Protein AF-A0A2A4U3C7-F1 (afdb_monomer_lite)

Foldseek 3Di:
DDDDDDDDDDDDCVVVVVVVVCVVPVPDDPVVVVVVCVVVVVDDPVPDDDPDDDDDDDDDDDDDDDDDDDDDDDDDDDDDDDDDDDDDDDDDDPPDVPVVLVVVVVVVVVVLVVVVVPDDPVCVVVSVLVVVVVVVVSVVVVVVVVVVPPPDDDDPVVVVVNVVVVVVVVCCNVVVVVVVVVVVVVVVVVVVVLVCVVCPVVCVPPCPVVVVVLVVVFDDWAFFDPCLQVLLLVVLCVFPLSVVLQQLQADPVRDRDAQGETETDNDPDDAWAQDLVRSHIYGYQVLCVVLVHHSVVSRVDVVSSNSSCLSCNLVSQLRSLVSSVSSPDLDDPQQCPPPPVCVVQSDALLSVLVSLVSSLVRVLRQLVVPLQRDDDPVSVVLNLVCLPDVVVSSVCSCPDPPHVPGHDRPHPVSVVVVVVCVVCSLVSSLSSLLSQLSSCVVVVNNVSNVVSLVSSQVSCVVVVHPGDDDSD

Sequence (472 aa):
MPALSVQRKKTRPVVREALAVVEKRSKKSPAKTMRRFFDAGIVSRSEAPVVAAGSIRTPSVLLNAADFHPETVIRIEPGLPSPKAEGAKKAPKRRGLFKSGILLGALAVSAVGVSYSSVPPGLAANSVISIGMAVGAIWFGRGIVRGFFRRGPPKKRSLRAGVALGLLWASFNLAYPYGLMQTQLKTADAVQWAWEVSTPKSWRGGNVDKVLEVITETREIESLPADFGNTVAKILAENPEGRKVLEKLRDRSGKLRLPDLYVAEVGAGTGARYISIYESVYINPSYLKSAGVTLAEVRAGPEAATKLIRHIEVTLFHEFHHASQFRRSLIVPGMLEKFPTQLHKVLSLQTEYQTHITEQRYVHEKLKADPSAQLKSYELSEYESFLKDFEAFLKGIENSHTYRYFSNIDSKYYESFLAEERAIHDARAVEGYLNIARRAAAKNSFWKAKISFAWAKERAARAGLPIPSKPY

Secondary structure (DSSP, 8-state):
--------PPPPHHHHHHHHHHHHHTTS-HHHHHHHHHHTTSS-GGG-----SS-----------------------------------------STHHHHHHHHHHHHHHHHHHHTTS-GGGHHHHHHHHHHHHHHHHHHHHHHHHHTSSSPPPHHHHHHHHHHHHHHHHHHHHHHHHHHHHHHHHHHHHHHHHHHHS-TTTTTTTHHHHHHHHH-----EEPPTTHHHHHHHHHTTSHHHHHHHHHTB-TTS-B-PPEEEE---SSS-SEEEETTTTEEEE-THHHHHHT--HHHHHH-HHHHHHHHHHTHHHHHHHHHHHHHHHS-S--TTTTTTTTTTTT--S-HHHHHHHHHHHHHHHHHHHHH-TT----HHHHHHHHHHHH-HHHHHHHHHTSTTTTTSPP---HHHHHHHHHHHHHHHHHHHHHHHHHHHHHHHTT-HHHHHHHHHHHHHHHHHTTPPPP-S--

pLDDT: mean 70.86, std 24.92, range [25.0, 98.69]

Radius of gyration: 36.56 Å; chains: 1; bounding box: 80×83×88 Å

Structure (mmCIF, N/CA/C/O backbone):
data_AF-A0A2A4U3C7-F1
#
_entry.id   AF-A0A2A4U3C7-F1
#
loop_
_atom_site.group_PDB
_atom_site.id
_atom_site.type_symbol
_atom_site.label_atom_id
_atom_site.label_alt_id
_atom_site.label_comp_id
_atom_site.label_asym_id
_atom_site.label_entity_id
_atom_site.label_seq_id
_atom_site.pdbx_PDB_ins_code
_atom_site.Cartn_x
_atom_site.Cartn_y
_atom_site.Cartn_z
_atom_site.occupancy
_atom_site.B_iso_or_equiv
_atom_site.auth_seq_id
_atom_site.auth_comp_id
_atom_site.auth_asym_id
_atom_site.auth_atom_id
_atom_site.pdbx_PDB_model_num
ATOM 1 N N . MET A 1 1 ? 41.819 -34.929 -30.719 1.00 41.75 1 MET A N 1
ATOM 2 C CA . MET A 1 1 ? 42.957 -34.282 -30.017 1.00 41.75 1 MET A CA 1
ATOM 3 C C . MET A 1 1 ? 43.054 -32.831 -30.485 1.00 41.75 1 MET A C 1
ATOM 5 O O . MET A 1 1 ? 42.592 -32.596 -31.596 1.00 41.75 1 MET A O 1
ATOM 9 N N . PRO A 1 2 ? 43.622 -31.885 -29.710 1.00 31.06 2 PRO A N 1
ATOM 10 C CA . PRO A 1 2 ? 44.377 -32.071 -28.467 1.00 31.06 2 PRO A CA 1
ATOM 11 C C . PRO A 1 2 ? 43.670 -31.550 -27.202 1.00 31.06 2 PRO A C 1
ATOM 13 O O . PRO A 1 2 ? 42.755 -30.736 -27.264 1.00 31.06 2 PRO A O 1
ATOM 16 N N . ALA A 1 3 ? 44.147 -32.006 -26.044 1.00 39.53 3 ALA A N 1
ATOM 17 C CA . ALA A 1 3 ? 43.910 -31.343 -24.764 1.00 39.53 3 ALA A CA 1
ATOM 18 C C . ALA A 1 3 ? 44.933 -30.210 -24.568 1.00 39.53 3 ALA A C 1
ATOM 20 O O . ALA A 1 3 ? 46.074 -30.335 -25.012 1.00 39.53 3 ALA A O 1
ATOM 21 N N . LEU A 1 4 ? 44.564 -29.151 -23.843 1.00 25.89 4 LEU A N 1
ATOM 22 C CA . LEU A 1 4 ? 45.518 -28.183 -23.296 1.00 25.89 4 LEU A CA 1
ATOM 23 C C . LEU A 1 4 ? 45.234 -27.922 -21.816 1.00 25.89 4 LEU A C 1
ATOM 25 O O . LEU A 1 4 ? 44.092 -27.913 -21.363 1.00 25.89 4 LEU A O 1
ATOM 29 N N . SER A 1 5 ? 46.317 -27.777 -21.058 1.00 30.72 5 SER A N 1
ATOM 30 C CA . SER A 1 5 ? 46.341 -27.810 -19.599 1.00 30.72 5 SER A CA 1
ATOM 31 C C . SER A 1 5 ? 46.169 -26.428 -18.964 1.00 30.72 5 SER A C 1
ATOM 33 O O . SER A 1 5 ? 46.662 -25.416 -19.464 1.00 30.72 5 SER A O 1
ATOM 35 N N . VAL A 1 6 ? 45.523 -26.382 -17.795 1.00 30.84 6 VAL A N 1
ATOM 36 C CA . VAL A 1 6 ? 45.423 -25.152 -16.997 1.00 30.84 6 VAL A CA 1
ATOM 37 C C . VAL A 1 6 ? 46.708 -24.951 -16.188 1.00 30.84 6 VAL A C 1
ATOM 39 O O . VAL A 1 6 ? 46.901 -25.541 -15.125 1.00 30.84 6 VAL A O 1
ATOM 42 N N . GLN A 1 7 ? 47.590 -24.074 -16.671 1.00 29.78 7 GLN A N 1
ATOM 43 C CA . GLN A 1 7 ? 48.716 -23.565 -15.882 1.00 29.78 7 GLN A CA 1
ATOM 44 C C . GLN A 1 7 ? 48.237 -22.612 -14.774 1.00 29.78 7 GLN A C 1
ATOM 46 O O . GLN A 1 7 ? 47.573 -21.610 -15.043 1.00 29.78 7 GLN A O 1
ATOM 51 N N . ARG A 1 8 ? 48.687 -22.826 -13.529 1.00 39.22 8 ARG A N 1
ATOM 52 C CA . ARG A 1 8 ? 48.620 -21.796 -12.475 1.00 39.22 8 ARG A CA 1
ATOM 53 C C . ARG A 1 8 ? 49.680 -20.715 -12.728 1.00 39.22 8 ARG A C 1
ATOM 55 O O . ARG A 1 8 ? 50.855 -20.921 -12.424 1.00 39.22 8 ARG A O 1
ATOM 62 N N . LYS A 1 9 ? 49.285 -19.539 -13.227 1.00 33.53 9 LYS A N 1
ATOM 63 C CA . LYS A 1 9 ? 50.184 -18.370 -13.299 1.00 33.53 9 LYS A CA 1
ATOM 64 C C . LYS A 1 9 ? 50.417 -17.773 -11.905 1.00 33.53 9 LYS A C 1
ATOM 66 O O . LYS A 1 9 ? 49.476 -17.351 -11.239 1.00 33.53 9 LYS A O 1
ATOM 71 N N . LYS A 1 10 ? 51.687 -17.690 -11.488 1.00 43.12 10 LYS A N 1
ATOM 72 C CA . LYS A 1 10 ? 52.120 -16.893 -10.326 1.00 43.12 10 LYS A CA 1
ATOM 73 C C . LYS A 1 10 ? 51.941 -15.398 -10.626 1.00 43.12 10 LYS A C 1
ATOM 75 O O . LYS A 1 10 ? 52.331 -14.933 -11.697 1.00 43.12 10 LYS A O 1
ATOM 80 N N . THR A 1 11 ? 51.404 -14.639 -9.675 1.00 36.34 11 THR A N 1
ATOM 81 C CA . THR A 1 11 ? 51.349 -13.170 -9.728 1.00 36.34 11 THR A CA 1
ATOM 82 C C . THR A 1 11 ? 52.755 -12.562 -9.655 1.00 36.34 11 THR A C 1
ATOM 84 O O . THR A 1 11 ? 53.610 -13.031 -8.905 1.00 36.34 11 THR A O 1
ATOM 87 N N . ARG A 1 12 ? 53.014 -11.515 -10.455 1.00 43.62 12 ARG A N 1
ATOM 88 C CA . ARG A 1 12 ? 54.324 -10.836 -10.513 1.00 43.62 12 ARG A CA 1
ATOM 89 C C . ARG A 1 12 ? 54.584 -10.005 -9.239 1.00 43.62 12 ARG A C 1
ATOM 91 O O . ARG A 1 12 ? 53.653 -9.356 -8.760 1.00 43.62 12 ARG A O 1
ATOM 98 N N . PRO A 1 13 ? 55.834 -9.944 -8.730 1.00 42.88 13 PRO A N 1
ATOM 99 C CA . PRO A 1 13 ? 56.163 -9.264 -7.468 1.00 42.88 13 PRO A CA 1
ATOM 100 C C . PRO A 1 13 ? 55.849 -7.757 -7.458 1.00 42.88 13 PRO A C 1
ATOM 102 O O . PRO A 1 13 ? 55.469 -7.231 -6.415 1.00 42.88 13 PRO A O 1
ATOM 105 N N . VAL A 1 14 ? 55.892 -7.095 -8.621 1.00 41.66 14 VAL A N 1
ATOM 106 C CA . VAL A 1 14 ? 55.624 -5.651 -8.794 1.00 41.66 14 VAL A CA 1
ATOM 107 C C . VAL A 1 14 ? 54.261 -5.217 -8.226 1.00 41.66 14 VAL A C 1
ATOM 109 O O . VAL A 1 14 ? 54.138 -4.137 -7.653 1.00 41.66 14 VAL A O 1
ATOM 112 N N . VAL A 1 15 ? 53.231 -6.070 -8.316 1.00 41.03 15 VAL A N 1
ATOM 113 C CA . VAL A 1 15 ? 51.889 -5.763 -7.777 1.00 41.03 15 VAL A CA 1
ATOM 114 C C . VAL A 1 15 ? 51.885 -5.766 -6.241 1.00 41.03 15 VAL A C 1
ATOM 116 O O . VAL A 1 15 ? 51.131 -5.022 -5.615 1.00 41.03 15 VAL A O 1
ATOM 119 N N . ARG A 1 16 ? 52.754 -6.570 -5.617 1.00 45.03 16 ARG A N 1
ATOM 120 C CA . ARG A 1 16 ? 52.856 -6.690 -4.156 1.00 45.03 16 ARG A CA 1
ATOM 121 C C . ARG A 1 16 ? 53.582 -5.491 -3.539 1.00 45.03 16 ARG A C 1
ATOM 123 O O . ARG A 1 16 ? 53.143 -4.995 -2.506 1.00 45.03 16 ARG A O 1
ATOM 130 N N . GLU A 1 17 ? 54.624 -4.981 -4.198 1.00 42.34 17 GLU A N 1
ATOM 131 C CA . GLU A 1 17 ? 55.283 -3.727 -3.797 1.00 42.34 17 GLU A CA 1
ATOM 132 C C . GLU A 1 17 ? 54.374 -2.507 -3.981 1.00 42.34 17 GLU A C 1
ATOM 134 O O . GLU A 1 17 ? 54.302 -1.664 -3.086 1.00 42.34 17 GLU A O 1
ATOM 139 N N . ALA A 1 18 ? 53.624 -2.431 -5.086 1.00 42.88 18 ALA A N 1
ATOM 140 C CA . ALA A 1 18 ? 52.683 -1.335 -5.321 1.00 42.88 18 ALA A CA 1
ATOM 141 C C . ALA A 1 18 ? 51.644 -1.209 -4.188 1.00 42.88 18 ALA A C 1
ATOM 143 O O . ALA A 1 18 ? 51.413 -0.111 -3.678 1.00 42.88 18 ALA A O 1
ATOM 144 N N . LEU A 1 19 ? 51.076 -2.332 -3.733 1.00 42.06 19 LEU A N 1
ATOM 145 C CA . LEU A 1 19 ? 50.119 -2.358 -2.621 1.00 42.06 19 LEU A CA 1
ATOM 146 C C . LEU A 1 19 ? 50.766 -1.968 -1.278 1.00 42.06 19 LEU A C 1
ATOM 148 O O . LEU A 1 19 ? 50.203 -1.150 -0.549 1.00 42.06 19 LEU A O 1
ATOM 152 N N . ALA A 1 20 ? 51.977 -2.453 -0.985 1.00 46.16 20 ALA A N 1
ATOM 153 C CA . ALA A 1 20 ? 52.703 -2.095 0.239 1.00 46.16 20 ALA A CA 1
ATOM 154 C C . ALA A 1 20 ? 53.059 -0.592 0.315 1.00 46.16 20 ALA A C 1
ATOM 156 O O . ALA A 1 20 ? 53.041 0.009 1.394 1.00 46.16 20 ALA A O 1
ATOM 157 N N . VAL A 1 21 ? 53.346 0.050 -0.825 1.00 46.12 21 VAL A N 1
ATOM 158 C CA . VAL A 1 21 ? 53.595 1.502 -0.896 1.00 46.12 21 VAL A CA 1
ATOM 159 C C . VAL A 1 21 ? 52.309 2.314 -0.692 1.00 46.12 21 VAL A C 1
ATOM 161 O O . VAL A 1 21 ? 52.361 3.372 -0.056 1.00 46.12 21 VAL A O 1
ATOM 164 N N . VAL A 1 22 ? 51.163 1.832 -1.185 1.00 44.72 22 VAL A N 1
ATOM 165 C CA . VAL A 1 22 ? 49.846 2.469 -0.985 1.00 44.72 22 VAL A CA 1
ATOM 166 C C . VAL A 1 22 ? 49.435 2.423 0.488 1.00 44.72 22 VAL A C 1
ATOM 168 O O . VAL A 1 22 ? 49.102 3.461 1.067 1.00 44.72 22 VAL A O 1
ATOM 171 N N . GLU A 1 23 ? 49.540 1.258 1.128 1.00 43.53 23 GLU A N 1
ATOM 172 C CA . GLU A 1 23 ? 49.155 1.074 2.530 1.00 43.53 23 GLU A CA 1
ATOM 173 C C . GLU A 1 23 ? 49.997 1.953 3.474 1.00 43.53 23 GLU A C 1
ATOM 175 O O . GLU A 1 23 ? 49.452 2.654 4.331 1.00 43.53 23 GLU A O 1
ATOM 180 N N . LYS A 1 24 ? 51.316 2.041 3.238 1.00 42.81 24 LYS A N 1
ATOM 181 C CA . LYS A 1 24 ? 52.242 2.836 4.065 1.00 42.81 24 LYS A CA 1
ATOM 182 C C . LYS A 1 24 ? 52.154 4.357 3.836 1.00 42.81 24 LYS A C 1
ATOM 184 O O . LYS A 1 24 ? 52.659 5.118 4.663 1.00 42.81 24 LYS A O 1
ATOM 189 N N . ARG A 1 25 ? 51.528 4.827 2.745 1.00 44.34 25 ARG A N 1
ATOM 190 C CA . ARG A 1 25 ? 51.391 6.267 2.408 1.00 44.34 25 ARG A CA 1
ATOM 191 C C . ARG A 1 25 ? 49.978 6.839 2.566 1.00 44.34 25 ARG A C 1
ATOM 193 O O . ARG A 1 25 ? 49.841 8.062 2.598 1.00 44.34 25 ARG A O 1
ATOM 200 N N . SER A 1 26 ? 48.960 6.000 2.757 1.00 43.47 26 SER A N 1
ATOM 201 C CA . SER A 1 26 ? 47.557 6.403 2.975 1.00 43.47 26 SER A CA 1
ATOM 202 C C . SER A 1 26 ? 47.336 7.382 4.148 1.00 43.47 26 SER A C 1
ATOM 204 O O . SER A 1 26 ? 46.365 8.134 4.149 1.00 43.47 26 SER A O 1
ATOM 206 N N . LYS A 1 27 ? 48.277 7.462 5.102 1.00 44.97 27 LYS A N 1
ATOM 207 C CA . LYS A 1 27 ? 48.261 8.410 6.235 1.00 44.97 27 LYS A CA 1
ATOM 208 C C . LYS A 1 27 ? 48.506 9.890 5.870 1.00 44.97 27 LYS A C 1
ATOM 210 O O . LYS A 1 27 ? 48.541 10.721 6.774 1.00 44.97 27 LYS A O 1
ATOM 215 N N . LYS A 1 28 ? 48.697 10.264 4.594 1.00 52.78 28 LYS A N 1
ATOM 216 C CA . LYS A 1 28 ? 48.850 11.676 4.171 1.00 52.78 28 LYS A CA 1
ATOM 217 C C . LYS A 1 28 ? 47.907 12.057 3.020 1.00 52.78 28 LYS A C 1
ATOM 219 O O . LYS A 1 28 ? 48.149 11.682 1.883 1.00 52.78 28 LYS A O 1
ATOM 224 N N . SER A 1 29 ? 46.900 12.879 3.345 1.00 53.50 29 SER A N 1
ATOM 225 C CA . SER A 1 29 ? 45.983 13.634 2.461 1.00 53.50 29 SER A CA 1
ATOM 226 C C . SER A 1 29 ? 45.523 12.931 1.161 1.00 53.50 29 SER A C 1
ATOM 228 O O . SER A 1 29 ? 46.202 13.030 0.133 1.00 53.50 29 SER A O 1
ATOM 230 N N . PRO A 1 30 ? 44.318 12.317 1.148 1.00 53.56 30 PRO A N 1
ATOM 231 C CA . PRO A 1 30 ? 43.749 11.646 -0.030 1.00 53.56 30 PRO A CA 1
ATOM 232 C C . PRO A 1 30 ? 43.712 12.500 -1.310 1.00 53.56 30 PRO A C 1
ATOM 234 O O . PRO A 1 30 ? 43.934 11.982 -2.405 1.00 53.56 30 PRO A O 1
ATOM 237 N N . ALA A 1 31 ? 43.516 13.818 -1.181 1.00 58.12 31 ALA A N 1
ATOM 238 C CA . ALA A 1 31 ? 43.495 14.753 -2.309 1.00 58.12 31 ALA A CA 1
ATOM 239 C C . ALA A 1 31 ? 44.815 14.765 -3.107 1.00 58.12 31 ALA A C 1
ATOM 241 O O . ALA A 1 31 ? 44.807 14.893 -4.333 1.00 58.12 31 ALA A O 1
ATOM 242 N N . LYS A 1 32 ? 45.961 14.577 -2.435 1.00 57.19 32 LYS A N 1
ATOM 243 C CA . LYS A 1 32 ? 47.282 14.551 -3.087 1.00 57.19 32 LYS A CA 1
ATOM 244 C C . LYS A 1 32 ? 47.547 13.230 -3.819 1.00 57.19 32 LYS A C 1
ATOM 246 O O . LYS A 1 32 ? 48.346 13.203 -4.754 1.00 57.19 32 LYS A O 1
ATOM 251 N N . THR A 1 33 ? 46.861 12.158 -3.423 1.00 60.19 33 THR A N 1
ATOM 252 C CA . THR A 1 33 ? 46.898 10.851 -4.093 1.00 60.19 33 THR A CA 1
ATOM 253 C C . THR A 1 33 ? 46.029 10.858 -5.351 1.00 60.19 33 THR A C 1
ATOM 255 O O . THR A 1 33 ? 46.519 10.493 -6.414 1.00 60.19 33 THR A O 1
ATOM 258 N N . MET A 1 34 ? 44.791 11.368 -5.272 1.00 55.75 34 MET A N 1
ATOM 259 C CA . MET A 1 34 ? 43.902 11.496 -6.442 1.00 55.75 34 MET A CA 1
ATOM 260 C C . MET A 1 34 ? 44.510 12.358 -7.552 1.00 55.75 34 MET A C 1
ATOM 262 O O . MET A 1 34 ? 44.475 11.966 -8.716 1.00 55.75 34 MET A O 1
ATOM 266 N N . ARG A 1 35 ? 45.145 13.489 -7.207 1.00 57.16 35 ARG A N 1
ATOM 267 C CA . ARG A 1 35 ? 45.802 14.346 -8.208 1.00 57.16 35 ARG A CA 1
ATOM 268 C C . ARG A 1 35 ? 46.890 13.602 -8.994 1.00 57.16 35 ARG A C 1
ATOM 270 O O . ARG A 1 35 ? 46.959 13.746 -10.204 1.00 57.16 35 ARG A O 1
ATOM 277 N N . ARG A 1 36 ? 47.654 12.719 -8.339 1.00 57.66 36 ARG A N 1
ATOM 278 C CA . ARG A 1 36 ? 48.680 11.895 -9.004 1.00 57.66 36 ARG A CA 1
ATOM 279 C C . ARG A 1 36 ? 48.108 10.817 -9.925 1.00 57.66 36 ARG A C 1
ATOM 281 O O . ARG A 1 36 ? 48.776 10.469 -10.888 1.00 57.66 36 ARG A O 1
ATOM 288 N N . PHE A 1 37 ? 46.906 10.301 -9.663 1.00 55.59 37 PHE A N 1
ATOM 289 C CA . PHE A 1 37 ? 46.237 9.381 -10.592 1.00 55.59 37 PHE A CA 1
ATOM 290 C C . PHE A 1 37 ? 45.721 10.100 -11.847 1.00 55.59 37 PHE A C 1
ATOM 292 O O . PHE A 1 37 ? 45.815 9.539 -12.937 1.00 55.59 37 PHE A O 1
ATOM 299 N N . PHE A 1 38 ? 45.271 11.354 -11.716 1.00 59.53 38 PHE A N 1
ATOM 300 C CA . PHE A 1 38 ? 44.988 12.223 -12.864 1.00 59.53 38 PHE A CA 1
ATOM 301 C C . PHE A 1 38 ? 46.256 12.570 -13.655 1.00 59.53 38 PHE A C 1
ATOM 303 O O . PHE A 1 38 ? 46.275 12.397 -14.870 1.00 59.53 38 PHE A O 1
ATOM 310 N N . ASP A 1 39 ? 47.323 13.006 -12.979 1.00 57.34 39 ASP A N 1
ATOM 311 C CA . ASP A 1 39 ? 48.590 13.377 -13.628 1.00 57.34 39 ASP A CA 1
ATOM 312 C C . ASP A 1 39 ? 49.273 12.169 -14.316 1.00 57.34 39 ASP A C 1
ATOM 314 O O . ASP A 1 39 ? 50.028 12.344 -15.267 1.00 57.34 39 ASP A O 1
ATOM 318 N N . ALA A 1 40 ? 48.984 10.939 -13.869 1.00 64.25 40 ALA A N 1
ATOM 319 C CA . ALA A 1 40 ? 49.447 9.689 -14.480 1.00 64.25 40 ALA A CA 1
ATOM 320 C C . ALA A 1 40 ? 48.513 9.126 -15.577 1.00 64.25 40 ALA A C 1
ATOM 322 O O . ALA A 1 40 ? 48.780 8.043 -16.092 1.00 64.25 40 ALA A O 1
ATOM 323 N N . GLY A 1 41 ? 47.411 9.810 -15.914 1.00 46.88 41 GLY A N 1
ATOM 324 C CA . GLY A 1 41 ? 46.469 9.374 -16.957 1.00 46.88 41 GLY A CA 1
ATOM 325 C C . GLY A 1 41 ? 45.644 8.125 -16.616 1.00 46.88 41 GLY A C 1
ATOM 326 O O . GLY A 1 41 ? 45.082 7.505 -17.513 1.00 46.88 41 GLY A O 1
ATOM 327 N N . ILE A 1 42 ? 45.567 7.741 -15.337 1.00 57.00 42 ILE A N 1
ATOM 328 C CA . ILE A 1 42 ? 44.884 6.515 -14.878 1.00 57.00 42 ILE A CA 1
ATOM 329 C C . ILE A 1 42 ? 43.365 6.731 -14.712 1.00 57.00 42 ILE A C 1
ATOM 331 O O . ILE A 1 42 ? 42.609 5.764 -14.680 1.00 57.00 42 ILE A O 1
ATOM 335 N N . VAL A 1 43 ? 42.905 7.986 -14.629 1.00 42.47 43 VAL A N 1
ATOM 336 C CA . VAL A 1 43 ? 41.483 8.363 -14.506 1.00 42.47 43 VAL A CA 1
ATOM 337 C C . VAL A 1 43 ? 41.160 9.508 -15.471 1.00 42.47 43 VAL A C 1
ATOM 339 O O . VAL A 1 43 ? 41.913 10.482 -15.553 1.00 42.47 43 VAL A O 1
ATOM 342 N N . SER A 1 44 ? 40.035 9.412 -16.189 1.00 44.44 44 SER A N 1
ATOM 343 C CA . SER A 1 44 ? 39.584 10.447 -17.129 1.00 44.44 44 SER A CA 1
ATOM 344 C C . SER A 1 44 ? 38.990 11.662 -16.410 1.00 44.44 44 SER A C 1
ATOM 346 O O . SER A 1 44 ? 38.243 11.532 -15.441 1.00 44.44 44 SER A O 1
ATOM 348 N N . ARG A 1 45 ? 39.233 12.872 -16.936 1.00 45.31 45 ARG A N 1
ATOM 349 C CA . ARG A 1 45 ? 38.596 14.112 -16.440 1.00 45.31 45 ARG A CA 1
ATOM 350 C C . ARG A 1 45 ? 37.071 14.138 -16.615 1.00 45.31 45 ARG A C 1
ATOM 352 O O . ARG A 1 45 ? 36.425 14.957 -15.972 1.00 45.31 45 ARG A O 1
ATOM 359 N N . SER A 1 46 ? 36.499 13.275 -17.457 1.00 37.75 46 SER A N 1
ATOM 360 C CA . SER A 1 46 ? 35.053 13.216 -17.721 1.00 37.75 46 SER A CA 1
ATOM 361 C C . SER A 1 46 ? 34.233 12.488 -16.648 1.00 37.75 46 SER A C 1
ATOM 363 O O . SER A 1 46 ? 33.010 12.544 -16.697 1.00 37.75 46 SER A O 1
ATOM 365 N N . GLU A 1 47 ? 34.868 11.804 -15.690 1.00 39.41 47 GLU A N 1
ATOM 366 C CA . GLU A 1 47 ? 34.186 10.915 -14.728 1.00 39.41 47 GLU A CA 1
ATOM 367 C C . GLU A 1 47 ? 34.007 11.531 -13.327 1.00 39.41 47 GLU A C 1
ATOM 369 O O . GLU A 1 47 ? 33.721 10.826 -12.361 1.00 39.41 47 GLU A O 1
ATOM 374 N N . ALA A 1 48 ? 34.168 12.851 -13.188 1.00 36.41 48 ALA A N 1
ATOM 375 C CA . ALA A 1 48 ? 34.099 13.538 -11.899 1.00 36.41 48 ALA A CA 1
ATOM 376 C C . ALA A 1 48 ? 32.843 14.418 -11.736 1.00 36.41 48 ALA A C 1
ATOM 378 O O . ALA A 1 48 ? 32.827 15.560 -12.199 1.00 36.41 48 ALA A O 1
ATOM 379 N N . PRO A 1 49 ? 31.847 13.957 -10.959 1.00 39.00 49 PRO A N 1
ATOM 380 C CA . PRO A 1 49 ? 30.943 14.840 -10.235 1.00 39.00 49 PRO A CA 1
ATOM 381 C C . PRO A 1 49 ? 31.105 14.707 -8.707 1.00 39.00 49 PRO A C 1
ATOM 383 O O . PRO A 1 49 ? 31.053 13.620 -8.143 1.00 39.00 49 PRO A O 1
ATOM 386 N N . VAL A 1 50 ? 31.257 15.859 -8.046 1.00 34.12 50 VAL A N 1
ATOM 387 C CA . VAL A 1 50 ? 30.987 16.120 -6.614 1.00 34.12 50 VAL A CA 1
ATOM 388 C C . VAL A 1 50 ? 31.570 15.114 -5.601 1.00 34.12 50 VAL A C 1
ATOM 390 O O . VAL A 1 50 ? 30.861 14.316 -4.994 1.00 34.12 50 VAL A O 1
ATOM 393 N N . VAL A 1 51 ? 32.861 15.266 -5.279 1.00 34.91 51 VAL A N 1
ATOM 394 C CA . VAL A 1 51 ? 33.414 14.765 -4.004 1.00 34.91 51 VAL A CA 1
ATOM 395 C C . VAL A 1 51 ? 33.236 15.837 -2.925 1.00 34.91 51 VAL A C 1
ATOM 397 O O . VAL A 1 51 ? 34.162 16.577 -2.594 1.00 34.91 51 VAL A O 1
ATOM 400 N N . ALA A 1 52 ? 32.031 15.906 -2.365 1.00 34.22 52 ALA A N 1
ATOM 401 C CA . ALA A 1 52 ? 31.750 16.589 -1.108 1.00 34.22 52 ALA A CA 1
ATOM 402 C C . ALA A 1 52 ? 30.919 15.646 -0.225 1.00 34.22 52 ALA A C 1
ATOM 404 O O . ALA A 1 52 ? 29.849 15.213 -0.629 1.00 34.22 52 ALA A O 1
ATOM 405 N N . ALA A 1 53 ? 31.444 15.338 0.967 1.00 32.47 53 ALA A N 1
ATOM 406 C CA . ALA A 1 53 ? 30.893 14.414 1.967 1.00 32.47 53 ALA A CA 1
ATOM 407 C C . ALA A 1 53 ? 30.767 12.916 1.575 1.00 32.47 53 ALA A C 1
ATOM 409 O O . ALA A 1 53 ? 29.770 12.463 1.036 1.00 32.47 53 ALA A O 1
ATOM 410 N N . GLY A 1 54 ? 31.722 12.111 2.063 1.00 29.56 54 GLY A N 1
ATOM 411 C CA . GLY A 1 54 ? 31.366 10.856 2.745 1.00 29.56 54 GLY A CA 1
ATOM 412 C C . GLY A 1 54 ? 31.318 9.544 1.946 1.00 29.56 54 GLY A C 1
ATOM 413 O O . GLY A 1 54 ? 30.258 9.088 1.541 1.00 29.56 54 GLY A O 1
ATOM 414 N N . SER A 1 55 ? 32.443 8.821 1.976 1.00 30.14 55 SER A N 1
ATOM 415 C CA . SER A 1 55 ? 32.589 7.378 1.694 1.00 30.14 55 SER A CA 1
ATOM 416 C C . SER A 1 55 ? 32.514 6.908 0.231 1.00 30.14 55 SER A C 1
ATOM 418 O O . SER A 1 55 ? 31.570 7.159 -0.504 1.00 30.14 55 SER A O 1
ATOM 420 N N . ILE A 1 56 ? 33.531 6.132 -0.154 1.00 28.98 56 ILE A N 1
ATOM 421 C CA . ILE A 1 56 ? 33.558 5.293 -1.355 1.00 28.98 56 ILE A CA 1
ATOM 422 C C . ILE A 1 56 ? 33.863 3.874 -0.869 1.00 28.98 56 ILE A C 1
ATOM 424 O O . ILE A 1 56 ? 34.814 3.677 -0.107 1.00 28.98 56 ILE A O 1
ATOM 428 N N . ARG A 1 57 ? 33.083 2.883 -1.312 1.00 32.72 57 ARG A N 1
ATOM 429 C CA . ARG A 1 57 ? 33.469 1.465 -1.268 1.00 32.72 57 ARG A CA 1
ATOM 430 C C . ARG A 1 57 ? 33.619 0.942 -2.694 1.00 32.72 57 ARG A C 1
ATOM 432 O O . ARG A 1 57 ? 32.949 1.401 -3.611 1.00 32.72 57 ARG A O 1
ATOM 439 N N . THR A 1 58 ? 34.559 0.021 -2.855 1.00 31.92 58 THR A N 1
ATOM 440 C CA . THR A 1 58 ? 34.983 -0.578 -4.126 1.00 31.92 58 THR A CA 1
ATOM 441 C C . THR A 1 58 ? 33.874 -1.389 -4.807 1.00 31.92 58 THR A C 1
ATOM 443 O O . THR A 1 58 ? 33.107 -2.042 -4.098 1.00 31.92 58 THR A O 1
ATOM 446 N N . PRO A 1 59 ? 33.826 -1.434 -6.152 1.00 28.36 59 PRO A N 1
ATOM 447 C CA . PRO A 1 59 ? 32.905 -2.304 -6.875 1.00 28.36 59 PRO A CA 1
ATOM 448 C C . PRO A 1 59 ? 33.337 -3.774 -6.775 1.00 28.36 59 PRO A C 1
ATOM 450 O O . PRO A 1 59 ? 34.514 -4.098 -6.947 1.00 28.36 59 PRO A O 1
ATOM 453 N N . SER A 1 60 ? 32.371 -4.662 -6.545 1.00 28.92 60 SER A N 1
ATOM 454 C CA . SER A 1 60 ? 32.557 -6.116 -6.579 1.00 28.92 60 SER A CA 1
ATOM 455 C C . SER A 1 60 ? 31.915 -6.681 -7.843 1.00 28.92 60 SER A C 1
ATOM 457 O O . SER A 1 60 ? 30.720 -6.503 -8.058 1.00 28.92 60 SER A O 1
ATOM 459 N N . VAL A 1 61 ? 32.698 -7.382 -8.665 1.00 26.25 61 VAL A N 1
ATOM 460 C CA . VAL A 1 61 ? 32.200 -8.132 -9.828 1.00 26.25 61 VAL A CA 1
ATOM 461 C C . VAL A 1 61 ? 31.922 -9.570 -9.393 1.00 26.25 61 VAL A C 1
ATOM 463 O O . VAL A 1 61 ? 32.808 -10.216 -8.836 1.00 26.25 61 VAL A O 1
ATOM 466 N N . LEU A 1 62 ? 30.719 -10.080 -9.664 1.00 26.48 62 LEU A N 1
ATOM 467 C CA . LEU A 1 62 ? 30.349 -11.483 -9.459 1.00 26.48 62 LEU A CA 1
ATOM 468 C C . LEU A 1 62 ? 29.719 -12.063 -10.731 1.00 26.48 62 LEU A C 1
ATOM 470 O O . LEU A 1 62 ? 28.987 -11.380 -11.442 1.00 26.48 62 LEU A O 1
ATOM 474 N N . LEU A 1 63 ? 30.043 -13.327 -11.009 1.00 26.86 63 LEU A N 1
ATOM 475 C CA . LEU A 1 63 ? 29.561 -14.108 -12.149 1.00 26.86 63 LEU A CA 1
ATOM 476 C C . LEU A 1 63 ? 28.554 -15.161 -11.663 1.00 26.86 63 LEU A C 1
ATOM 478 O O . LEU A 1 63 ? 28.758 -15.765 -10.611 1.00 26.86 63 LEU A O 1
ATOM 482 N N . ASN A 1 64 ? 27.494 -15.383 -12.442 1.00 25.61 64 ASN A N 1
ATOM 483 C CA . ASN A 1 64 ? 26.432 -16.356 -12.157 1.00 25.61 64 ASN A CA 1
ATOM 484 C C . ASN A 1 64 ? 26.802 -17.787 -12.580 1.00 25.61 64 ASN A C 1
ATOM 486 O O . ASN A 1 64 ? 27.535 -17.981 -13.551 1.00 25.61 64 ASN A O 1
ATOM 490 N N . ALA A 1 65 ? 26.204 -18.779 -11.913 1.00 26.67 65 ALA A N 1
ATOM 491 C CA . ALA A 1 65 ? 26.162 -20.173 -12.356 1.00 26.67 65 ALA A CA 1
ATOM 492 C C . ALA A 1 65 ? 24.881 -20.877 -11.865 1.00 26.67 65 ALA A C 1
ATOM 494 O O . ALA A 1 65 ? 24.420 -20.625 -10.754 1.00 26.67 65 ALA A O 1
ATOM 495 N N . ALA A 1 66 ? 24.356 -21.774 -12.699 1.00 26.98 66 ALA A N 1
ATOM 496 C CA . ALA A 1 66 ? 23.185 -22.630 -12.485 1.00 26.98 66 ALA A CA 1
ATOM 497 C C . ALA A 1 66 ? 23.391 -23.926 -13.317 1.00 26.98 66 ALA A C 1
ATOM 499 O O . ALA A 1 66 ? 24.317 -23.973 -14.130 1.00 26.98 66 ALA A O 1
ATOM 500 N N . ASP A 1 67 ? 22.638 -25.017 -13.176 1.00 26.89 67 ASP A N 1
ATOM 501 C CA . ASP A 1 67 ? 21.398 -25.269 -12.419 1.00 26.89 67 ASP A CA 1
ATOM 502 C C . ASP A 1 67 ? 21.412 -26.729 -11.878 1.00 26.89 67 ASP A C 1
ATOM 504 O O . ASP A 1 67 ? 22.470 -27.361 -11.884 1.00 26.89 67 ASP A O 1
ATOM 508 N N . PHE A 1 68 ? 20.253 -27.253 -11.458 1.00 25.81 68 PHE A N 1
ATOM 509 C CA . PHE A 1 68 ? 19.724 -28.623 -11.649 1.00 25.81 68 PHE A CA 1
ATOM 510 C C . PHE A 1 68 ? 19.089 -29.292 -10.407 1.00 25.81 68 PHE A C 1
ATOM 512 O O . PHE A 1 68 ? 19.526 -29.160 -9.266 1.00 25.81 68 PHE A O 1
ATOM 519 N N . HIS A 1 69 ? 18.034 -30.062 -10.694 1.00 25.00 69 HIS A N 1
ATOM 520 C CA . HIS A 1 69 ? 17.075 -30.770 -9.829 1.00 25.00 69 HIS A CA 1
ATOM 521 C C . HIS A 1 69 ? 16.711 -32.114 -10.535 1.00 25.00 69 HIS A C 1
ATOM 523 O O . HIS A 1 69 ? 17.059 -32.266 -11.706 1.00 25.00 69 HIS A O 1
ATOM 529 N N . PRO A 1 70 ? 15.881 -33.016 -9.966 1.00 43.84 70 PRO A N 1
ATOM 530 C CA . PRO A 1 70 ? 16.009 -33.774 -8.710 1.00 43.84 70 PRO A CA 1
ATOM 531 C C . PRO A 1 70 ? 15.810 -35.304 -8.949 1.00 43.84 70 PRO A C 1
ATOM 533 O O . PRO A 1 70 ? 15.609 -35.708 -10.083 1.00 43.84 70 PRO A O 1
ATOM 536 N N . GLU A 1 71 ? 15.800 -36.150 -7.901 1.00 25.45 71 GLU A N 1
ATOM 537 C CA . GLU A 1 71 ? 14.852 -37.289 -7.715 1.00 25.45 71 GLU A CA 1
ATOM 538 C C . GLU A 1 71 ? 15.228 -38.196 -6.521 1.00 25.45 71 GLU A C 1
ATOM 540 O O . GLU A 1 71 ? 16.408 -38.429 -6.273 1.00 25.45 71 GLU A O 1
ATOM 545 N N . THR A 1 72 ? 14.227 -38.732 -5.800 1.00 28.41 72 THR A N 1
ATOM 546 C CA . THR A 1 72 ? 14.081 -40.156 -5.377 1.00 28.41 72 THR A CA 1
ATOM 547 C C . THR A 1 72 ? 12.760 -40.326 -4.598 1.00 28.41 72 THR A C 1
ATOM 549 O O . THR A 1 72 ? 12.439 -39.524 -3.722 1.00 28.41 72 THR A O 1
ATOM 552 N N . VAL A 1 73 ? 12.001 -41.389 -4.888 1.00 25.77 73 VAL A N 1
ATOM 553 C CA . VAL A 1 73 ? 10.728 -41.763 -4.231 1.00 25.77 73 VAL A CA 1
ATOM 554 C C . VAL A 1 73 ? 10.956 -42.854 -3.174 1.00 25.77 73 VAL A C 1
ATOM 556 O O . VAL A 1 73 ? 11.721 -43.783 -3.421 1.00 25.77 73 VAL A O 1
ATOM 559 N N . ILE A 1 74 ? 10.243 -42.816 -2.037 1.00 28.77 74 ILE A N 1
ATOM 560 C CA . ILE A 1 74 ? 10.145 -43.952 -1.097 1.00 28.77 74 ILE A CA 1
ATOM 561 C C . ILE A 1 74 ? 8.671 -44.272 -0.806 1.00 28.77 74 ILE A C 1
ATOM 563 O O . ILE A 1 74 ? 7.855 -43.383 -0.568 1.00 28.77 74 ILE A O 1
ATOM 567 N N . ARG A 1 75 ? 8.342 -45.567 -0.856 1.00 26.05 75 ARG A N 1
ATOM 568 C CA . ARG A 1 75 ? 6.995 -46.148 -0.739 1.00 26.05 75 ARG A CA 1
ATOM 569 C C . ARG A 1 75 ? 6.761 -46.675 0.685 1.00 26.05 75 ARG A C 1
ATOM 571 O O . ARG A 1 75 ? 7.689 -47.188 1.301 1.00 26.05 75 ARG A O 1
ATOM 578 N N . ILE A 1 76 ? 5.528 -46.581 1.185 1.00 27.62 76 ILE A N 1
ATOM 579 C CA . ILE A 1 76 ? 5.105 -47.114 2.495 1.00 27.62 76 ILE A CA 1
ATOM 580 C C . ILE A 1 76 ? 4.171 -48.310 2.266 1.00 27.62 76 ILE A C 1
ATOM 582 O O . ILE A 1 76 ? 3.295 -48.234 1.405 1.00 27.62 76 ILE A O 1
ATOM 586 N N . GLU A 1 77 ? 4.315 -49.374 3.063 1.00 32.75 77 GLU A N 1
ATOM 587 C CA . GLU A 1 77 ? 3.355 -50.486 3.142 1.00 32.75 77 GLU A CA 1
ATOM 588 C C . GLU A 1 77 ? 2.679 -50.551 4.531 1.00 32.75 77 GLU A C 1
ATOM 590 O O . GLU A 1 77 ? 3.335 -50.262 5.536 1.00 32.75 77 GLU A O 1
ATOM 595 N N . PRO A 1 78 ? 1.381 -50.910 4.622 1.00 36.91 78 PRO A N 1
ATOM 596 C CA . PRO A 1 78 ? 0.648 -50.989 5.887 1.00 36.91 78 PRO A CA 1
ATOM 597 C C . PRO A 1 78 ? 0.558 -52.418 6.460 1.00 36.91 78 PRO A C 1
ATOM 599 O O . PRO A 1 78 ? 0.225 -53.365 5.751 1.00 36.91 78 PRO A O 1
ATOM 602 N N . GLY A 1 79 ? 0.749 -52.560 7.777 1.00 32.25 79 GLY A N 1
ATOM 603 C CA . GLY A 1 79 ? 0.508 -53.802 8.529 1.00 32.25 79 GLY A CA 1
ATOM 604 C C . GLY A 1 79 ? -0.719 -53.714 9.450 1.00 32.25 79 GLY A C 1
ATOM 605 O O . GLY A 1 79 ? -0.883 -52.730 10.170 1.00 32.25 79 GLY A O 1
ATOM 606 N N . LEU A 1 80 ? -1.575 -54.744 9.425 1.00 34.16 80 LEU A N 1
ATOM 607 C CA . LEU A 1 80 ? -2.786 -54.903 10.257 1.00 34.16 80 LEU A CA 1
ATOM 608 C C . LEU A 1 80 ? -2.481 -55.747 11.541 1.00 34.16 80 LEU A C 1
ATOM 610 O O . LEU A 1 80 ? -1.318 -55.840 11.925 1.00 34.16 80 LEU A O 1
ATOM 614 N N . PRO A 1 81 ? -3.461 -56.281 12.307 1.00 39.75 81 PRO A N 1
ATOM 615 C CA . PRO A 1 81 ? -3.988 -55.622 13.504 1.00 39.75 81 PRO A CA 1
ATOM 616 C C . PRO A 1 81 ? -3.833 -56.442 14.811 1.00 39.75 81 PRO A C 1
ATOM 618 O O . PRO A 1 81 ? -3.548 -57.637 14.806 1.00 39.75 81 PRO A O 1
ATOM 621 N N . SER A 1 82 ? -4.089 -55.809 15.961 1.00 40.53 82 SER A N 1
ATOM 622 C CA . SER A 1 82 ? -3.987 -56.437 17.293 1.00 40.53 82 SER A CA 1
ATOM 623 C C . SER A 1 82 ? -5.132 -57.415 17.633 1.00 40.53 82 SER A C 1
ATOM 625 O O . SER A 1 82 ? -6.296 -57.080 17.398 1.00 40.53 82 SER A O 1
ATOM 627 N N . PRO A 1 83 ? -4.860 -58.545 18.319 1.00 35.12 83 PRO A N 1
ATOM 628 C CA . PRO A 1 83 ? -5.891 -59.389 18.926 1.00 35.12 83 PRO A CA 1
ATOM 629 C C . PRO A 1 83 ? -6.272 -58.948 20.358 1.00 35.12 83 PRO A C 1
ATOM 631 O O . PRO A 1 83 ? -5.438 -58.473 21.130 1.00 35.12 83 PRO A O 1
ATOM 634 N N . LYS A 1 84 ? -7.544 -59.158 20.733 1.00 40.84 84 LYS A N 1
ATOM 635 C CA . LYS A 1 84 ? -8.086 -59.021 22.103 1.00 40.84 84 LYS A CA 1
ATOM 636 C C . LYS A 1 84 ? -8.327 -60.401 22.738 1.00 40.84 84 LYS A C 1
ATOM 638 O O . LYS A 1 84 ? -8.846 -61.274 22.054 1.00 40.84 84 LYS A O 1
ATOM 643 N N . ALA A 1 85 ? -8.083 -60.529 24.045 1.00 34.66 85 ALA A N 1
ATOM 644 C CA . ALA A 1 85 ? -8.762 -61.421 25.012 1.00 34.66 85 ALA A CA 1
ATOM 645 C C . ALA A 1 85 ? -8.255 -61.026 26.423 1.00 34.66 85 ALA A C 1
ATOM 647 O O . ALA A 1 85 ? -7.056 -60.850 26.603 1.00 34.66 85 ALA A O 1
ATOM 648 N N . GLU A 1 86 ? -9.063 -60.588 27.394 1.00 30.84 86 GLU A N 1
ATOM 649 C CA . GLU A 1 86 ? -10.115 -61.273 28.177 1.00 30.84 86 GLU A CA 1
ATOM 650 C C . GLU A 1 86 ? -9.631 -62.215 29.305 1.00 30.84 86 GLU A C 1
ATOM 652 O O . GLU A 1 86 ? -8.935 -63.196 29.077 1.00 30.84 86 GLU A O 1
ATOM 657 N N . GLY A 1 87 ? -10.129 -61.955 30.529 1.00 37.06 87 GLY A N 1
ATOM 658 C CA . GLY A 1 87 ? -10.482 -63.003 31.502 1.00 37.06 87 GLY A CA 1
ATOM 659 C C . GLY A 1 87 ? -9.530 -63.317 32.673 1.00 37.06 87 GLY A C 1
ATOM 660 O O . GLY A 1 87 ? -8.755 -64.264 32.601 1.00 37.06 87 GLY A O 1
ATOM 661 N N . ALA A 1 88 ? -9.709 -62.673 33.843 1.00 32.31 88 ALA A N 1
ATOM 662 C CA . ALA A 1 88 ? -9.175 -63.189 35.123 1.00 32.31 88 ALA A CA 1
ATOM 663 C C . ALA A 1 88 ? -9.978 -62.791 36.394 1.00 32.31 88 ALA A C 1
ATOM 665 O O . ALA A 1 88 ? -9.742 -61.762 37.017 1.00 32.31 88 ALA A O 1
ATOM 666 N N . LYS A 1 89 ? -10.916 -63.676 36.766 1.00 36.16 89 LYS A N 1
ATOM 667 C CA . LYS A 1 89 ? -11.440 -64.079 38.103 1.00 36.16 89 LYS A CA 1
ATOM 668 C C . LYS A 1 89 ? -11.399 -63.111 39.320 1.00 36.16 89 LYS A C 1
ATOM 670 O O . LYS A 1 89 ? -10.369 -62.599 39.743 1.00 36.16 89 LYS A O 1
ATOM 675 N N . LYS A 1 90 ? -12.556 -63.009 39.999 1.00 36.28 90 LYS A N 1
ATOM 676 C CA . LYS A 1 90 ? -12.801 -62.256 41.254 1.00 36.28 90 LYS A CA 1
ATOM 677 C C . LYS A 1 90 ? -12.102 -62.876 42.483 1.00 36.28 90 LYS A C 1
ATOM 679 O O . LYS A 1 90 ? -12.130 -64.088 42.663 1.00 36.28 90 LYS A O 1
ATOM 684 N N . ALA A 1 91 ? -11.594 -62.027 43.383 1.00 38.25 91 ALA A N 1
ATOM 685 C CA . ALA A 1 91 ? -11.021 -62.393 44.690 1.00 38.25 91 ALA A CA 1
ATOM 686 C C . ALA A 1 91 ? -11.959 -62.018 45.874 1.00 38.25 91 ALA A C 1
ATOM 688 O O . ALA A 1 91 ? -12.806 -61.132 45.719 1.00 38.25 91 ALA A O 1
ATOM 689 N N . PRO A 1 92 ? -11.846 -62.658 47.060 1.00 40.50 92 PRO A N 1
ATOM 690 C CA . PRO A 1 92 ? -12.827 -62.517 48.145 1.00 40.50 92 PRO A CA 1
ATOM 691 C C . PRO A 1 92 ? -12.759 -61.184 48.919 1.00 40.50 92 PRO A C 1
ATOM 693 O O . PRO A 1 92 ? -11.702 -60.584 49.120 1.00 40.50 92 PRO A O 1
ATOM 696 N N . LYS A 1 93 ? -13.926 -60.736 49.406 1.00 43.91 93 LYS A N 1
ATOM 697 C CA . LYS A 1 93 ? -14.144 -59.435 50.066 1.00 43.91 93 LYS A CA 1
ATOM 698 C C . LYS A 1 93 ? -13.497 -59.356 51.463 1.00 43.91 93 LYS A C 1
ATOM 700 O O . LYS A 1 93 ? -14.028 -59.910 52.419 1.00 43.91 93 LYS A O 1
ATOM 705 N N . ARG A 1 94 ? -12.440 -58.549 51.632 1.00 46.38 94 ARG A N 1
ATOM 706 C CA . ARG A 1 94 ? -11.957 -58.082 52.954 1.00 46.38 94 ARG A CA 1
ATOM 707 C C . ARG A 1 94 ? -12.493 -56.675 53.258 1.00 46.38 94 ARG A C 1
ATOM 709 O O . ARG A 1 94 ? -11.898 -55.689 52.836 1.00 46.38 94 ARG A O 1
ATOM 716 N N . ARG A 1 95 ? -13.621 -56.573 53.975 1.00 45.38 95 ARG A N 1
ATOM 717 C CA . ARG A 1 95 ? -14.358 -55.300 54.181 1.00 45.38 95 ARG A CA 1
ATOM 718 C C . ARG A 1 95 ? -13.955 -54.447 55.402 1.00 45.38 95 ARG A C 1
ATOM 720 O O . ARG A 1 95 ? -14.419 -53.316 55.485 1.00 45.38 95 ARG A O 1
ATOM 727 N N . GLY A 1 96 ? -13.100 -54.935 56.309 1.00 45.03 96 GLY A N 1
ATOM 728 C CA . GLY A 1 96 ? -12.701 -54.200 57.527 1.00 45.03 96 GLY A CA 1
ATOM 729 C C . GLY A 1 96 ? -11.639 -53.112 57.298 1.00 45.03 96 GLY A C 1
ATOM 730 O O . GLY A 1 96 ? -11.915 -51.923 57.403 1.00 45.03 96 GLY A O 1
ATOM 731 N N . LEU A 1 97 ? -10.420 -53.516 56.923 1.00 47.81 97 LEU A N 1
ATOM 732 C CA . LEU A 1 97 ? -9.232 -52.639 56.852 1.00 47.81 97 LEU A CA 1
ATOM 733 C C . LEU A 1 97 ? -9.197 -51.655 55.664 1.00 47.81 97 LEU A C 1
ATOM 735 O O . LEU A 1 97 ? -8.264 -50.868 55.541 1.00 47.81 97 LEU A O 1
ATOM 739 N N . PHE A 1 98 ? -10.184 -51.696 54.767 1.00 46.44 98 PHE A N 1
ATOM 740 C CA . PHE A 1 98 ? -10.229 -50.792 53.612 1.00 46.44 98 PHE A CA 1
ATOM 741 C C . PHE A 1 98 ? -10.793 -49.407 53.979 1.00 46.44 98 PHE A C 1
ATOM 743 O O . PHE A 1 98 ? -10.425 -48.416 53.356 1.00 46.44 98 PHE A O 1
ATOM 750 N N . LYS A 1 99 ? -11.647 -49.324 55.014 1.00 44.19 99 LYS A N 1
ATOM 751 C CA . LYS A 1 99 ? -12.307 -48.072 55.420 1.00 44.19 99 LYS A CA 1
ATOM 752 C C . LYS A 1 99 ? -11.347 -47.071 56.072 1.00 44.19 99 LYS A C 1
ATOM 754 O O . LYS A 1 99 ? -11.384 -45.902 55.714 1.00 44.19 99 LYS A O 1
ATOM 759 N N . SER A 1 100 ? -10.453 -47.514 56.957 1.00 46.75 100 SER A N 1
ATOM 760 C CA . SER A 1 100 ? -9.483 -46.633 57.634 1.00 46.75 100 SER A CA 1
ATOM 761 C C . SER A 1 100 ? -8.451 -46.031 56.673 1.00 46.75 100 SER A C 1
ATOM 763 O O . SER A 1 100 ? -8.138 -44.848 56.768 1.00 46.75 100 SER A O 1
ATOM 765 N N . GLY A 1 101 ? -7.981 -46.808 55.690 1.00 48.38 101 GLY A N 1
ATOM 766 C CA . GLY A 1 101 ? -7.094 -46.304 54.635 1.00 48.38 101 GLY A CA 1
ATOM 767 C C . GLY A 1 101 ? -7.770 -45.321 53.669 1.00 48.38 101 GLY A C 1
ATOM 768 O O . GLY A 1 101 ? -7.108 -44.415 53.175 1.00 48.38 101 GLY A O 1
ATOM 769 N N . ILE A 1 102 ? -9.078 -45.470 53.422 1.00 51.28 102 ILE A N 1
ATOM 770 C CA . ILE A 1 102 ? -9.865 -44.480 52.669 1.00 51.28 102 ILE A CA 1
ATOM 771 C C . ILE A 1 102 ? -10.083 -43.214 53.503 1.00 51.28 102 ILE A C 1
ATOM 773 O O . ILE A 1 102 ? -9.950 -42.128 52.958 1.00 51.28 102 ILE A O 1
ATOM 777 N N . LEU A 1 103 ? -10.358 -43.328 54.808 1.00 46.19 103 LEU A N 1
ATOM 778 C CA . LEU A 1 103 ? -10.604 -42.169 55.674 1.00 46.19 103 LEU A CA 1
ATOM 779 C C . LEU A 1 103 ? -9.368 -41.257 55.788 1.00 46.19 103 LEU A C 1
ATOM 781 O O . LEU A 1 103 ? -9.483 -40.046 55.633 1.00 46.19 103 LEU A O 1
ATOM 785 N N . LEU A 1 104 ? -8.180 -41.844 55.976 1.00 49.28 104 LEU A N 1
ATOM 786 C CA . LEU A 1 104 ? -6.904 -41.114 55.975 1.00 49.28 104 LEU A CA 1
ATOM 787 C C . LEU A 1 104 ? -6.577 -40.500 54.604 1.00 49.28 104 LEU A C 1
ATOM 789 O O . LEU A 1 104 ? -6.101 -39.370 54.541 1.00 49.28 104 LEU A O 1
ATOM 793 N N . GLY A 1 105 ? -6.871 -41.209 53.508 1.00 46.16 105 GLY A N 1
ATOM 794 C CA . GLY A 1 105 ? -6.723 -40.666 52.155 1.00 46.16 105 GLY A CA 1
ATOM 795 C C . GLY A 1 105 ? -7.680 -39.503 51.872 1.00 46.16 105 GLY A C 1
ATOM 796 O O . GLY A 1 105 ? -7.266 -38.502 51.300 1.00 46.16 105 GLY A O 1
ATOM 797 N N . ALA A 1 106 ? -8.934 -39.603 52.317 1.00 47.28 106 ALA A N 1
ATOM 798 C CA . ALA A 1 106 ? -9.937 -38.553 52.170 1.00 47.28 106 ALA A CA 1
ATOM 799 C C . ALA A 1 106 ? -9.574 -37.305 52.986 1.00 47.28 106 ALA A C 1
ATOM 801 O O . ALA A 1 106 ? -9.638 -36.207 52.452 1.00 47.28 106 ALA A O 1
ATOM 802 N N . LEU A 1 107 ? -9.112 -37.459 54.233 1.00 47.19 107 LEU A N 1
ATOM 803 C CA . LEU A 1 107 ? -8.622 -36.338 55.047 1.00 47.19 107 LEU A CA 1
ATOM 804 C C . LEU A 1 107 ? -7.413 -35.637 54.407 1.00 47.19 107 LEU A C 1
ATOM 806 O O . LEU A 1 107 ? -7.385 -34.409 54.358 1.00 47.19 107 LEU A O 1
ATOM 810 N N . ALA A 1 108 ? -6.455 -36.393 53.859 1.00 49.62 108 ALA A N 1
ATOM 811 C CA . ALA A 1 108 ? -5.310 -35.820 53.151 1.00 49.62 108 ALA A CA 1
ATOM 812 C C . ALA A 1 108 ? -5.723 -35.068 51.868 1.00 49.62 108 ALA A C 1
ATOM 814 O O . ALA A 1 108 ? -5.244 -33.964 51.622 1.00 49.62 108 ALA A O 1
ATOM 815 N N . VAL A 1 109 ? -6.643 -35.627 51.073 1.00 47.25 109 VAL A N 1
ATOM 816 C CA . VAL A 1 109 ? -7.168 -34.973 49.859 1.00 47.25 109 VAL A CA 1
ATOM 817 C C . VAL A 1 109 ? -7.987 -33.723 50.203 1.00 47.25 109 VAL A C 1
ATOM 819 O O . VAL A 1 109 ? -7.831 -32.705 49.533 1.00 47.25 109 VAL A O 1
ATOM 822 N N . SER A 1 110 ? -8.792 -33.748 51.269 1.00 48.06 110 SER A N 1
ATOM 823 C CA . SER A 1 110 ? -9.549 -32.576 51.732 1.00 48.06 110 SER A CA 1
ATOM 824 C C . SER A 1 110 ? -8.637 -31.451 52.226 1.00 48.06 110 SER A C 1
ATOM 826 O O . SER A 1 110 ? -8.862 -30.295 51.877 1.00 48.06 110 SER A O 1
ATOM 828 N N . ALA A 1 111 ? -7.576 -31.772 52.976 1.00 48.19 111 ALA A N 1
ATOM 829 C CA . ALA A 1 111 ? -6.592 -30.782 53.419 1.00 48.19 111 ALA A CA 1
ATOM 830 C C . ALA A 1 111 ? -5.863 -30.119 52.233 1.00 48.19 111 ALA A C 1
ATOM 832 O O . ALA A 1 111 ? -5.662 -28.908 52.230 1.00 48.19 111 ALA A O 1
ATOM 833 N N . VAL A 1 112 ? -5.523 -30.889 51.192 1.00 48.22 112 VAL A N 1
ATOM 834 C CA . VAL A 1 112 ? -4.925 -30.348 49.959 1.00 48.22 112 VAL A CA 1
ATOM 835 C C . VAL A 1 112 ? -5.931 -29.517 49.150 1.00 48.22 112 VAL A C 1
ATOM 837 O O . VAL A 1 112 ? -5.552 -28.487 48.599 1.00 48.22 112 VAL A O 1
ATOM 840 N N . GLY A 1 113 ? -7.206 -29.916 49.104 1.00 44.91 113 GLY A N 1
ATOM 841 C CA . GLY A 1 113 ? -8.262 -29.174 48.406 1.00 44.91 113 GLY A CA 1
ATOM 842 C C . GLY A 1 113 ? -8.499 -27.774 48.981 1.00 44.91 113 GLY A C 1
ATOM 843 O O . GLY A 1 113 ? -8.574 -26.812 48.220 1.00 44.91 113 GLY A O 1
ATOM 844 N N . VAL A 1 114 ? -8.526 -27.642 50.312 1.00 47.50 114 VAL A N 1
ATOM 845 C CA . VAL A 1 114 ? -8.677 -26.344 51.007 1.00 47.50 114 VAL A CA 1
ATOM 846 C C . VAL A 1 114 ? -7.475 -25.416 50.768 1.00 47.50 114 VAL A C 1
ATOM 848 O O . VAL A 1 114 ? -7.644 -24.200 50.679 1.00 47.50 114 VAL A O 1
ATOM 851 N N . SER A 1 115 ? -6.277 -25.976 50.579 1.00 46.88 115 SER A N 1
ATOM 852 C CA . SER A 1 115 ? -5.079 -25.221 50.180 1.00 46.88 115 SER A CA 1
ATOM 853 C C . SER A 1 115 ? -5.039 -24.862 48.688 1.00 46.88 115 SER A C 1
ATOM 855 O O . SER A 1 115 ? -4.253 -24.008 48.293 1.00 46.88 115 SER A O 1
ATOM 857 N N . TYR A 1 116 ? -5.847 -25.499 47.833 1.00 45.00 116 TYR A N 1
ATOM 858 C CA . TYR A 1 116 ? -5.836 -25.245 46.385 1.00 45.00 116 TYR A CA 1
ATOM 859 C C . TYR A 1 116 ? -6.689 -24.025 46.001 1.00 45.00 116 TYR A C 1
ATOM 861 O O . TYR A 1 116 ? -6.364 -23.314 45.055 1.00 45.00 116 TYR A O 1
ATOM 869 N N . SER A 1 117 ? -7.759 -23.747 46.752 1.00 46.56 117 SER A N 1
ATOM 870 C CA . SER A 1 117 ? -8.663 -22.606 46.529 1.00 46.56 117 SER A CA 1
ATOM 871 C C . SER A 1 117 ? -8.092 -21.235 46.923 1.00 46.56 117 SER A C 1
ATOM 873 O O . SER A 1 117 ? -8.736 -20.219 46.681 1.00 46.56 117 SER A O 1
ATOM 875 N N . SER A 1 118 ? -6.914 -21.193 47.547 1.00 44.69 118 SER A N 1
ATOM 876 C CA . SER A 1 118 ? -6.321 -19.997 48.167 1.00 44.69 118 SER A CA 1
ATOM 877 C C . SER A 1 118 ? -4.918 -19.652 47.638 1.00 44.69 118 SER A C 1
ATOM 879 O O . SER A 1 118 ? -4.256 -18.765 48.173 1.00 44.69 118 SER A O 1
ATOM 881 N N . VAL A 1 119 ? -4.463 -20.319 46.571 1.00 43.22 119 VAL A N 1
ATOM 882 C CA . VAL A 1 119 ? -3.124 -20.149 45.983 1.00 43.22 119 VAL A CA 1
ATOM 883 C C . VAL A 1 119 ? -3.214 -19.492 44.592 1.00 43.22 119 VAL A C 1
ATOM 885 O O . VAL A 1 119 ? -3.957 -19.986 43.743 1.00 43.22 119 VAL A O 1
ATOM 888 N N . PRO A 1 120 ? -2.457 -18.407 44.311 1.00 45.62 120 PRO A N 1
ATOM 889 C CA . PRO A 1 120 ? -2.464 -17.745 43.004 1.0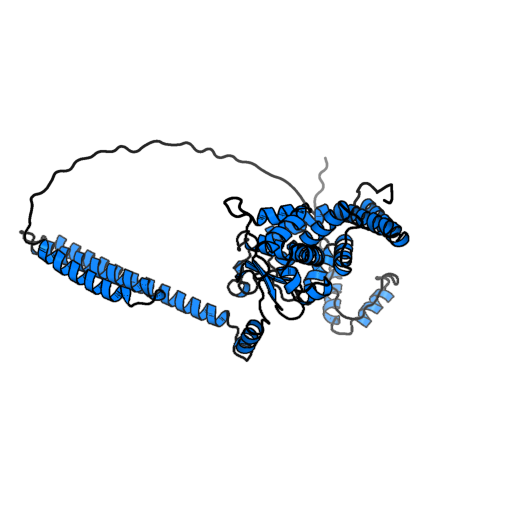0 45.62 120 PRO A CA 1
ATOM 890 C C . PRO A 1 120 ? -2.070 -18.672 41.834 1.00 45.62 120 PRO A C 1
ATOM 892 O O . PRO A 1 120 ? -1.218 -19.548 42.017 1.00 45.62 120 PRO A O 1
ATOM 895 N N . PRO A 1 121 ? -2.584 -18.446 40.603 1.00 46.22 121 PRO A N 1
ATOM 896 C CA . PRO A 1 121 ? -2.399 -19.363 39.468 1.00 46.22 121 PRO A CA 1
ATOM 897 C C . PRO A 1 121 ? -0.944 -19.730 39.129 1.00 46.22 121 PRO A C 1
ATOM 899 O O . PRO A 1 121 ? -0.684 -20.839 38.666 1.00 46.22 121 PRO A O 1
ATOM 902 N N . GLY A 1 122 ? 0.018 -18.838 39.398 1.00 46.25 122 GLY A N 1
ATOM 903 C CA . GLY A 1 122 ? 1.447 -19.076 39.152 1.00 46.25 122 GLY A CA 1
ATOM 904 C C . GLY A 1 122 ? 2.107 -20.136 40.049 1.00 46.25 122 GLY A C 1
ATOM 905 O O . GLY A 1 122 ? 3.214 -20.571 39.749 1.00 46.25 122 GLY A O 1
ATOM 906 N N . LEU A 1 123 ? 1.451 -20.578 41.129 1.00 49.25 123 LEU A N 1
ATOM 907 C CA . LEU A 1 123 ? 2.004 -21.535 42.100 1.00 49.25 123 LEU A CA 1
ATOM 908 C C . LEU A 1 123 ? 1.417 -22.956 41.985 1.00 49.25 123 LEU A C 1
ATOM 910 O O . LEU A 1 123 ? 1.848 -23.856 42.708 1.00 49.25 123 LEU A O 1
ATOM 914 N N . ALA A 1 124 ? 0.494 -23.201 41.046 1.00 49.00 124 ALA A N 1
ATOM 915 C CA . ALA A 1 124 ? -0.197 -24.489 40.886 1.00 49.00 124 ALA A CA 1
ATOM 916 C C . ALA A 1 124 ? 0.742 -25.694 40.639 1.00 49.00 124 ALA A C 1
ATOM 918 O O . ALA A 1 124 ? 0.401 -26.830 40.978 1.00 49.00 124 ALA A O 1
ATOM 919 N N . ALA A 1 125 ? 1.951 -25.464 40.112 1.00 51.31 125 ALA A N 1
ATOM 920 C CA . ALA A 1 125 ? 2.971 -26.503 39.951 1.00 51.31 125 ALA A CA 1
ATOM 921 C C . ALA A 1 125 ? 3.397 -27.138 41.295 1.00 51.31 125 ALA A C 1
ATOM 923 O O . ALA A 1 125 ? 3.591 -28.354 41.371 1.00 51.31 125 ALA A O 1
ATOM 924 N N . ASN A 1 126 ? 3.466 -26.351 42.375 1.00 51.06 126 ASN A N 1
ATOM 925 C CA . ASN A 1 126 ? 3.846 -26.837 43.708 1.00 51.06 126 ASN A CA 1
ATOM 926 C C . ASN A 1 126 ? 2.762 -27.743 44.319 1.00 51.06 126 ASN A C 1
ATOM 928 O O . ASN A 1 126 ? 3.066 -28.700 45.039 1.00 51.06 126 ASN A O 1
ATOM 932 N N . SER A 1 127 ? 1.496 -27.492 43.975 1.00 54.31 127 SER A N 1
ATOM 933 C CA . SER A 1 127 ? 0.349 -28.307 44.383 1.00 54.31 127 SER A CA 1
ATOM 934 C C . SER A 1 127 ? 0.420 -29.720 43.793 1.00 54.31 127 SER A C 1
ATOM 936 O O . SER A 1 127 ? 0.200 -30.700 44.504 1.00 54.31 127 SER A O 1
ATOM 938 N N . VAL A 1 128 ? 0.796 -29.846 42.514 1.00 55.22 128 VAL A N 1
ATOM 939 C CA . VAL A 1 128 ? 0.960 -31.149 41.839 1.00 55.22 128 VAL A CA 1
ATOM 940 C C . VAL A 1 128 ? 2.109 -31.955 42.456 1.00 55.22 128 VAL A C 1
ATOM 942 O O . VAL A 1 128 ? 1.964 -33.159 42.679 1.00 55.22 128 VAL A O 1
ATOM 945 N N . ILE A 1 129 ? 3.221 -31.298 42.805 1.00 56.69 129 ILE A N 1
ATOM 946 C CA . ILE A 1 129 ? 4.361 -31.934 43.489 1.00 56.69 129 ILE A CA 1
ATOM 947 C C . ILE A 1 129 ? 3.943 -32.443 44.879 1.00 56.69 129 ILE A C 1
ATOM 949 O O . ILE A 1 129 ? 4.210 -33.598 45.216 1.00 56.69 129 ILE A O 1
ATOM 953 N N . SER A 1 130 ? 3.213 -31.630 45.650 1.00 58.66 130 SER A N 1
ATOM 954 C CA . SER A 1 130 ? 2.681 -32.015 46.969 1.00 58.66 130 SER A CA 1
ATOM 955 C C . SER A 1 130 ? 1.742 -33.228 46.895 1.00 58.66 130 SER A C 1
ATOM 957 O O . SER A 1 130 ? 1.859 -34.157 47.697 1.00 58.66 130 SER A O 1
ATOM 959 N N . ILE A 1 131 ? 0.853 -33.271 45.894 1.00 66.31 131 ILE A N 1
ATOM 960 C CA . ILE A 1 131 ? -0.038 -34.417 45.641 1.00 66.31 131 ILE A CA 1
ATOM 961 C C . ILE A 1 131 ? 0.775 -35.671 45.288 1.00 66.31 131 ILE A C 1
ATOM 963 O O . ILE A 1 131 ? 0.514 -36.747 45.834 1.00 66.31 131 ILE A O 1
ATOM 967 N N . GLY A 1 132 ? 1.788 -35.542 44.424 1.00 63.50 132 GLY A N 1
ATOM 968 C CA . GLY A 1 132 ? 2.685 -36.640 44.056 1.00 63.50 132 GLY A CA 1
ATOM 969 C C . GLY A 1 132 ? 3.412 -37.241 45.263 1.00 63.50 132 GLY A C 1
ATOM 970 O O . GLY A 1 132 ? 3.397 -38.461 45.447 1.00 63.50 132 GLY A O 1
ATOM 971 N N . MET A 1 133 ? 3.970 -36.394 46.135 1.00 61.94 133 MET A N 1
ATOM 972 C CA . MET A 1 133 ? 4.625 -36.829 47.374 1.00 61.94 133 MET A CA 1
ATOM 973 C C . MET A 1 133 ? 3.652 -37.523 48.339 1.00 61.94 133 MET A C 1
ATOM 975 O O . MET A 1 133 ? 3.984 -38.579 48.882 1.00 61.94 133 MET A O 1
ATOM 979 N N . ALA A 1 134 ? 2.436 -36.994 48.513 1.00 66.44 134 ALA A N 1
ATOM 980 C CA . ALA A 1 134 ? 1.421 -37.594 49.381 1.00 66.44 134 ALA A CA 1
ATOM 981 C C . ALA A 1 134 ? 0.983 -38.989 48.891 1.00 66.44 134 ALA A C 1
ATOM 983 O O . ALA A 1 134 ? 0.962 -39.950 49.667 1.00 66.44 134 ALA A O 1
ATOM 984 N N . VAL A 1 135 ? 0.700 -39.138 47.591 1.00 67.00 135 VAL A N 1
ATOM 985 C CA . VAL A 1 135 ? 0.374 -40.439 46.975 1.00 67.00 135 VAL A CA 1
ATOM 986 C C . VAL A 1 135 ? 1.550 -41.413 47.105 1.00 67.00 135 VAL A C 1
ATOM 988 O O . VAL A 1 135 ? 1.353 -42.584 47.445 1.00 67.00 135 VAL A O 1
ATOM 991 N N . GLY A 1 136 ? 2.774 -40.925 46.900 1.00 62.09 136 GLY A N 1
ATOM 992 C CA . GLY A 1 136 ? 4.008 -41.682 47.071 1.00 62.09 136 GLY A CA 1
ATOM 993 C C . GLY A 1 136 ? 4.189 -42.244 48.485 1.00 62.09 136 GLY A C 1
ATOM 994 O O . GLY A 1 136 ? 4.390 -43.450 48.654 1.00 62.09 136 GLY A O 1
ATOM 995 N N . ALA A 1 137 ? 4.029 -41.403 49.510 1.00 65.00 137 ALA A N 1
ATOM 996 C CA . ALA A 1 137 ? 4.114 -41.802 50.916 1.00 65.00 137 ALA A CA 1
ATOM 997 C C . ALA A 1 137 ? 3.062 -42.866 51.289 1.00 65.00 137 ALA A C 1
ATOM 999 O O . ALA A 1 137 ? 3.379 -43.848 51.967 1.00 65.00 137 ALA A O 1
ATOM 1000 N N . ILE A 1 138 ? 1.827 -42.735 50.785 1.00 68.38 138 ILE A N 1
ATOM 1001 C CA . ILE A 1 138 ? 0.752 -43.722 50.988 1.00 68.38 138 ILE A CA 1
ATOM 1002 C C . ILE A 1 138 ? 1.124 -45.086 50.379 1.00 68.38 138 ILE A C 1
ATOM 1004 O O . ILE A 1 138 ? 0.890 -46.132 50.997 1.00 68.38 138 ILE A O 1
ATOM 1008 N N . TRP A 1 139 ? 1.721 -45.108 49.183 1.00 64.38 139 TRP A N 1
ATOM 1009 C CA . TRP A 1 139 ? 2.170 -46.351 48.546 1.00 64.38 139 TRP A CA 1
ATOM 1010 C C . TRP A 1 139 ? 3.362 -46.990 49.264 1.00 64.38 139 TRP A C 1
ATOM 1012 O O . TRP A 1 139 ? 3.349 -48.204 49.486 1.00 64.38 139 TRP A O 1
ATOM 1022 N N . PHE A 1 140 ? 4.340 -46.191 49.696 1.00 61.94 140 PHE A N 1
ATOM 1023 C CA . PHE A 1 140 ? 5.485 -46.662 50.479 1.00 61.94 140 PHE A CA 1
ATOM 1024 C C . PHE A 1 140 ? 5.042 -47.276 51.818 1.00 61.94 140 PHE A C 1
ATOM 1026 O O . PHE A 1 140 ? 5.407 -48.413 52.133 1.00 61.94 140 PHE A O 1
ATOM 1033 N N . GLY A 1 141 ? 4.141 -46.604 52.546 1.00 67.56 141 GLY A N 1
ATOM 1034 C CA . GLY A 1 141 ? 3.532 -47.125 53.774 1.00 67.56 141 GLY A CA 1
ATOM 1035 C C . GLY A 1 141 ? 2.780 -48.445 53.557 1.00 67.56 141 GLY A C 1
ATOM 1036 O O . GLY A 1 141 ? 2.976 -49.406 54.305 1.00 67.56 141 GLY A O 1
ATOM 1037 N N . ARG A 1 142 ? 1.985 -48.565 52.479 1.00 69.06 142 ARG A N 1
ATOM 1038 C CA . ARG A 1 142 ? 1.340 -49.843 52.098 1.00 69.06 142 ARG A CA 1
ATOM 1039 C C . ARG A 1 142 ? 2.361 -50.939 51.772 1.00 69.06 142 ARG A C 1
ATOM 1041 O O . ARG A 1 142 ? 2.073 -52.109 52.029 1.00 69.06 142 ARG A O 1
ATOM 1048 N N . GLY A 1 143 ? 3.520 -50.585 51.216 1.00 65.06 143 GLY A N 1
ATOM 1049 C CA . GLY A 1 143 ? 4.638 -51.495 50.960 1.00 65.06 143 GLY A CA 1
ATOM 1050 C C . GLY A 1 143 ? 5.233 -52.062 52.250 1.00 65.06 143 GLY A C 1
ATOM 1051 O O . GLY A 1 143 ? 5.276 -53.283 52.409 1.00 65.06 143 GLY A O 1
ATOM 1052 N N . ILE A 1 144 ? 5.599 -51.191 53.196 1.00 62.91 144 ILE A N 1
ATOM 1053 C CA . ILE A 1 144 ? 6.145 -51.576 54.510 1.00 62.91 144 ILE A CA 1
ATOM 1054 C C . ILE A 1 144 ? 5.160 -52.469 55.271 1.00 62.91 144 ILE A C 1
ATOM 1056 O O . ILE A 1 144 ? 5.521 -53.575 55.677 1.00 62.91 144 ILE A O 1
ATOM 1060 N N . VAL A 1 145 ? 3.894 -52.056 55.389 1.00 65.44 145 VAL A N 1
ATOM 1061 C CA . VAL A 1 145 ? 2.851 -52.835 56.081 1.00 65.44 145 VAL A CA 1
ATOM 1062 C C . VAL A 1 145 ? 2.673 -54.218 55.431 1.00 65.44 145 VAL A C 1
ATOM 1064 O O . VAL A 1 145 ? 2.620 -55.232 56.124 1.00 65.44 145 VAL A O 1
ATOM 1067 N N . ARG A 1 146 ? 2.658 -54.316 54.094 1.00 65.62 146 ARG A N 1
ATOM 1068 C CA . ARG A 1 146 ? 2.595 -55.618 53.398 1.00 65.62 146 ARG A CA 1
ATOM 1069 C C . ARG A 1 146 ? 3.854 -56.474 53.575 1.00 65.62 146 ARG A C 1
ATOM 1071 O O . ARG A 1 146 ? 3.747 -57.696 53.482 1.00 65.62 146 ARG A O 1
ATOM 1078 N N . GLY A 1 147 ? 5.012 -55.858 53.807 1.00 62.25 147 GLY A N 1
ATOM 1079 C CA . GLY A 1 147 ? 6.259 -56.544 54.141 1.00 62.25 147 GLY A CA 1
ATOM 1080 C C . GLY A 1 147 ? 6.219 -57.163 55.539 1.00 62.25 147 GLY A C 1
ATOM 1081 O O . GLY A 1 147 ? 6.456 -58.360 55.674 1.00 62.25 147 GLY A O 1
ATOM 1082 N N . PHE A 1 148 ? 5.846 -56.375 56.552 1.00 57.72 148 PHE A N 1
ATOM 1083 C CA . PHE A 1 148 ? 5.798 -56.815 57.953 1.00 57.72 148 PHE A CA 1
ATOM 1084 C C . PHE A 1 148 ? 4.696 -57.847 58.248 1.00 57.72 148 PHE A C 1
ATOM 1086 O O . PHE A 1 148 ? 4.909 -58.745 59.056 1.00 57.72 148 PHE A O 1
ATOM 1093 N N . PHE A 1 149 ? 3.536 -57.773 57.583 1.00 59.12 149 PHE A N 1
ATOM 1094 C CA . PHE A 1 149 ? 2.408 -58.685 57.843 1.00 59.12 149 PHE A CA 1
ATOM 1095 C C . PHE A 1 149 ? 2.338 -59.919 56.920 1.00 59.12 149 PHE A C 1
ATOM 1097 O O . PHE A 1 149 ? 1.339 -60.647 56.924 1.00 59.12 149 PHE A O 1
ATOM 1104 N N . ARG A 1 150 ? 3.384 -60.211 56.133 1.00 60.00 150 ARG A N 1
ATOM 1105 C CA . ARG A 1 150 ? 3.506 -61.503 55.435 1.00 60.00 150 ARG A CA 1
ATOM 1106 C C . ARG A 1 150 ? 3.974 -62.577 56.422 1.00 60.00 150 ARG A C 1
ATOM 1108 O O . ARG A 1 150 ? 5.106 -62.544 56.883 1.00 60.00 150 ARG A O 1
ATOM 1115 N N . ARG A 1 151 ? 3.110 -63.557 56.718 1.00 45.62 151 ARG A N 1
ATOM 1116 C CA . ARG A 1 151 ? 3.456 -64.722 57.553 1.00 45.62 151 ARG A CA 1
ATOM 1117 C C . ARG A 1 151 ? 4.562 -65.554 56.888 1.00 45.62 151 ARG A C 1
ATOM 1119 O O . ARG A 1 151 ? 4.308 -66.229 55.895 1.00 45.62 151 ARG A O 1
ATOM 1126 N N . GLY A 1 152 ? 5.761 -65.508 57.462 1.00 67.94 152 GLY A N 1
ATOM 1127 C CA . GLY A 1 152 ? 6.917 -66.329 57.094 1.00 67.94 152 GLY A CA 1
ATOM 1128 C C . GLY A 1 152 ? 8.235 -65.589 57.363 1.00 67.94 152 GLY A C 1
ATOM 1129 O O . GLY A 1 152 ? 8.288 -64.377 57.154 1.00 67.94 152 GLY A O 1
ATOM 1130 N N . PRO A 1 153 ? 9.303 -66.269 57.821 1.00 55.34 153 PRO A N 1
ATOM 1131 C CA . PRO A 1 153 ? 10.581 -65.615 58.090 1.00 55.34 153 PRO A CA 1
ATOM 1132 C C . PRO A 1 153 ? 11.158 -65.012 56.793 1.00 55.34 153 PRO A C 1
ATOM 1134 O O . PRO A 1 153 ? 11.268 -65.719 55.783 1.00 55.34 153 PRO A O 1
ATOM 1137 N N . PRO A 1 154 ? 11.533 -63.719 56.771 1.00 53.88 154 PRO A N 1
ATOM 1138 C CA . PRO A 1 154 ? 12.015 -63.074 55.557 1.00 53.88 154 PRO A CA 1
ATOM 1139 C C . PRO A 1 154 ? 13.367 -63.664 55.140 1.00 53.88 154 PRO A C 1
ATOM 1141 O O . PRO A 1 154 ? 14.368 -63.541 55.850 1.00 53.88 154 PRO A O 1
ATOM 1144 N N . LYS A 1 155 ? 13.431 -64.275 53.948 1.00 56.78 155 LYS A N 1
ATOM 1145 C CA . LYS A 1 155 ? 14.704 -64.715 53.354 1.00 56.78 155 LYS A CA 1
ATOM 1146 C C . LYS A 1 155 ? 15.629 -63.496 53.242 1.00 56.78 155 LYS A C 1
ATOM 1148 O O . LYS A 1 155 ? 15.280 -62.544 52.550 1.00 56.78 155 LYS A O 1
ATOM 1153 N N . LYS A 1 156 ? 16.824 -63.527 53.856 1.00 58.06 156 LYS A N 1
ATOM 1154 C CA . LYS A 1 156 ? 17.751 -62.369 53.983 1.00 58.06 156 LYS A CA 1
ATOM 1155 C C . LYS A 1 156 ? 18.000 -61.571 52.680 1.00 58.06 156 LYS A C 1
ATOM 1157 O O . LYS A 1 156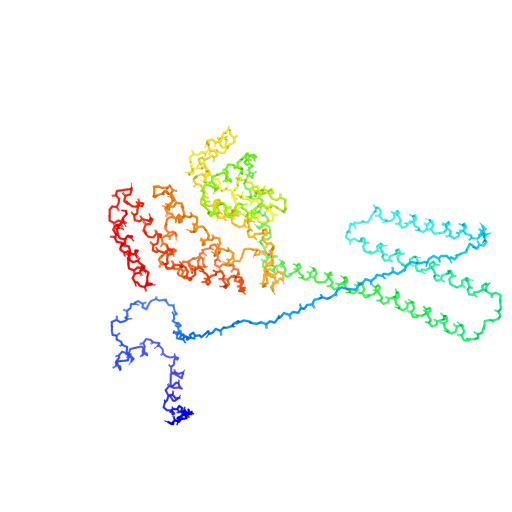 ? 18.277 -60.376 52.746 1.00 58.06 156 LYS A O 1
ATOM 1162 N N . ARG A 1 157 ? 17.860 -62.193 51.498 1.00 55.06 157 ARG A N 1
ATOM 1163 C CA . ARG A 1 157 ? 17.933 -61.523 50.182 1.00 55.06 157 ARG A CA 1
ATOM 1164 C C . ARG A 1 157 ? 16.792 -60.522 49.912 1.00 55.06 157 ARG A C 1
ATOM 1166 O O . ARG A 1 157 ? 17.058 -59.489 49.307 1.00 55.06 157 ARG A O 1
ATOM 1173 N N . SER A 1 158 ? 15.556 -60.761 50.368 1.00 56.62 158 SER A N 1
ATOM 1174 C CA . SER A 1 158 ? 14.424 -59.857 50.085 1.00 56.62 158 SER A CA 1
ATOM 1175 C C . SER A 1 158 ? 14.475 -58.556 50.886 1.00 56.62 158 SER A C 1
ATOM 1177 O O . SER A 1 158 ? 14.000 -57.534 50.403 1.00 56.62 158 SER A O 1
ATOM 1179 N N . LEU A 1 159 ? 15.075 -58.570 52.084 1.00 60.41 159 LEU A N 1
ATOM 1180 C CA . LEU A 1 159 ? 15.223 -57.366 52.905 1.00 60.41 159 LEU A CA 1
ATOM 1181 C C . LEU A 1 159 ? 16.211 -56.379 52.265 1.00 60.41 159 LEU A C 1
ATOM 1183 O O . LEU A 1 159 ? 15.884 -55.209 52.105 1.00 60.41 159 LEU A O 1
ATOM 1187 N N . ARG A 1 160 ? 17.381 -56.862 51.815 1.00 64.19 160 ARG A N 1
ATOM 1188 C CA . ARG A 1 160 ? 18.372 -56.029 51.109 1.00 64.19 160 ARG A CA 1
ATOM 1189 C C . ARG A 1 160 ? 17.820 -55.464 49.799 1.00 64.19 160 ARG A C 1
ATOM 1191 O O . ARG A 1 160 ? 18.019 -54.287 49.534 1.00 64.19 160 ARG A O 1
ATOM 1198 N N . ALA A 1 161 ? 17.081 -56.266 49.027 1.00 65.75 161 ALA A N 1
ATOM 1199 C CA . ALA A 1 161 ? 16.413 -55.790 47.815 1.00 65.75 161 ALA A CA 1
ATOM 1200 C C . ALA A 1 161 ? 15.354 -54.712 48.119 1.00 65.75 161 ALA A C 1
ATOM 1202 O O . ALA A 1 161 ? 15.312 -53.696 47.435 1.00 65.75 161 ALA A O 1
ATOM 1203 N N . GLY A 1 162 ? 14.541 -54.891 49.168 1.00 65.69 162 GLY A N 1
ATOM 1204 C CA . GLY A 1 162 ? 13.543 -53.901 49.588 1.00 65.69 162 GLY A CA 1
ATOM 1205 C C . GLY A 1 162 ? 14.155 -52.583 50.074 1.00 65.69 162 GLY A C 1
ATOM 1206 O O . GLY A 1 162 ? 13.677 -51.519 49.694 1.00 65.69 162 GLY A O 1
ATOM 1207 N N . VAL A 1 163 ? 15.239 -52.645 50.856 1.00 69.12 163 VAL A N 1
ATOM 1208 C CA . VAL A 1 163 ? 15.981 -51.453 51.310 1.00 69.12 163 VAL A CA 1
ATOM 1209 C C . VAL A 1 163 ? 16.655 -50.745 50.134 1.00 69.12 163 VAL A C 1
ATOM 1211 O O . VAL A 1 163 ? 16.516 -49.534 50.008 1.00 69.12 163 VAL A O 1
ATOM 1214 N N . ALA A 1 164 ? 17.316 -51.481 49.234 1.00 66.19 164 ALA A N 1
ATOM 1215 C CA . ALA A 1 164 ? 17.938 -50.900 48.045 1.00 66.19 164 ALA A CA 1
ATOM 1216 C C . ALA A 1 164 ? 16.906 -50.213 47.137 1.00 66.19 164 ALA A C 1
ATOM 1218 O O . ALA A 1 164 ? 17.127 -49.078 46.728 1.00 66.19 164 ALA A O 1
ATOM 1219 N N . LEU A 1 165 ? 15.757 -50.853 46.882 1.00 63.97 165 LEU A N 1
ATOM 1220 C CA . LEU A 1 165 ? 14.679 -50.270 46.078 1.00 63.97 165 LEU A CA 1
ATOM 1221 C C . LEU A 1 165 ? 14.053 -49.042 46.762 1.00 63.97 165 LEU A C 1
ATOM 1223 O O . LEU A 1 165 ? 13.752 -48.060 46.093 1.00 63.97 165 LEU A O 1
ATOM 1227 N N . GLY A 1 166 ? 13.895 -49.078 48.090 1.00 67.50 166 GLY A N 1
ATOM 1228 C CA . GLY A 1 166 ? 13.407 -47.948 48.884 1.00 67.50 166 GLY A CA 1
ATOM 1229 C C . GLY A 1 166 ? 14.353 -46.747 48.853 1.00 67.50 166 GLY A C 1
ATOM 1230 O O . GLY A 1 166 ? 13.891 -45.624 48.671 1.00 67.50 166 GLY A O 1
ATOM 1231 N N . LEU A 1 167 ? 15.666 -46.979 48.952 1.00 67.19 167 LEU A N 1
ATOM 1232 C CA . LEU A 1 167 ? 16.684 -45.932 48.824 1.00 67.19 167 LEU A CA 1
ATOM 1233 C C . LEU A 1 167 ? 16.721 -45.354 47.405 1.00 67.19 167 LEU A C 1
ATOM 1235 O O . LEU A 1 167 ? 16.664 -44.141 47.261 1.00 67.19 167 LEU A O 1
ATOM 1239 N N . LEU A 1 168 ? 16.720 -46.193 46.363 1.00 62.97 168 LEU A N 1
ATOM 1240 C CA . LEU A 1 168 ? 16.675 -45.745 44.962 1.00 62.97 168 LEU A CA 1
ATOM 1241 C C . LEU A 1 168 ? 15.433 -44.888 44.677 1.00 62.97 168 LEU A C 1
ATOM 1243 O O . LEU A 1 168 ? 15.519 -43.853 44.017 1.00 62.97 168 LEU A O 1
ATOM 1247 N N . TRP A 1 169 ? 14.282 -45.293 45.217 1.00 65.38 169 TRP A N 1
ATOM 1248 C CA . TRP A 1 169 ? 13.028 -44.561 45.075 1.00 65.38 169 TRP A CA 1
ATOM 1249 C C . TRP A 1 169 ? 13.029 -43.249 45.878 1.00 65.38 169 TRP A C 1
ATOM 1251 O O . TRP A 1 169 ? 12.566 -42.231 45.367 1.00 65.38 169 TRP A O 1
ATOM 1261 N N . ALA A 1 170 ? 13.610 -43.222 47.083 1.00 63.16 170 ALA A N 1
ATOM 1262 C CA . ALA A 1 170 ? 13.806 -41.993 47.855 1.00 63.16 170 ALA A CA 1
ATOM 1263 C C . ALA A 1 170 ? 14.777 -41.020 47.158 1.00 63.16 170 ALA A C 1
ATOM 1265 O O . ALA A 1 170 ? 14.469 -39.838 47.035 1.00 63.16 170 ALA A O 1
ATOM 1266 N N . SER A 1 171 ? 15.899 -41.512 46.622 1.00 58.28 171 SER A N 1
ATOM 1267 C CA . SER A 1 171 ? 16.839 -40.717 45.825 1.00 58.28 171 SER A CA 1
ATOM 1268 C C . SER A 1 171 ? 16.169 -40.128 44.586 1.00 58.28 171 SER A C 1
ATOM 1270 O O . SER A 1 171 ? 16.359 -38.948 44.310 1.00 58.28 171 SER A O 1
ATOM 1272 N N . PHE A 1 172 ? 15.332 -40.894 43.878 1.00 60.19 172 PHE A N 1
ATOM 1273 C CA . PHE A 1 172 ? 14.567 -40.384 42.736 1.00 60.19 172 PHE A CA 1
ATOM 1274 C C . PHE A 1 172 ? 13.557 -39.301 43.158 1.00 60.19 172 PHE A C 1
ATOM 1276 O O . PHE A 1 172 ? 13.488 -38.249 42.530 1.00 60.19 172 PHE A O 1
ATOM 1283 N N . ASN A 1 173 ? 12.831 -39.505 44.264 1.00 59.62 173 ASN A N 1
ATOM 1284 C CA . ASN A 1 173 ? 11.859 -38.535 44.788 1.00 59.62 173 ASN A CA 1
ATOM 1285 C C . ASN A 1 173 ? 12.486 -37.313 45.480 1.00 59.62 173 ASN A C 1
ATOM 1287 O O . ASN A 1 173 ? 11.761 -36.371 45.774 1.00 59.62 173 ASN A O 1
ATOM 1291 N N . LEU A 1 174 ? 13.801 -37.291 45.718 1.00 59.53 174 LEU A N 1
ATOM 1292 C CA . LEU A 1 174 ? 14.539 -36.100 46.154 1.00 59.53 174 LEU A CA 1
ATOM 1293 C C . LEU A 1 174 ? 15.216 -35.400 44.966 1.00 59.53 174 LEU A C 1
ATOM 1295 O O . LEU A 1 174 ? 15.098 -34.187 44.814 1.00 59.53 174 LEU A O 1
ATOM 1299 N N . ALA A 1 175 ? 15.860 -36.160 44.077 1.00 56.34 175 ALA A N 1
ATOM 1300 C CA . ALA A 1 175 ? 16.546 -35.625 42.904 1.00 56.34 175 ALA A CA 1
ATOM 1301 C C . ALA A 1 175 ? 15.581 -35.043 41.859 1.00 56.34 175 ALA A C 1
ATOM 1303 O O . ALA A 1 175 ? 15.909 -34.041 41.233 1.00 56.34 175 ALA A O 1
ATOM 1304 N N . TYR A 1 176 ? 14.389 -35.623 41.682 1.00 53.44 176 TYR A N 1
ATOM 1305 C CA . TYR A 1 176 ? 13.394 -35.129 40.726 1.00 53.44 176 TYR A CA 1
ATOM 1306 C C . TYR A 1 176 ? 12.811 -33.752 41.104 1.00 53.44 176 TYR A C 1
ATOM 1308 O O . TYR A 1 176 ? 12.904 -32.848 40.274 1.00 53.44 176 TYR A O 1
ATOM 1316 N N . PRO A 1 177 ? 12.282 -33.511 42.326 1.00 55.47 177 PRO A N 1
ATOM 1317 C CA . PRO A 1 177 ? 11.851 -32.172 42.726 1.00 55.47 177 PRO A CA 1
ATOM 1318 C C . PRO A 1 177 ? 13.024 -31.203 42.898 1.00 55.47 177 PRO A C 1
ATOM 1320 O O . PRO A 1 177 ? 12.851 -30.032 42.595 1.00 55.47 177 PRO A O 1
ATOM 1323 N N . TYR A 1 178 ? 14.223 -31.649 43.301 1.00 52.94 178 TYR A N 1
ATOM 1324 C CA . TYR A 1 178 ? 15.404 -30.775 43.304 1.00 52.94 178 TYR A CA 1
ATOM 1325 C C . TYR A 1 178 ? 15.802 -30.353 41.881 1.00 52.94 178 TYR A C 1
ATOM 1327 O O . TYR A 1 178 ? 16.120 -29.191 41.651 1.00 52.94 178 TYR A O 1
ATOM 1335 N N . GLY A 1 179 ? 15.723 -31.269 40.911 1.00 59.81 179 GLY A N 1
ATOM 1336 C CA . GLY A 1 179 ? 15.917 -30.993 39.489 1.00 59.81 179 GLY A CA 1
ATOM 1337 C C . GLY A 1 179 ? 14.858 -30.042 38.938 1.00 59.81 179 GLY A C 1
ATOM 1338 O O . GLY A 1 179 ? 15.214 -29.050 38.316 1.00 59.81 179 GLY A O 1
ATOM 1339 N N . LEU A 1 180 ? 13.576 -30.274 39.240 1.00 53.16 180 LEU A N 1
ATOM 1340 C CA . LEU A 1 180 ? 12.480 -29.360 38.897 1.00 53.16 180 LEU A CA 1
ATOM 1341 C C . LEU A 1 180 ? 12.651 -27.983 39.540 1.00 53.16 180 LEU A C 1
ATOM 1343 O O . LEU A 1 180 ? 12.459 -26.993 38.851 1.00 53.16 180 LEU A O 1
ATOM 1347 N N . MET A 1 181 ? 13.059 -27.905 40.808 1.00 55.69 181 MET A N 1
ATOM 1348 C CA . MET A 1 181 ? 13.330 -26.645 41.504 1.00 55.69 181 MET A CA 1
ATOM 1349 C C . MET A 1 181 ? 14.540 -25.928 40.896 1.00 55.69 181 MET A C 1
ATOM 1351 O O . MET A 1 181 ? 14.482 -24.727 40.685 1.00 55.69 181 MET A O 1
ATOM 1355 N N . GLN A 1 182 ? 15.610 -26.643 40.540 1.00 59.81 182 GLN A N 1
ATOM 1356 C CA . GLN A 1 182 ? 16.758 -26.099 39.803 1.00 59.81 182 GLN A CA 1
ATOM 1357 C C . GLN A 1 182 ? 16.368 -25.621 38.397 1.00 59.81 182 GLN A C 1
ATOM 1359 O O . GLN A 1 182 ? 16.856 -24.588 37.950 1.00 59.81 182 GLN A O 1
ATOM 1364 N N . THR A 1 183 ? 15.486 -26.331 37.690 1.00 52.94 183 THR A N 1
ATOM 1365 C CA . THR A 1 183 ? 14.957 -25.889 36.392 1.00 52.94 183 THR A CA 1
ATOM 1366 C C . THR A 1 183 ? 14.036 -24.685 36.559 1.00 52.94 183 THR A C 1
ATOM 1368 O O . THR A 1 183 ? 14.166 -23.744 35.789 1.00 52.94 183 THR A O 1
ATOM 1371 N N . GLN A 1 184 ? 13.174 -24.672 37.580 1.00 54.03 184 GLN A N 1
ATOM 1372 C CA . GLN A 1 184 ? 12.288 -23.556 37.912 1.00 54.03 184 GLN A CA 1
ATOM 1373 C C . GLN A 1 184 ? 13.072 -22.314 38.321 1.00 54.03 184 GLN A C 1
ATOM 1375 O O . GLN A 1 184 ? 12.770 -21.246 37.807 1.00 54.03 184 GLN A O 1
ATOM 1380 N N . LEU A 1 185 ? 14.101 -22.454 39.161 1.00 49.34 185 LEU A N 1
ATOM 1381 C CA . LEU A 1 185 ? 15.038 -21.388 39.514 1.00 49.34 185 LEU A CA 1
ATOM 1382 C C . LEU A 1 185 ? 15.788 -20.905 38.276 1.00 49.34 185 LEU A C 1
ATOM 1384 O O . LEU A 1 185 ? 15.813 -19.713 38.042 1.00 49.34 185 LEU A O 1
ATOM 1388 N N . LYS A 1 186 ? 16.273 -21.791 37.398 1.00 54.47 186 LYS A N 1
ATOM 1389 C CA . LYS A 1 186 ? 16.894 -21.372 36.130 1.00 54.47 186 LYS A CA 1
ATOM 1390 C C . LYS A 1 186 ? 15.919 -20.707 35.162 1.00 54.47 186 LYS A C 1
ATOM 1392 O O . LYS A 1 186 ? 16.344 -19.830 34.424 1.00 54.47 186 LYS A O 1
ATOM 1397 N N . THR A 1 187 ? 14.634 -21.068 35.148 1.00 49.81 187 THR A N 1
ATOM 1398 C CA . THR A 1 187 ? 13.615 -20.312 34.399 1.00 49.81 187 THR A CA 1
ATOM 1399 C C . THR A 1 187 ? 13.206 -19.028 35.104 1.00 49.81 187 THR A C 1
ATOM 1401 O O . THR A 1 187 ? 12.884 -18.077 34.413 1.00 49.81 187 THR A O 1
ATOM 1404 N N . ALA A 1 188 ? 13.241 -18.960 36.434 1.00 47.66 188 ALA A N 1
ATOM 1405 C CA . ALA A 1 188 ? 12.985 -17.741 37.191 1.00 47.66 188 ALA A CA 1
ATOM 1406 C C . ALA A 1 188 ? 14.137 -16.758 36.984 1.00 47.66 188 ALA A C 1
ATOM 1408 O O . ALA A 1 188 ? 13.877 -15.634 36.593 1.00 47.66 188 ALA A O 1
ATOM 1409 N N . ASP A 1 189 ? 15.386 -17.207 37.087 1.00 48.47 189 ASP A N 1
ATOM 1410 C CA . ASP A 1 189 ? 16.595 -16.472 36.725 1.00 48.47 189 ASP A CA 1
ATOM 1411 C C . ASP A 1 189 ? 16.598 -16.113 35.238 1.00 48.47 189 ASP A C 1
ATOM 1413 O O . ASP A 1 189 ? 16.962 -14.999 34.901 1.00 48.47 189 ASP A O 1
ATOM 1417 N N . ALA A 1 190 ? 16.154 -16.989 34.328 1.00 44.22 190 ALA A N 1
ATOM 1418 C CA . ALA A 1 190 ? 16.049 -16.651 32.905 1.00 44.22 190 ALA A CA 1
ATOM 1419 C C . ALA A 1 190 ? 14.892 -15.688 32.595 1.00 44.22 190 ALA A C 1
ATOM 1421 O O . ALA A 1 190 ? 15.007 -14.930 31.642 1.00 44.22 190 ALA A O 1
ATOM 1422 N N . VAL A 1 191 ? 13.806 -15.678 33.375 1.00 47.75 191 VAL A N 1
ATOM 1423 C CA . VAL A 1 191 ? 12.693 -14.716 33.263 1.00 47.75 191 VAL A CA 1
ATOM 1424 C C . VAL A 1 191 ? 13.063 -13.386 33.916 1.00 47.75 191 VAL A C 1
ATOM 1426 O O . VAL A 1 191 ? 12.799 -12.347 33.329 1.00 47.75 191 VAL A O 1
ATOM 1429 N N . GLN A 1 192 ? 13.736 -13.405 35.064 1.00 48.81 192 GLN A N 1
ATOM 1430 C CA . GLN A 1 192 ? 14.325 -12.261 35.762 1.00 48.81 192 GLN A CA 1
ATOM 1431 C C . GLN A 1 192 ? 15.419 -11.624 34.899 1.00 48.81 192 GLN A C 1
ATOM 1433 O O . GLN A 1 192 ? 15.424 -10.416 34.718 1.00 48.81 192 GLN A O 1
ATOM 1438 N N . TRP A 1 193 ? 16.298 -12.423 34.291 1.00 48.41 193 TRP A N 1
ATOM 1439 C CA . TRP A 1 193 ? 17.321 -11.973 33.348 1.00 48.41 193 TRP A CA 1
ATOM 1440 C C . TRP A 1 193 ? 16.704 -11.514 32.031 1.00 48.41 193 TRP A C 1
ATOM 1442 O O . TRP A 1 193 ? 17.081 -10.460 31.534 1.00 48.41 193 TRP A O 1
ATOM 1452 N N . ALA A 1 194 ? 15.717 -12.229 31.478 1.00 45.12 194 ALA A N 1
ATOM 1453 C CA . ALA A 1 194 ? 14.992 -11.755 30.301 1.00 45.12 194 ALA A CA 1
ATOM 1454 C C . ALA A 1 194 ? 14.300 -10.423 30.593 1.00 45.12 194 ALA A C 1
ATOM 1456 O O . ALA A 1 194 ? 14.390 -9.542 29.755 1.00 45.12 194 ALA A O 1
ATOM 1457 N N . TRP A 1 195 ? 13.708 -10.244 31.777 1.00 45.28 195 TRP A N 1
ATOM 1458 C CA . TRP A 1 195 ? 13.123 -8.993 32.261 1.00 45.28 195 TRP A CA 1
ATOM 1459 C C . TRP A 1 195 ? 14.184 -7.902 32.446 1.00 45.28 195 TRP A C 1
ATOM 1461 O O . TRP A 1 195 ? 14.026 -6.797 31.945 1.00 45.28 195 TRP A O 1
ATOM 1471 N N . GLU A 1 196 ? 15.314 -8.196 33.087 1.00 45.88 196 GLU A N 1
ATOM 1472 C CA . GLU A 1 196 ? 16.412 -7.249 33.311 1.00 45.88 196 GLU A CA 1
ATOM 1473 C C . GLU A 1 196 ? 17.159 -6.861 32.025 1.00 45.88 196 GLU A C 1
ATOM 1475 O O . GLU A 1 196 ? 17.687 -5.752 31.946 1.00 45.88 196 GLU A O 1
ATOM 1480 N N . VAL A 1 197 ? 17.163 -7.724 31.006 1.00 44.62 197 VAL A N 1
ATOM 1481 C CA . VAL A 1 197 ? 17.731 -7.469 29.672 1.00 44.62 197 VAL A CA 1
ATOM 1482 C C . VAL A 1 197 ? 16.691 -6.857 28.719 1.00 44.62 197 VAL A C 1
ATOM 1484 O O . VAL A 1 197 ? 17.055 -6.032 27.879 1.00 44.62 197 VAL A O 1
ATOM 1487 N N . SER A 1 198 ? 15.399 -7.178 28.866 1.00 42.81 198 SER A N 1
ATOM 1488 C CA . SER A 1 198 ? 14.286 -6.547 28.135 1.00 42.81 198 SER A CA 1
ATOM 1489 C C . SER A 1 198 ? 13.830 -5.224 28.749 1.00 42.81 198 SER A C 1
ATOM 1491 O O . SER A 1 198 ? 13.107 -4.482 28.090 1.00 42.81 198 SER A O 1
ATOM 1493 N N . THR A 1 199 ? 14.273 -4.892 29.965 1.00 42.53 199 THR A N 1
ATOM 1494 C CA . THR A 1 199 ? 14.337 -3.522 30.486 1.00 42.53 199 THR A CA 1
ATOM 1495 C C . THR A 1 199 ? 15.770 -3.006 30.322 1.00 42.53 199 THR A C 1
ATOM 1497 O O . THR A 1 199 ? 16.563 -3.130 31.258 1.00 42.53 199 THR A O 1
ATOM 1500 N N . PRO A 1 200 ? 16.158 -2.418 29.172 1.00 43.72 200 PRO A N 1
ATOM 1501 C CA . PRO A 1 200 ? 17.474 -1.807 29.039 1.00 43.72 200 PRO A CA 1
ATOM 1502 C C . PRO A 1 200 ? 17.765 -0.869 30.215 1.00 43.72 200 PRO A C 1
ATOM 1504 O O . PRO A 1 200 ? 16.880 -0.139 30.665 1.00 43.72 200 PRO A O 1
ATOM 1507 N N . LYS A 1 201 ? 19.016 -0.798 30.686 1.00 44.41 201 LYS A N 1
ATOM 1508 C CA . LYS A 1 201 ? 19.390 0.201 31.710 1.00 44.41 201 LYS A CA 1
ATOM 1509 C C . LYS A 1 201 ? 19.113 1.647 31.257 1.00 44.41 201 LYS A C 1
ATOM 1511 O O . LYS A 1 201 ? 18.921 2.508 32.105 1.00 44.41 201 LYS A O 1
ATOM 1516 N N . SER A 1 202 ? 18.992 1.897 29.948 1.00 44.81 202 SER A N 1
ATOM 1517 C CA . SER A 1 202 ? 18.525 3.169 29.377 1.00 44.81 202 SER A CA 1
ATOM 1518 C C . SER A 1 202 ? 17.031 3.471 29.589 1.00 44.81 202 SER A C 1
ATOM 1520 O O . SER A 1 202 ? 16.633 4.617 29.422 1.00 44.81 202 SER A O 1
ATOM 1522 N N . TRP A 1 203 ? 16.201 2.498 29.982 1.00 41.50 203 TRP A N 1
ATOM 1523 C CA . TRP A 1 203 ? 14.796 2.724 30.360 1.00 41.50 203 TRP A CA 1
ATOM 1524 C C . TRP A 1 203 ? 14.679 3.155 31.828 1.00 41.50 203 TRP A C 1
ATOM 1526 O O . TRP A 1 203 ? 13.964 4.107 32.139 1.00 41.50 203 TRP A O 1
ATOM 1536 N N . ARG A 1 204 ? 15.460 2.526 32.723 1.00 46.19 204 ARG A N 1
ATOM 1537 C CA . ARG A 1 204 ? 15.509 2.855 34.166 1.00 46.19 204 ARG A CA 1
ATOM 1538 C C . ARG A 1 204 ? 16.110 4.240 34.474 1.00 46.19 204 ARG A C 1
ATOM 1540 O O . ARG A 1 204 ? 16.127 4.641 35.629 1.00 46.19 204 ARG A O 1
ATOM 1547 N N . GLY A 1 205 ? 16.608 4.954 33.461 1.00 41.88 205 GLY A N 1
ATOM 1548 C CA . GLY A 1 205 ? 17.232 6.278 33.576 1.00 41.88 205 GLY A CA 1
ATOM 1549 C C . GLY A 1 205 ? 16.320 7.480 33.300 1.00 41.88 205 GLY A C 1
ATOM 1550 O O . GLY A 1 205 ? 16.843 8.583 33.191 1.00 41.88 205 GLY A O 1
ATOM 1551 N N . GLY A 1 206 ? 15.000 7.291 33.157 1.00 38.66 206 GLY A N 1
ATOM 1552 C CA . GLY A 1 206 ? 14.041 8.407 33.057 1.00 38.66 206 GLY A CA 1
ATOM 1553 C C . GLY A 1 206 ? 13.131 8.419 31.827 1.00 38.66 206 GLY A C 1
ATOM 1554 O O . GLY A 1 206 ? 12.780 9.498 31.360 1.00 38.66 206 GLY A O 1
ATOM 1555 N N . ASN A 1 207 ? 12.765 7.251 31.279 1.00 47.47 207 ASN A N 1
ATOM 1556 C CA . ASN A 1 207 ? 11.819 7.185 30.157 1.00 47.47 207 ASN A CA 1
ATOM 1557 C C . ASN A 1 207 ? 10.728 6.102 30.273 1.00 47.47 207 ASN A C 1
ATOM 1559 O O . ASN A 1 207 ? 9.926 6.001 29.356 1.00 47.47 207 ASN A O 1
ATOM 1563 N N . VAL A 1 208 ? 10.643 5.311 31.355 1.00 43.97 208 VAL A N 1
ATOM 1564 C CA . VAL A 1 208 ? 9.470 4.427 31.557 1.00 43.97 208 VAL A CA 1
ATOM 1565 C C . VAL A 1 208 ? 8.221 5.268 31.779 1.00 43.97 208 VAL A C 1
ATOM 1567 O O . VAL A 1 208 ? 7.237 5.052 31.083 1.00 43.97 208 VAL A O 1
ATOM 1570 N N . ASP A 1 209 ? 8.302 6.282 32.644 1.00 44.22 209 ASP A N 1
ATOM 1571 C CA . ASP A 1 209 ? 7.192 7.206 32.869 1.00 44.22 209 ASP A CA 1
ATOM 1572 C C . ASP A 1 209 ? 6.829 7.954 31.590 1.00 44.22 209 ASP A C 1
ATOM 1574 O O . ASP A 1 209 ? 5.655 8.070 31.317 1.00 44.22 209 ASP A O 1
ATOM 1578 N N . LYS A 1 210 ? 7.794 8.330 30.736 1.00 47.28 210 LYS A N 1
ATOM 1579 C CA . LYS A 1 210 ? 7.525 8.941 29.418 1.00 47.28 210 LYS A CA 1
ATOM 1580 C C . LYS A 1 210 ? 7.010 7.982 28.345 1.00 47.28 210 LYS A C 1
ATOM 1582 O O . LYS A 1 210 ? 6.322 8.411 27.430 1.00 47.28 210 LYS A O 1
ATOM 1587 N N . VAL A 1 211 ? 7.354 6.697 28.401 1.00 46.59 211 VAL A N 1
ATOM 1588 C CA . VAL A 1 211 ? 6.780 5.681 27.503 1.00 46.59 211 VAL A CA 1
ATOM 1589 C C . VAL A 1 211 ? 5.356 5.359 27.939 1.00 46.59 211 VAL A C 1
ATOM 1591 O O . VAL A 1 211 ? 4.490 5.227 27.083 1.00 46.59 211 VAL A O 1
ATOM 1594 N N . LEU A 1 212 ? 5.098 5.294 29.248 1.00 44.94 212 LEU A N 1
ATOM 1595 C CA . LEU A 1 212 ? 3.747 5.217 29.794 1.00 44.94 212 LEU A CA 1
ATOM 1596 C C . LEU A 1 212 ? 2.968 6.504 29.508 1.00 44.94 212 LEU A C 1
ATOM 1598 O O . LEU A 1 212 ? 1.857 6.391 29.028 1.00 44.94 212 LEU A O 1
ATOM 1602 N N . GLU A 1 213 ? 3.564 7.686 29.667 1.00 44.81 213 GLU A N 1
ATOM 1603 C CA . GLU A 1 213 ? 2.988 8.996 29.334 1.00 44.81 213 GLU A CA 1
ATOM 1604 C C . GLU A 1 213 ? 2.645 9.058 27.847 1.00 44.81 213 GLU A C 1
ATOM 1606 O O . GLU A 1 213 ? 1.513 9.358 27.534 1.00 44.81 213 GLU A O 1
ATOM 1611 N N . VAL A 1 214 ? 3.510 8.623 26.924 1.00 48.19 214 VAL A N 1
ATOM 1612 C CA . VAL A 1 214 ? 3.175 8.506 25.485 1.00 48.19 214 VAL A CA 1
ATOM 1613 C C . VAL A 1 214 ? 2.092 7.447 25.198 1.00 48.19 214 VAL A C 1
ATOM 1615 O O . VAL A 1 214 ? 1.398 7.538 24.186 1.00 48.19 214 VAL A O 1
ATOM 1618 N N . ILE A 1 215 ? 1.923 6.444 26.065 1.00 46.62 215 ILE A N 1
ATOM 1619 C CA . ILE A 1 215 ? 0.847 5.440 25.981 1.00 46.62 215 ILE A CA 1
ATOM 1620 C C . ILE A 1 215 ? -0.456 5.939 26.641 1.00 46.62 215 ILE A C 1
ATOM 1622 O O . ILE A 1 215 ? -1.523 5.486 26.247 1.00 46.62 215 ILE A O 1
ATOM 1626 N N . THR A 1 216 ? -0.406 6.870 27.601 1.00 45.72 216 THR A N 1
ATOM 1627 C CA . THR A 1 216 ? -1.573 7.444 28.305 1.00 45.72 216 THR A CA 1
ATOM 1628 C C . THR A 1 216 ? -1.982 8.828 27.790 1.00 45.72 216 THR A C 1
ATOM 1630 O O . THR A 1 216 ? -3.131 9.221 27.951 1.00 45.72 216 THR A O 1
ATOM 1633 N N . GLU A 1 217 ? -1.088 9.532 27.093 1.00 46.69 217 GLU A N 1
ATOM 1634 C CA . GLU A 1 217 ? -1.348 10.650 26.175 1.00 46.69 217 GLU A CA 1
ATOM 1635 C C . GLU A 1 217 ? -1.929 10.146 24.841 1.00 46.69 217 GLU A C 1
ATOM 1637 O O . GLU A 1 217 ? -2.000 10.895 23.863 1.00 46.69 217 GLU A O 1
ATOM 1642 N N . THR A 1 218 ? -2.413 8.897 24.779 1.00 50.38 218 THR A N 1
ATOM 1643 C CA . THR A 1 218 ? -3.429 8.524 23.795 1.00 50.38 218 THR A CA 1
ATOM 1644 C C . THR A 1 218 ? -4.663 9.389 24.022 1.00 50.38 218 THR A C 1
ATOM 1646 O O . THR A 1 218 ? -5.573 9.038 24.777 1.00 50.38 218 THR A O 1
ATOM 1649 N N . ARG A 1 219 ? -4.668 10.538 23.341 1.00 62.66 219 ARG A N 1
ATOM 1650 C CA . ARG A 1 219 ? -5.835 11.390 23.120 1.00 62.66 219 ARG A CA 1
ATOM 1651 C C . ARG A 1 219 ? -6.992 10.502 22.673 1.00 62.66 219 ARG A C 1
ATOM 1653 O O . ARG A 1 219 ? -6.781 9.626 21.835 1.00 62.66 219 ARG A O 1
ATOM 1660 N N . GLU A 1 220 ? -8.153 10.746 23.279 1.00 80.94 220 GLU A N 1
ATOM 1661 C CA . GLU A 1 220 ? -9.433 10.032 23.149 1.00 80.94 220 GLU A CA 1
ATOM 1662 C C . GLU A 1 220 ? -9.461 8.968 22.037 1.00 80.94 220 GLU A C 1
ATOM 1664 O O . GLU A 1 220 ? -9.595 9.280 20.853 1.00 80.94 220 GLU A O 1
ATOM 1669 N N . ILE A 1 221 ? -9.319 7.694 22.430 1.00 87.56 221 ILE A N 1
ATOM 1670 C CA . ILE A 1 221 ? -9.451 6.564 21.506 1.00 87.56 221 ILE A CA 1
ATOM 1671 C C . ILE A 1 221 ? -10.932 6.384 21.192 1.00 87.56 221 ILE A C 1
ATOM 1673 O O . ILE A 1 221 ? -11.704 5.898 22.017 1.00 87.56 221 ILE A O 1
ATOM 1677 N N . GLU A 1 222 ? -11.308 6.740 19.973 1.00 93.56 222 GLU A N 1
ATOM 1678 C CA . GLU A 1 222 ? -12.692 6.767 19.532 1.00 93.56 222 GLU A CA 1
ATOM 1679 C C . GLU A 1 222 ? -12.986 5.617 18.564 1.00 93.56 222 GLU A C 1
ATOM 1681 O O . GLU A 1 222 ? -12.330 5.455 17.534 1.00 93.56 222 GLU A O 1
ATOM 1686 N N . SER A 1 223 ? -13.995 4.799 18.869 1.00 92.38 223 SER A N 1
ATOM 1687 C CA . SER A 1 223 ? -14.406 3.695 17.993 1.00 92.38 223 SER A CA 1
ATOM 1688 C C . SER A 1 223 ? -15.148 4.188 16.748 1.00 92.38 223 SER A C 1
ATOM 1690 O O . SER A 1 223 ? -15.977 5.107 16.804 1.00 92.38 223 SER A O 1
ATOM 1692 N N . LEU A 1 224 ? -14.877 3.550 15.610 1.00 94.62 224 LEU A N 1
ATOM 1693 C CA . LEU A 1 224 ? -15.661 3.728 14.389 1.00 94.62 224 LEU A CA 1
ATOM 1694 C C . LEU A 1 224 ? -16.886 2.790 14.386 1.00 94.62 224 LEU A C 1
ATOM 1696 O O . LEU A 1 224 ? -16.922 1.830 15.160 1.00 94.62 224 LEU A O 1
ATOM 1700 N N . PRO A 1 225 ? -17.906 3.049 13.544 1.00 93.50 225 PRO A N 1
ATOM 1701 C CA . PRO A 1 225 ? -19.065 2.166 13.411 1.00 93.50 225 PRO A CA 1
ATOM 1702 C C . PRO A 1 225 ? -18.685 0.710 13.126 1.00 93.50 225 PRO A C 1
ATOM 1704 O O . PRO A 1 225 ? -17.734 0.435 12.394 1.00 93.50 225 PRO A O 1
ATOM 1707 N N . ALA A 1 226 ? -19.459 -0.238 13.658 1.00 90.19 226 ALA A N 1
ATOM 1708 C CA . ALA A 1 226 ? -19.173 -1.671 13.528 1.00 90.19 226 ALA A CA 1
ATOM 1709 C C . ALA A 1 226 ? -19.167 -2.176 12.065 1.00 90.19 226 ALA A C 1
ATOM 1711 O O . ALA A 1 226 ? -18.549 -3.193 11.753 1.00 90.19 226 ALA A O 1
ATOM 1712 N N . ASP A 1 227 ? -19.834 -1.468 11.153 1.00 93.94 227 ASP A N 1
ATOM 1713 C CA . ASP A 1 227 ? -19.868 -1.729 9.713 1.00 93.94 227 ASP A CA 1
ATOM 1714 C C . ASP A 1 227 ? -18.799 -0.957 8.912 1.00 93.94 227 ASP A C 1
ATOM 1716 O O . ASP A 1 227 ? -18.602 -1.237 7.725 1.00 93.94 227 ASP A O 1
ATOM 1720 N N . PHE A 1 228 ? -18.045 -0.049 9.544 1.00 96.62 228 PHE A N 1
ATOM 1721 C CA . PHE A 1 228 ? -16.962 0.698 8.899 1.00 96.62 228 PHE A CA 1
ATOM 1722 C C . PHE A 1 228 ? -15.922 -0.258 8.294 1.00 96.62 228 PHE A C 1
ATOM 1724 O O . PHE A 1 228 ? -15.555 -0.119 7.128 1.00 96.62 228 PHE A O 1
ATOM 1731 N N . GLY A 1 229 ? -15.531 -1.306 9.030 1.00 96.50 229 GLY A N 1
ATOM 1732 C CA . GLY A 1 229 ? -14.646 -2.358 8.520 1.00 96.50 229 GLY A CA 1
ATOM 1733 C C . GLY A 1 229 ? -15.214 -3.086 7.294 1.00 96.50 229 GLY A C 1
ATOM 1734 O O . GLY A 1 229 ? -14.495 -3.305 6.319 1.00 96.50 229 GLY A O 1
ATOM 1735 N N . ASN A 1 230 ? -16.516 -3.392 7.277 1.00 96.88 230 ASN A N 1
ATOM 1736 C CA . ASN A 1 230 ? -17.163 -4.005 6.109 1.00 96.88 230 ASN A CA 1
ATOM 1737 C C . ASN A 1 230 ? -17.122 -3.071 4.888 1.00 96.88 230 ASN A C 1
ATOM 1739 O O . ASN A 1 230 ? -16.911 -3.532 3.765 1.00 96.88 230 ASN A O 1
ATOM 1743 N N . THR A 1 231 ? -17.255 -1.760 5.106 1.00 97.75 231 THR A N 1
ATOM 1744 C CA . THR A 1 231 ? -17.117 -0.740 4.056 1.00 97.75 231 THR A CA 1
ATOM 1745 C C . THR A 1 231 ? -15.677 -0.661 3.535 1.00 97.75 231 THR A C 1
ATOM 1747 O O . THR A 1 231 ? -15.480 -0.629 2.319 1.00 97.75 231 THR A O 1
ATOM 1750 N N . VAL A 1 232 ? -14.666 -0.742 4.414 1.00 98.19 232 VAL A N 1
ATOM 1751 C CA . VAL A 1 232 ? -13.249 -0.862 4.011 1.00 98.19 232 VAL A CA 1
ATOM 1752 C C . VAL A 1 232 ? -13.031 -2.110 3.160 1.00 98.19 232 VAL A C 1
ATOM 1754 O O . VAL A 1 232 ? -12.485 -2.013 2.063 1.00 98.19 232 VAL A O 1
ATOM 1757 N N . ALA A 1 233 ? -13.501 -3.276 3.607 1.00 98.31 233 ALA A N 1
ATOM 1758 C CA . ALA A 1 233 ? -13.350 -4.519 2.856 1.00 98.31 233 ALA A CA 1
ATOM 1759 C C . ALA A 1 233 ? -14.062 -4.478 1.495 1.00 98.31 233 ALA A C 1
ATOM 1761 O O . ALA A 1 233 ? -13.498 -4.946 0.509 1.00 98.31 233 ALA A O 1
ATOM 1762 N N . LYS A 1 234 ? -15.258 -3.880 1.407 1.00 98.44 234 LYS A N 1
ATOM 1763 C CA . LYS A 1 234 ? -15.966 -3.681 0.134 1.00 98.44 234 LYS A CA 1
ATOM 1764 C C . LYS A 1 234 ? -15.140 -2.840 -0.844 1.00 98.44 234 LYS A C 1
ATOM 1766 O O . LYS A 1 234 ? -14.998 -3.233 -1.996 1.00 98.44 234 LYS A O 1
ATOM 1771 N N . ILE A 1 235 ? -14.579 -1.726 -0.372 1.00 98.25 235 ILE A N 1
ATOM 1772 C CA . ILE A 1 235 ? -13.763 -0.810 -1.179 1.00 98.25 235 ILE A CA 1
ATOM 1773 C C . ILE A 1 235 ? -12.455 -1.478 -1.626 1.00 98.25 235 ILE A C 1
ATOM 1775 O O . ILE A 1 235 ? -12.146 -1.487 -2.815 1.00 98.25 235 ILE A O 1
ATOM 1779 N N . LEU A 1 236 ? -11.716 -2.111 -0.708 1.00 98.50 236 LEU A N 1
ATOM 1780 C CA . LEU A 1 236 ? -10.480 -2.822 -1.050 1.00 98.50 236 LEU A CA 1
ATOM 1781 C C . LEU A 1 236 ? -10.739 -3.994 -2.014 1.00 98.50 236 LEU A C 1
ATOM 1783 O O . LEU A 1 236 ? -9.908 -4.273 -2.875 1.00 98.50 236 LEU A O 1
ATOM 1787 N N . ALA A 1 237 ? -11.891 -4.668 -1.922 1.00 98.50 237 ALA A N 1
ATOM 1788 C CA . ALA A 1 237 ? -12.235 -5.788 -2.798 1.00 98.50 237 ALA A CA 1
ATOM 1789 C C . ALA A 1 237 ? -12.438 -5.404 -4.277 1.00 98.50 237 ALA A C 1
ATOM 1791 O O . ALA A 1 237 ? -12.442 -6.296 -5.129 1.00 98.50 237 ALA A O 1
ATOM 1792 N N . GLU A 1 238 ? -12.558 -4.119 -4.617 1.00 98.19 238 GLU A N 1
ATOM 1793 C CA . GLU A 1 238 ? -12.566 -3.648 -6.009 1.00 98.19 238 GLU A CA 1
ATOM 1794 C C . GLU A 1 238 ? -11.196 -3.879 -6.679 1.00 98.19 238 GLU A C 1
ATOM 1796 O O . GLU A 1 238 ? -11.117 -4.281 -7.844 1.00 98.19 238 GLU A O 1
ATOM 1801 N N . ASN A 1 239 ? -10.107 -3.751 -5.914 1.00 98.62 239 ASN A N 1
ATOM 1802 C CA . ASN A 1 239 ? -8.735 -3.932 -6.382 1.00 98.62 2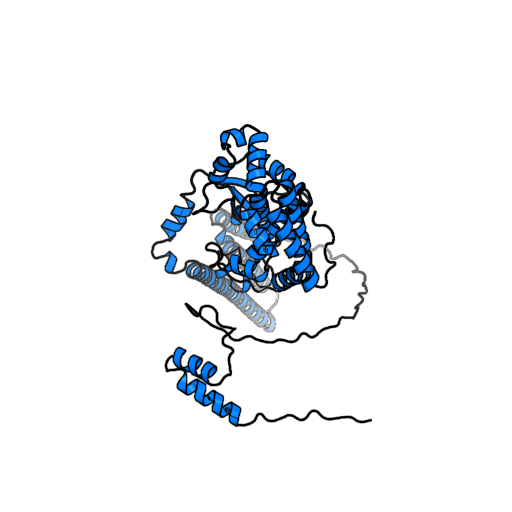39 ASN A CA 1
ATOM 1803 C C . ASN A 1 239 ? -8.271 -5.411 -6.274 1.00 98.62 239 ASN A C 1
ATOM 1805 O O . ASN A 1 239 ? -8.496 -6.053 -5.243 1.00 98.62 239 ASN A O 1
ATOM 1809 N N . PRO A 1 240 ? -7.584 -5.978 -7.289 1.00 98.56 240 PRO A N 1
ATOM 1810 C CA . PRO A 1 240 ? -7.023 -7.333 -7.228 1.00 98.56 240 PRO A CA 1
ATOM 1811 C C . PRO A 1 240 ? -6.089 -7.602 -6.038 1.00 98.56 240 PRO A C 1
ATOM 1813 O O . PRO A 1 240 ? -6.181 -8.669 -5.430 1.00 98.56 240 PRO A O 1
ATOM 1816 N N . GLU A 1 241 ? -5.213 -6.662 -5.675 1.00 98.50 241 GLU A N 1
ATOM 1817 C CA . GLU A 1 241 ? -4.327 -6.804 -4.510 1.00 98.50 241 GLU A CA 1
ATOM 1818 C C . GLU A 1 241 ? -5.106 -6.670 -3.197 1.00 98.50 241 GLU A C 1
ATOM 1820 O O . GLU A 1 241 ? -4.867 -7.428 -2.257 1.00 98.50 241 GLU A O 1
ATOM 1825 N N . GLY A 1 242 ? -6.114 -5.792 -3.156 1.00 98.50 242 GLY A N 1
ATOM 1826 C CA . GLY A 1 242 ? -7.047 -5.684 -2.032 1.00 98.50 242 GLY A CA 1
ATOM 1827 C C . GLY A 1 242 ? -7.762 -7.005 -1.740 1.00 98.50 242 GLY A C 1
ATOM 1828 O O . GLY A 1 242 ? -7.743 -7.476 -0.602 1.00 98.50 242 GLY A O 1
ATOM 1829 N N . ARG A 1 243 ? -8.273 -7.691 -2.775 1.00 98.69 243 ARG A N 1
ATOM 1830 C CA . ARG A 1 243 ? -8.827 -9.054 -2.642 1.00 98.69 243 ARG A CA 1
ATOM 1831 C C . ARG A 1 243 ? -7.806 -10.050 -2.079 1.00 98.69 243 ARG A C 1
ATOM 1833 O O . ARG A 1 243 ? -8.152 -10.818 -1.185 1.00 98.69 243 ARG A O 1
ATOM 1840 N N . LYS A 1 244 ? -6.547 -10.015 -2.537 1.00 98.31 244 LYS A N 1
ATOM 1841 C CA . LYS A 1 244 ? -5.472 -10.885 -2.014 1.00 98.31 244 LYS A CA 1
ATOM 1842 C C . LYS A 1 244 ? -5.159 -10.621 -0.539 1.00 98.31 244 LYS A C 1
ATOM 1844 O O . LYS A 1 244 ? -4.803 -11.559 0.168 1.00 98.31 244 LYS A O 1
ATOM 1849 N N . VAL A 1 245 ? -5.258 -9.379 -0.061 1.00 97.88 245 VAL A N 1
ATOM 1850 C CA . VAL A 1 245 ? -5.059 -9.051 1.364 1.00 97.88 245 VAL A CA 1
ATOM 1851 C C . VAL A 1 245 ? -6.244 -9.497 2.210 1.00 97.88 245 VAL A C 1
ATOM 1853 O O . VAL A 1 245 ? -6.036 -10.153 3.228 1.00 97.88 245 VAL A O 1
ATOM 1856 N N . LEU A 1 246 ? -7.475 -9.236 1.766 1.00 98.19 246 LEU A N 1
ATOM 1857 C CA . LEU A 1 246 ? -8.684 -9.681 2.467 1.00 98.19 246 LEU A CA 1
ATOM 1858 C C . LEU A 1 246 ? -8.753 -11.211 2.591 1.00 98.19 246 LEU A C 1
ATOM 1860 O O . LEU A 1 246 ? -9.155 -11.720 3.633 1.00 98.19 246 LEU A O 1
ATOM 1864 N N . GLU A 1 247 ? -8.294 -11.952 1.580 1.00 97.69 247 GLU A N 1
ATOM 1865 C CA . GLU A 1 247 ? -8.227 -13.416 1.644 1.00 97.69 247 GLU A CA 1
ATOM 1866 C C . GLU A 1 247 ? -7.262 -13.909 2.737 1.00 97.69 247 GLU A C 1
ATOM 1868 O O . GLU A 1 247 ? -7.612 -14.784 3.526 1.00 97.69 247 GLU A O 1
ATOM 1873 N N . LYS A 1 248 ? -6.084 -13.279 2.879 1.00 95.38 248 LYS A N 1
ATOM 1874 C CA . LYS A 1 248 ? -5.132 -13.563 3.975 1.00 95.38 248 LYS A CA 1
ATOM 1875 C C . LYS A 1 248 ? -5.679 -13.197 5.368 1.00 95.38 248 LYS A C 1
ATOM 1877 O O . LYS A 1 248 ? -5.099 -13.614 6.367 1.00 95.38 248 LYS A O 1
ATOM 1882 N N . LEU A 1 249 ? -6.745 -12.395 5.445 1.00 96.25 249 LEU A N 1
ATOM 1883 C CA . LEU A 1 249 ? -7.419 -11.994 6.686 1.00 96.25 249 LEU A CA 1
ATOM 1884 C C . LEU A 1 249 ? -8.613 -12.900 7.045 1.00 96.25 249 LEU A C 1
ATOM 1886 O O . LEU A 1 249 ? -9.287 -12.655 8.050 1.00 96.25 249 LEU A O 1
ATOM 1890 N N . ARG A 1 250 ? -8.884 -13.958 6.271 1.00 96.69 250 ARG A N 1
ATOM 1891 C CA . ARG A 1 250 ? -9.839 -15.000 6.667 1.00 96.69 250 ARG A CA 1
ATOM 1892 C C . ARG A 1 250 ? -9.252 -15.908 7.742 1.00 96.69 250 ARG A C 1
ATOM 1894 O O . ARG A 1 250 ? -8.076 -16.259 7.712 1.00 96.69 250 ARG A O 1
ATOM 1901 N N . ASP A 1 251 ? -10.093 -16.308 8.692 1.00 93.88 251 ASP A N 1
ATOM 1902 C CA . ASP A 1 251 ? -9.753 -17.354 9.652 1.00 93.88 251 ASP A CA 1
ATOM 1903 C C . ASP A 1 251 ? -9.877 -18.762 9.032 1.00 93.88 251 ASP A C 1
ATOM 1905 O O . ASP A 1 251 ? -10.273 -18.935 7.878 1.00 93.88 251 ASP A O 1
ATOM 1909 N N . ARG A 1 252 ? -9.564 -19.802 9.817 1.00 91.88 252 ARG A N 1
ATOM 1910 C CA . ARG A 1 252 ? -9.621 -21.211 9.375 1.00 91.88 252 ARG A CA 1
ATOM 1911 C C . ARG A 1 252 ? -11.022 -21.699 8.969 1.00 91.88 252 ARG A C 1
ATOM 1913 O O . ARG A 1 252 ? -11.122 -22.772 8.388 1.00 91.88 252 ARG A O 1
ATOM 1920 N N . SER A 1 253 ? -12.084 -20.950 9.277 1.00 95.94 253 SER A N 1
ATOM 1921 C CA . SER A 1 253 ? -13.459 -21.226 8.829 1.00 95.94 253 SER A CA 1
ATOM 1922 C C . SER A 1 253 ? -13.838 -20.476 7.543 1.00 95.94 253 SER A C 1
ATOM 1924 O O . SER A 1 253 ? -14.979 -20.554 7.098 1.00 95.94 253 SER A O 1
ATOM 1926 N N . GLY A 1 254 ? -12.906 -19.720 6.951 1.00 95.75 254 GLY A N 1
ATOM 1927 C CA . GLY A 1 254 ? -13.159 -18.851 5.799 1.00 95.75 254 GLY A CA 1
ATOM 1928 C C . GLY A 1 254 ? -13.850 -17.530 6.162 1.00 95.75 254 GLY A C 1
ATOM 1929 O O . GLY A 1 254 ? -14.092 -16.696 5.283 1.00 95.75 254 GLY A O 1
ATOM 1930 N N . LYS A 1 255 ? -14.155 -17.286 7.445 1.00 97.38 255 LYS A N 1
ATOM 1931 C CA . LYS A 1 255 ? -14.762 -16.029 7.887 1.00 97.38 255 LYS A CA 1
ATOM 1932 C C . LYS A 1 255 ? -13.716 -14.919 7.865 1.00 97.38 255 LYS A C 1
ATOM 1934 O O . LYS A 1 255 ? -12.671 -15.028 8.501 1.00 97.38 255 LYS A O 1
ATOM 1939 N N . LEU A 1 256 ? -14.019 -13.833 7.156 1.00 97.12 256 LEU A N 1
ATOM 1940 C CA . LEU A 1 256 ? -13.200 -12.624 7.156 1.00 97.12 256 LEU A CA 1
ATOM 1941 C C . LEU A 1 256 ? -13.148 -12.038 8.575 1.00 97.12 256 LEU A C 1
ATOM 1943 O O . LEU A 1 256 ? -14.190 -11.789 9.185 1.00 97.12 256 LEU A O 1
ATOM 1947 N N . ARG A 1 257 ? -11.939 -11.828 9.097 1.00 96.50 257 ARG A N 1
ATOM 1948 C CA . ARG A 1 257 ? -11.690 -11.130 10.361 1.00 96.50 257 ARG A CA 1
ATOM 1949 C C . ARG A 1 257 ? -10.921 -9.867 10.030 1.00 96.50 257 ARG A C 1
ATOM 1951 O O . ARG A 1 257 ? -9.777 -9.946 9.605 1.00 96.50 257 ARG A O 1
ATOM 1958 N N . LEU A 1 258 ? -11.531 -8.707 10.176 1.00 96.81 258 LEU A N 1
ATOM 1959 C CA . LEU A 1 258 ? -10.809 -7.451 9.983 1.00 96.81 258 LEU A CA 1
ATOM 1960 C C . LEU A 1 258 ? -10.124 -7.051 11.294 1.00 96.81 258 LEU A C 1
ATOM 1962 O O . LEU A 1 258 ? -10.530 -7.560 12.340 1.00 96.81 258 LEU A O 1
ATOM 1966 N N . PRO A 1 259 ? -9.064 -6.229 11.251 1.00 96.31 259 PRO A N 1
ATOM 1967 C CA . PRO A 1 259 ? -8.611 -5.542 12.450 1.00 96.31 259 PRO A CA 1
ATOM 1968 C C . PRO A 1 259 ? -9.686 -4.555 12.925 1.00 96.31 259 PRO A C 1
ATOM 1970 O O . PRO A 1 259 ? -10.425 -4.005 12.100 1.00 96.31 259 PRO A O 1
ATOM 1973 N N . ASP A 1 260 ? -9.758 -4.314 14.233 1.00 95.75 260 ASP A N 1
ATOM 1974 C CA . ASP A 1 260 ? -10.654 -3.292 14.782 1.00 95.75 260 ASP A CA 1
ATOM 1975 C C . ASP A 1 260 ? -10.169 -1.889 14.379 1.00 95.75 260 ASP A C 1
ATOM 1977 O O . ASP A 1 260 ? -8.971 -1.648 14.218 1.00 95.75 260 ASP A O 1
ATOM 1981 N N . LEU A 1 261 ? -11.101 -0.959 14.156 1.00 96.88 261 LEU A N 1
ATOM 1982 C CA . LEU A 1 261 ? -10.825 0.344 13.542 1.00 96.88 261 LEU A CA 1
ATOM 1983 C C . LEU A 1 261 ? -11.198 1.488 14.488 1.00 96.88 261 LEU A C 1
ATOM 1985 O O . LEU A 1 261 ? -12.354 1.640 14.886 1.00 96.88 261 LEU A O 1
ATOM 1989 N N . TYR A 1 262 ? -10.203 2.314 14.806 1.00 96.19 262 TYR A N 1
ATOM 1990 C CA . TYR A 1 262 ? -10.315 3.426 15.751 1.00 96.19 262 TYR A CA 1
ATOM 1991 C C . TYR A 1 262 ? -9.810 4.727 15.137 1.00 96.19 262 TYR A C 1
ATOM 1993 O O . TYR A 1 262 ? -8.963 4.719 14.243 1.00 96.19 262 TYR A O 1
ATOM 2001 N N . VAL A 1 263 ? -10.269 5.851 15.673 1.00 95.12 263 VAL A N 1
ATOM 2002 C CA . VAL A 1 263 ? -9.645 7.162 15.501 1.00 95.12 263 VAL A CA 1
ATOM 2003 C C . VAL A 1 263 ? -8.885 7.489 16.783 1.00 95.12 263 VAL A C 1
ATOM 2005 O O . VAL A 1 263 ? -9.474 7.496 17.858 1.00 95.12 263 VAL A O 1
ATOM 2008 N N . ALA A 1 264 ? -7.578 7.721 16.676 1.00 91.75 264 ALA A N 1
ATOM 2009 C CA . ALA A 1 264 ? -6.730 8.152 17.789 1.00 91.75 264 ALA A CA 1
ATOM 2010 C C . ALA A 1 264 ? -5.418 8.749 17.262 1.00 91.75 264 ALA A C 1
ATOM 2012 O O . ALA A 1 264 ? -4.941 8.383 16.184 1.00 91.75 264 ALA A O 1
ATOM 2013 N N . GLU A 1 265 ? -4.793 9.633 18.035 1.00 87.06 265 GLU A N 1
ATOM 2014 C CA . GLU A 1 265 ? -3.458 10.148 17.721 1.00 87.06 265 GLU A CA 1
ATOM 2015 C C . GLU A 1 265 ? -2.382 9.207 18.280 1.00 87.06 265 GLU A C 1
ATOM 2017 O O . GLU A 1 265 ? -1.956 9.321 19.426 1.00 87.06 265 GLU A O 1
ATOM 2022 N N . VAL A 1 266 ? -1.959 8.231 17.469 1.00 78.44 266 VAL A N 1
ATOM 2023 C CA . VAL A 1 266 ? -0.961 7.226 17.871 1.00 78.44 266 VAL A CA 1
ATOM 2024 C C . VAL A 1 266 ? 0.445 7.661 17.460 1.00 78.44 266 VAL A C 1
ATOM 2026 O O . VAL A 1 266 ? 0.957 7.284 16.404 1.00 78.44 266 VAL A O 1
ATOM 2029 N N . GLY A 1 267 ? 1.091 8.413 18.350 1.00 69.44 267 GLY A N 1
ATOM 2030 C CA . GLY A 1 267 ? 2.484 8.839 18.216 1.00 69.44 267 GLY A CA 1
ATOM 2031 C C . GLY A 1 267 ? 2.709 10.008 17.250 1.00 69.44 267 GLY A C 1
ATOM 2032 O O . GLY A 1 267 ? 1.818 10.459 16.531 1.00 69.44 267 GLY A O 1
ATOM 2033 N N . ALA A 1 268 ? 3.941 10.518 17.242 1.00 58.72 268 ALA A N 1
ATOM 2034 C CA . ALA A 1 268 ? 4.299 11.720 16.497 1.00 58.72 268 ALA A CA 1
ATOM 2035 C C . ALA A 1 268 ? 4.319 11.489 14.972 1.00 58.72 268 ALA A C 1
ATOM 2037 O O . ALA A 1 268 ? 5.296 10.985 14.418 1.00 58.72 268 ALA A O 1
ATOM 2038 N N . GLY A 1 269 ? 3.260 11.931 14.288 1.00 56.97 269 GLY A N 1
ATOM 2039 C CA . GLY A 1 269 ? 3.270 12.196 12.844 1.00 56.97 269 GLY A CA 1
ATOM 2040 C C . GLY A 1 269 ? 2.958 11.023 11.908 1.00 56.97 269 GLY A C 1
ATOM 2041 O O . GLY A 1 269 ? 3.105 11.186 10.699 1.00 56.97 269 GLY A O 1
ATOM 2042 N N . THR A 1 270 ? 2.519 9.865 12.409 1.00 59.97 270 THR A N 1
ATOM 2043 C CA . THR A 1 270 ? 2.051 8.757 11.552 1.00 59.97 270 THR A CA 1
ATOM 2044 C C . THR A 1 270 ? 0.559 8.869 11.218 1.00 59.97 270 THR A C 1
ATOM 2046 O O . THR A 1 270 ? -0.232 9.332 12.040 1.00 59.97 270 THR A O 1
ATOM 2049 N N . GLY A 1 271 ? 0.198 8.457 9.996 1.00 84.56 271 GLY A N 1
ATOM 2050 C CA . GLY A 1 271 ? -1.154 8.529 9.431 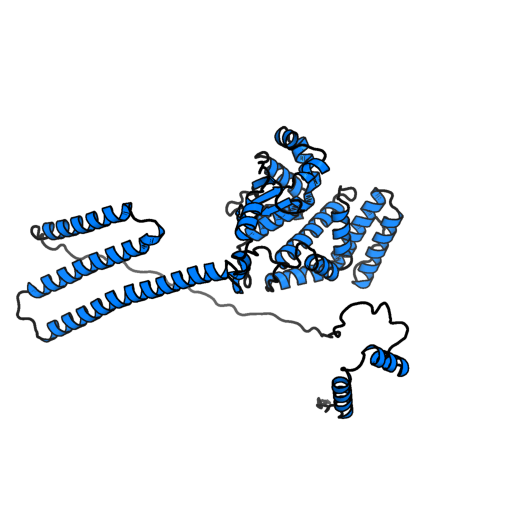1.00 84.56 271 GLY A CA 1
ATOM 2051 C C . GLY A 1 271 ? -2.109 7.485 10.011 1.00 84.56 271 GLY A C 1
ATOM 2052 O O . GLY A 1 271 ? -2.701 7.700 11.060 1.00 84.56 271 GLY A O 1
ATOM 2053 N N . ALA A 1 272 ? -2.304 6.358 9.326 1.00 91.56 272 ALA A N 1
ATOM 2054 C CA . ALA A 1 272 ? -2.906 5.194 9.970 1.00 91.56 272 ALA A CA 1
ATOM 2055 C C . ALA A 1 272 ? -1.782 4.324 10.544 1.00 91.56 272 ALA A C 1
ATOM 2057 O O . ALA A 1 272 ? -0.620 4.501 10.173 1.00 91.56 272 ALA A O 1
ATOM 2058 N N . ARG A 1 273 ? -2.108 3.436 11.484 1.00 92.06 273 ARG A N 1
ATOM 2059 C CA . ARG A 1 273 ? -1.141 2.490 12.039 1.00 92.06 273 ARG A CA 1
ATOM 2060 C C . ARG A 1 273 ? -1.806 1.243 12.603 1.00 92.06 273 ARG A C 1
ATOM 2062 O O . ARG A 1 273 ? -2.654 1.338 13.489 1.00 92.06 273 ARG A O 1
ATOM 2069 N N . TYR A 1 274 ? -1.354 0.080 12.159 1.00 92.38 274 TYR A N 1
ATOM 2070 C CA . TYR A 1 274 ? -1.656 -1.210 12.754 1.00 92.38 274 TYR A CA 1
ATOM 2071 C C . TYR A 1 274 ? -0.834 -1.426 14.034 1.00 92.38 274 TYR A C 1
ATOM 2073 O O . TYR A 1 274 ? 0.396 -1.325 14.031 1.00 92.38 274 TYR A O 1
ATOM 2081 N N . ILE A 1 275 ? -1.507 -1.761 15.137 1.00 86.56 275 ILE A N 1
ATOM 2082 C CA . ILE A 1 275 ? -0.880 -2.210 16.383 1.00 86.56 275 ILE A CA 1
ATOM 2083 C C . ILE A 1 275 ? -1.219 -3.683 16.587 1.00 86.56 275 ILE A C 1
ATOM 2085 O O . ILE A 1 275 ? -2.336 -4.055 16.944 1.00 86.56 275 ILE A O 1
ATOM 2089 N N . SER A 1 276 ? -0.207 -4.524 16.400 1.00 84.25 276 SER A N 1
ATOM 2090 C CA . SER A 1 276 ? -0.328 -5.980 16.422 1.00 84.25 276 SER A CA 1
ATOM 2091 C C . SER A 1 276 ? -0.827 -6.567 17.742 1.00 84.25 276 SER A C 1
ATOM 2093 O O . SER A 1 276 ? -1.550 -7.555 17.721 1.00 84.25 276 SER A O 1
ATOM 2095 N N . ILE A 1 277 ? -0.483 -5.958 18.881 1.00 79.31 277 ILE A N 1
ATOM 2096 C CA . ILE A 1 277 ? -0.897 -6.425 20.219 1.00 79.31 277 ILE A CA 1
ATOM 2097 C C . ILE A 1 277 ? -2.420 -6.334 20.409 1.00 79.31 277 ILE A C 1
ATOM 2099 O O . ILE A 1 277 ? -2.989 -7.146 21.133 1.00 79.31 277 ILE A O 1
ATOM 2103 N N . TYR A 1 278 ? -3.072 -5.375 19.748 1.00 84.12 278 TYR A N 1
ATOM 2104 C CA . TYR A 1 278 ? -4.520 -5.170 19.827 1.00 84.12 278 TYR A CA 1
ATOM 2105 C C . TYR A 1 278 ? -5.276 -5.745 18.616 1.00 84.12 278 TYR A C 1
ATOM 2107 O O . TYR A 1 278 ? -6.497 -5.762 18.628 1.00 84.12 278 TYR A O 1
ATOM 2115 N N . GLU A 1 279 ? -4.565 -6.219 17.582 1.00 90.69 279 GLU A N 1
ATOM 2116 C CA . GLU A 1 279 ? -5.105 -6.474 16.234 1.00 90.69 279 GLU A CA 1
ATOM 2117 C C . GLU A 1 279 ? -5.926 -5.292 15.670 1.00 90.69 279 GLU A C 1
ATOM 2119 O O . GLU A 1 279 ? -6.919 -5.487 14.972 1.00 90.69 279 GLU A O 1
ATOM 2124 N N . SER A 1 280 ? -5.482 -4.055 15.922 1.00 92.94 280 SER A N 1
ATOM 2125 C CA . SER A 1 280 ? -6.248 -2.833 15.622 1.00 92.94 280 SER A CA 1
ATOM 2126 C C . SER A 1 280 ? -5.514 -1.883 14.682 1.00 92.94 280 SER A C 1
ATOM 2128 O O . SER A 1 280 ? -4.295 -1.744 14.762 1.00 92.94 280 SER A O 1
ATOM 2130 N N . VAL A 1 281 ? -6.256 -1.171 13.833 1.00 95.19 281 VAL A N 1
ATOM 2131 C CA . VAL A 1 281 ? -5.772 -0.048 13.018 1.00 95.19 281 VAL A CA 1
ATOM 2132 C C . VAL A 1 281 ? -6.306 1.262 13.591 1.00 95.19 281 VAL A C 1
ATOM 2134 O O . VAL A 1 281 ? -7.514 1.481 13.673 1.00 95.19 281 VAL A O 1
ATOM 2137 N N . TYR A 1 282 ? -5.388 2.154 13.950 1.00 94.69 282 TYR A N 1
ATOM 2138 C CA . TYR A 1 282 ? -5.691 3.489 14.454 1.00 94.69 282 TYR A CA 1
ATOM 2139 C C . TYR A 1 282 ? -5.488 4.512 13.342 1.00 94.69 282 TYR A C 1
ATOM 2141 O O . TYR A 1 282 ? -4.441 4.534 12.701 1.00 94.69 282 TYR A O 1
ATOM 2149 N N . ILE A 1 283 ? -6.493 5.347 13.107 1.00 95.69 283 ILE A N 1
ATOM 2150 C CA . ILE A 1 283 ? -6.532 6.365 12.059 1.00 95.69 283 ILE A CA 1
ATOM 2151 C C . ILE A 1 283 ? -6.310 7.727 12.722 1.00 95.69 283 ILE A C 1
ATOM 2153 O O . ILE A 1 283 ? -7.099 8.141 13.571 1.00 95.69 283 ILE A O 1
ATOM 2157 N N . ASN A 1 284 ? -5.253 8.443 12.334 1.00 93.81 284 ASN A N 1
ATOM 2158 C CA . ASN A 1 284 ? -4.974 9.770 12.878 1.00 93.81 284 ASN A CA 1
ATOM 2159 C C . ASN A 1 284 ? -6.125 10.758 12.554 1.00 93.81 284 ASN A C 1
ATOM 2161 O O . ASN A 1 284 ? -6.538 10.841 11.391 1.00 93.81 284 ASN A O 1
ATOM 2165 N N . PRO A 1 285 ? -6.616 11.554 13.530 1.00 94.38 285 PRO A N 1
ATOM 2166 C CA . PRO A 1 285 ? -7.705 12.518 13.327 1.00 94.38 285 PRO A CA 1
ATOM 2167 C C . PRO A 1 285 ? -7.484 13.520 12.182 1.00 94.38 285 PRO A C 1
ATOM 2169 O O . PRO A 1 285 ? -8.448 14.014 11.594 1.00 94.38 285 PRO A O 1
ATOM 2172 N N . SER A 1 286 ? -6.231 13.807 11.809 1.00 93.81 286 SER A N 1
ATOM 2173 C CA . SER A 1 286 ? -5.913 14.663 10.657 1.00 93.81 286 SER A CA 1
ATOM 2174 C C . SER A 1 286 ? -6.488 14.147 9.331 1.00 93.81 286 SER A C 1
ATOM 2176 O O . SER A 1 286 ? -6.806 14.965 8.468 1.00 93.81 286 SER A O 1
ATOM 2178 N N . TYR A 1 287 ? -6.721 12.836 9.188 1.00 95.25 287 TYR A N 1
ATOM 2179 C CA . TYR A 1 287 ? -7.366 12.270 8.003 1.00 95.25 287 TYR A CA 1
ATOM 2180 C C . TYR A 1 287 ? -8.867 12.556 7.908 1.00 95.25 287 TYR A C 1
ATOM 2182 O O . TYR A 1 287 ? -9.370 12.685 6.795 1.00 95.25 287 TYR A O 1
ATOM 2190 N N . LEU A 1 288 ? -9.574 12.729 9.032 1.00 96.19 288 LEU A N 1
ATOM 2191 C CA . LEU A 1 288 ? -10.954 13.237 9.018 1.00 96.19 288 LEU A CA 1
ATOM 2192 C C . LEU A 1 288 ? -10.963 14.648 8.414 1.00 96.19 288 LEU A C 1
ATOM 2194 O O . LEU A 1 288 ? -11.648 14.920 7.425 1.00 96.19 288 LEU A O 1
ATOM 2198 N N . LYS A 1 289 ? -10.085 15.517 8.936 1.00 95.31 289 LYS A N 1
ATOM 2199 C CA . LYS A 1 289 ? -9.929 16.900 8.472 1.00 95.31 289 LYS A CA 1
ATOM 2200 C C . LYS A 1 289 ? -9.536 16.986 6.992 1.00 95.31 289 LYS A C 1
ATOM 2202 O O . LYS A 1 289 ? -10.134 17.781 6.273 1.00 95.31 289 LYS A O 1
ATOM 2207 N N . SER A 1 290 ? -8.576 16.188 6.511 1.00 94.75 290 SER A N 1
ATOM 2208 C CA . SER A 1 290 ? -8.162 16.225 5.095 1.00 94.75 290 SER A CA 1
ATOM 2209 C C . SER A 1 290 ? -9.135 15.529 4.138 1.00 94.75 290 SER A C 1
ATOM 2211 O O . SER A 1 290 ? -9.185 15.900 2.966 1.00 94.75 290 SER A O 1
ATOM 2213 N N . ALA A 1 291 ? -9.954 14.587 4.618 1.00 96.31 291 ALA A N 1
ATOM 2214 C CA . ALA A 1 291 ? -11.108 14.073 3.878 1.00 96.31 291 ALA A CA 1
ATOM 2215 C C . ALA A 1 291 ? -12.303 15.052 3.876 1.00 96.31 291 ALA A C 1
ATOM 2217 O O . ALA A 1 291 ? -13.262 14.850 3.128 1.00 96.31 291 ALA A O 1
ATOM 2218 N N . GLY A 1 292 ? -12.268 16.110 4.694 1.00 97.38 292 GLY A N 1
ATOM 2219 C CA . GLY A 1 292 ? -13.376 17.048 4.856 1.00 97.38 292 GLY A CA 1
ATOM 2220 C C . GLY A 1 292 ? -14.620 16.361 5.419 1.00 97.38 292 GLY A C 1
ATOM 2221 O O . GLY A 1 292 ? -15.686 16.453 4.809 1.00 97.38 292 GLY A O 1
ATOM 2222 N N . VAL A 1 293 ? -14.449 15.614 6.513 1.00 98.19 293 VAL A N 1
ATOM 2223 C CA . VAL A 1 293 ? -15.515 15.007 7.327 1.00 98.19 293 VAL A CA 1
ATOM 2224 C C . VAL A 1 293 ? -15.153 15.104 8.811 1.00 98.19 293 VAL A C 1
ATOM 2226 O O . VAL A 1 293 ? -13.991 15.274 9.178 1.00 98.19 293 VAL A O 1
ATOM 2229 N N . THR A 1 294 ? -16.141 14.946 9.676 1.00 97.38 294 THR A N 1
ATOM 2230 C CA . THR A 1 294 ? -15.995 14.809 11.126 1.00 97.38 294 THR A CA 1
ATOM 2231 C C . THR A 1 294 ? -16.228 13.362 11.559 1.00 97.38 294 THR A C 1
ATOM 2233 O O . THR A 1 294 ? -16.864 12.573 10.858 1.00 97.38 294 THR A O 1
ATOM 2236 N N . LEU A 1 295 ? -15.755 13.002 12.756 1.00 96.44 295 LEU A N 1
ATOM 2237 C CA . LEU A 1 295 ? -16.062 11.700 13.355 1.00 96.44 295 LEU A CA 1
ATOM 2238 C C . LEU A 1 295 ? -17.575 11.514 13.575 1.00 96.44 295 LEU A C 1
ATOM 2240 O O . LEU A 1 295 ? -18.084 10.410 13.402 1.00 96.44 295 LEU A O 1
ATOM 2244 N N . ALA A 1 296 ? -18.298 12.588 13.910 1.00 97.19 296 ALA A N 1
ATOM 2245 C CA . ALA A 1 296 ? -19.749 12.561 14.075 1.00 97.19 296 ALA A CA 1
ATOM 2246 C C . ALA A 1 296 ? -20.469 12.205 12.763 1.00 97.19 296 ALA A C 1
ATOM 2248 O O . ALA A 1 296 ? -21.322 11.324 12.766 1.00 97.19 296 ALA A O 1
ATOM 2249 N N . GLU A 1 297 ? -20.083 12.805 11.631 1.00 97.75 297 GLU A N 1
ATOM 2250 C CA . GLU A 1 297 ? -20.641 12.458 10.313 1.00 97.75 297 GLU A CA 1
ATOM 2251 C C . GLU A 1 297 ? -20.295 11.019 9.905 1.00 97.75 297 GLU A C 1
ATOM 2253 O O . GLU A 1 297 ? -21.167 10.287 9.441 1.00 97.75 297 GLU A O 1
ATOM 2258 N N . VAL A 1 298 ? -19.048 10.581 10.130 1.00 97.25 298 VAL A N 1
ATOM 2259 C CA . VAL A 1 298 ? -18.613 9.194 9.870 1.00 97.25 298 VAL A CA 1
ATOM 2260 C C . VAL A 1 298 ? -19.394 8.186 10.722 1.00 97.25 298 VAL A C 1
ATOM 2262 O O . VAL A 1 298 ? -19.681 7.090 10.247 1.00 97.25 298 VAL A O 1
ATOM 2265 N N . ARG A 1 299 ? -19.769 8.553 11.955 1.00 95.81 299 ARG A N 1
ATOM 2266 C CA . ARG A 1 299 ? -20.646 7.754 12.825 1.00 95.81 299 ARG A CA 1
ATOM 2267 C C . ARG A 1 299 ? -22.120 7.804 12.415 1.00 95.81 299 ARG A C 1
ATOM 2269 O O . ARG A 1 299 ? -22.830 6.831 12.643 1.00 95.81 299 ARG A O 1
ATOM 2276 N N . ALA A 1 300 ? -22.573 8.908 11.826 1.00 95.19 300 ALA A N 1
ATOM 2277 C CA . ALA A 1 300 ? -23.968 9.124 11.456 1.00 95.19 300 ALA A CA 1
ATOM 2278 C C . ALA A 1 300 ? -24.367 8.489 10.113 1.00 95.19 300 ALA A C 1
ATOM 2280 O O . ALA A 1 300 ? -25.548 8.199 9.924 1.00 95.19 300 ALA A O 1
ATOM 2281 N N . GLY A 1 301 ? -23.435 8.265 9.174 1.00 93.12 301 GLY A N 1
ATOM 2282 C CA . GLY A 1 301 ? -23.808 7.698 7.877 1.00 93.12 301 GLY A CA 1
ATOM 2283 C C . GLY A 1 301 ? -22.684 7.131 6.995 1.00 93.12 301 GLY A C 1
ATOM 2284 O O . GLY A 1 301 ? -21.528 7.564 7.057 1.00 93.12 301 GLY A O 1
ATOM 2285 N N . PRO A 1 302 ? -23.033 6.189 6.094 1.00 95.12 302 PRO A N 1
ATOM 2286 C CA . PRO A 1 302 ? -22.074 5.457 5.264 1.00 95.12 302 PRO A CA 1
ATOM 2287 C C . PRO A 1 302 ? -21.399 6.318 4.187 1.00 95.12 302 PRO A C 1
ATOM 2289 O O . PRO A 1 302 ? -20.352 5.930 3.670 1.00 95.12 302 PRO A O 1
ATOM 2292 N N . GLU A 1 303 ? -21.960 7.479 3.837 1.00 97.00 303 GLU A N 1
ATOM 2293 C CA . GLU A 1 303 ? -21.373 8.398 2.854 1.00 97.00 303 GLU A CA 1
ATOM 2294 C C . GLU A 1 303 ? -20.082 9.037 3.383 1.00 97.00 303 GLU A C 1
ATOM 2296 O O . GLU A 1 303 ? -19.036 8.942 2.739 1.00 97.00 303 GLU A O 1
ATOM 2301 N N . ALA A 1 304 ? -20.117 9.611 4.591 1.00 97.62 304 ALA A N 1
ATOM 2302 C CA . ALA A 1 304 ? -18.940 10.198 5.229 1.00 97.62 304 ALA A CA 1
ATOM 2303 C C . ALA A 1 304 ? -17.868 9.135 5.526 1.00 97.62 304 ALA A C 1
ATOM 2305 O O . ALA A 1 304 ? -16.682 9.371 5.281 1.00 97.62 304 ALA A O 1
ATOM 2306 N N . ALA A 1 305 ? -18.282 7.938 5.960 1.00 97.06 305 ALA A N 1
ATOM 2307 C CA . ALA A 1 305 ? -17.390 6.788 6.099 1.00 97.06 305 ALA A CA 1
ATOM 2308 C C . ALA A 1 305 ? -16.729 6.410 4.760 1.00 97.06 305 ALA A C 1
ATOM 2310 O O . ALA A 1 305 ? -15.506 6.310 4.684 1.00 97.06 305 ALA A O 1
ATOM 2311 N N . THR A 1 306 ? -17.506 6.283 3.679 1.00 97.69 306 THR A N 1
ATOM 2312 C CA . THR A 1 306 ? -16.992 5.996 2.327 1.00 97.69 306 THR A CA 1
ATOM 2313 C C . THR A 1 306 ? -16.011 7.072 1.859 1.00 97.69 306 THR A C 1
ATOM 2315 O O . THR A 1 306 ? -14.940 6.742 1.350 1.00 97.69 306 THR A O 1
ATOM 2318 N N . LYS A 1 307 ? -16.335 8.354 2.066 1.00 97.62 307 LYS A N 1
ATOM 2319 C CA . LYS A 1 307 ? -15.485 9.498 1.706 1.00 97.62 307 LYS A CA 1
ATOM 2320 C C . LYS A 1 307 ? -14.144 9.464 2.444 1.00 97.62 307 LYS A C 1
ATOM 2322 O O . LYS A 1 307 ? -13.104 9.616 1.802 1.00 97.62 307 LYS A O 1
ATOM 2327 N N . LEU A 1 308 ? -14.150 9.184 3.753 1.00 97.69 308 LEU A N 1
ATOM 2328 C CA . LEU A 1 308 ? -12.927 8.961 4.529 1.00 97.69 308 LEU A CA 1
ATOM 2329 C C . LEU A 1 308 ? -12.131 7.776 3.972 1.00 97.69 308 LEU A C 1
ATOM 2331 O O . LEU A 1 308 ? -10.961 7.938 3.639 1.00 97.69 308 LEU A O 1
ATOM 2335 N N . ILE A 1 309 ? -12.756 6.605 3.825 1.00 97.94 309 ILE A N 1
ATOM 2336 C CA . ILE A 1 309 ? -12.074 5.375 3.396 1.00 97.94 309 ILE A CA 1
ATOM 2337 C C . ILE A 1 309 ? -11.433 5.554 2.017 1.00 97.94 309 ILE A C 1
ATOM 2339 O O . ILE A 1 309 ? -10.279 5.179 1.842 1.00 97.94 309 ILE A O 1
ATOM 2343 N N . ARG A 1 310 ? -12.120 6.188 1.057 1.00 97.50 310 ARG A N 1
ATOM 2344 C CA . ARG A 1 310 ? -11.543 6.528 -0.256 1.00 97.50 310 ARG A CA 1
ATOM 2345 C C . ARG A 1 310 ? -10.380 7.512 -0.150 1.00 97.50 310 ARG A C 1
ATOM 2347 O O . ARG A 1 310 ? -9.408 7.370 -0.888 1.00 97.50 310 ARG A O 1
ATOM 2354 N N . HIS A 1 311 ? -10.443 8.473 0.774 1.00 96.75 311 HIS A N 1
ATOM 2355 C CA . HIS A 1 311 ? -9.345 9.407 1.025 1.00 96.75 311 HIS A CA 1
ATOM 2356 C C . HIS A 1 311 ? -8.100 8.719 1.613 1.00 96.75 311 HIS A C 1
ATOM 2358 O O . HIS A 1 311 ? -6.990 9.180 1.366 1.00 96.75 311 HIS A O 1
ATOM 2364 N N . ILE A 1 312 ? -8.237 7.621 2.363 1.00 97.12 312 ILE A N 1
ATOM 2365 C CA . ILE A 1 312 ? -7.105 6.904 2.991 1.00 97.12 312 ILE A CA 1
ATOM 2366 C C . ILE A 1 312 ? -6.913 5.471 2.477 1.00 97.12 312 ILE A C 1
ATOM 2368 O O . ILE A 1 312 ? -6.256 4.667 3.126 1.00 97.12 312 ILE A O 1
ATOM 2372 N N . GLU A 1 313 ? -7.461 5.151 1.305 1.00 97.75 313 GLU A N 1
ATOM 2373 C CA . GLU A 1 313 ? -7.617 3.778 0.803 1.00 97.75 313 GLU A CA 1
ATOM 2374 C C . GLU A 1 313 ? -6.288 3.012 0.708 1.00 97.75 313 GLU A C 1
ATOM 2376 O O . GLU A 1 313 ? -6.186 1.878 1.171 1.00 97.75 313 GLU A O 1
ATOM 2381 N N . VAL A 1 314 ? -5.257 3.663 0.159 1.00 97.88 314 VAL A N 1
ATOM 2382 C CA . VAL A 1 314 ? -3.907 3.097 -0.005 1.00 97.88 314 VAL A CA 1
ATOM 2383 C C . VAL A 1 314 ? -3.248 2.858 1.360 1.00 97.88 314 VAL A C 1
ATOM 2385 O O . VAL A 1 314 ? -2.677 1.799 1.602 1.00 97.88 314 VAL A O 1
ATOM 2388 N N . THR A 1 315 ? -3.416 3.792 2.299 1.00 97.00 315 THR A N 1
ATOM 2389 C CA . THR A 1 315 ? -2.911 3.664 3.673 1.00 97.00 315 THR A CA 1
ATOM 2390 C C . THR A 1 315 ? -3.661 2.580 4.459 1.00 97.00 315 THR A C 1
ATOM 2392 O O . THR A 1 315 ? -3.042 1.802 5.171 1.00 97.00 315 THR A O 1
ATOM 2395 N N . LEU A 1 316 ? -4.980 2.433 4.303 1.00 97.88 316 LEU A N 1
ATOM 2396 C CA . LEU A 1 316 ? -5.709 1.314 4.919 1.00 97.88 316 LEU A CA 1
ATOM 2397 C C . LEU A 1 316 ? -5.278 -0.035 4.337 1.00 97.88 316 LEU A C 1
ATOM 2399 O O . LEU A 1 316 ? -5.168 -1.009 5.078 1.00 97.88 316 LEU A O 1
ATOM 2403 N N . PHE A 1 317 ? -4.994 -0.095 3.035 1.00 98.50 317 PHE A N 1
ATOM 2404 C CA . PHE A 1 317 ? -4.430 -1.287 2.410 1.00 98.50 317 PHE A CA 1
ATOM 2405 C C . PHE A 1 317 ? -3.054 -1.656 2.997 1.00 98.50 317 PHE A C 1
ATOM 2407 O O . PHE A 1 317 ? -2.826 -2.830 3.298 1.00 98.50 317 PHE A O 1
ATOM 2414 N N . HIS A 1 318 ? -2.182 -0.666 3.222 1.00 97.56 318 HIS A N 1
ATOM 2415 C CA . HIS A 1 318 ? -0.891 -0.818 3.906 1.00 97.56 318 HIS A CA 1
ATOM 2416 C C . HIS A 1 318 ? -1.058 -1.475 5.289 1.00 97.56 318 HIS A C 1
ATOM 2418 O O . HIS A 1 318 ? -0.517 -2.553 5.551 1.00 97.56 318 HIS A O 1
ATOM 2424 N N . GLU A 1 319 ? -1.904 -0.896 6.147 1.00 96.69 319 GLU A N 1
ATOM 2425 C CA . GLU A 1 319 ? -2.130 -1.413 7.503 1.00 96.69 319 GLU A CA 1
ATOM 2426 C C . GLU A 1 319 ? -2.810 -2.794 7.515 1.00 96.69 319 GLU A C 1
ATOM 2428 O O . GLU A 1 319 ? -2.481 -3.660 8.330 1.00 96.69 319 GLU A O 1
ATOM 2433 N N . PHE A 1 320 ? -3.724 -3.058 6.576 1.00 97.69 320 PHE A N 1
ATOM 2434 C CA . PHE A 1 320 ? -4.347 -4.377 6.428 1.00 97.69 320 PHE A CA 1
ATOM 2435 C C . PHE A 1 320 ? -3.343 -5.426 5.928 1.00 97.69 320 PHE A C 1
ATOM 2437 O O . PHE A 1 320 ? -3.451 -6.605 6.284 1.00 97.69 320 PHE A O 1
ATOM 2444 N N . HIS A 1 321 ? -2.333 -5.024 5.149 1.00 96.44 321 HIS A N 1
ATOM 2445 C CA . HIS A 1 321 ? -1.237 -5.913 4.790 1.00 96.44 321 HIS A CA 1
ATOM 2446 C C . HIS A 1 321 ? -0.410 -6.297 6.028 1.00 96.44 321 HIS A C 1
ATOM 2448 O O . HIS A 1 321 ? -0.150 -7.491 6.208 1.00 96.44 321 HIS A O 1
ATOM 2454 N N . HIS A 1 322 ? -0.105 -5.356 6.931 1.00 93.75 322 HIS A N 1
ATOM 2455 C CA . HIS A 1 322 ? 0.530 -5.658 8.223 1.00 93.75 322 HIS A CA 1
ATOM 2456 C C . HIS A 1 322 ? -0.307 -6.591 9.106 1.00 93.75 322 HIS A C 1
ATOM 2458 O O . HIS A 1 322 ? 0.228 -7.569 9.637 1.00 93.75 322 HIS A O 1
ATOM 2464 N N . ALA A 1 323 ? -1.624 -6.379 9.194 1.00 93.94 323 ALA A N 1
ATOM 2465 C CA . ALA A 1 323 ? -2.525 -7.316 9.868 1.00 93.94 323 ALA A CA 1
ATOM 2466 C C . ALA A 1 323 ? -2.444 -8.731 9.254 1.00 93.94 323 ALA A C 1
ATOM 2468 O O . ALA A 1 323 ? -2.388 -9.735 9.968 1.00 93.94 323 ALA A O 1
ATOM 2469 N N . SER A 1 324 ? -2.344 -8.825 7.922 1.00 94.00 324 SER A N 1
ATOM 2470 C CA . SER A 1 324 ? -2.190 -10.105 7.222 1.00 94.00 324 SER A CA 1
ATOM 2471 C C . SER A 1 324 ? -0.821 -10.767 7.445 1.00 94.00 324 SER A C 1
ATOM 2473 O O . SER A 1 324 ? -0.737 -11.994 7.517 1.00 94.00 324 SER A O 1
ATOM 2475 N N . GLN A 1 325 ? 0.252 -9.981 7.586 1.00 90.12 325 GLN A N 1
ATOM 2476 C CA . GLN A 1 325 ? 1.592 -10.475 7.924 1.00 90.12 325 GLN A CA 1
ATOM 2477 C C . GLN A 1 325 ? 1.627 -11.023 9.352 1.00 90.12 325 GLN A C 1
ATOM 2479 O O . GLN A 1 325 ? 2.138 -12.118 9.568 1.00 90.12 325 GLN A O 1
ATOM 2484 N N . PHE A 1 326 ? 1.026 -10.313 10.310 1.00 86.19 326 PHE A N 1
ATOM 2485 C CA . PHE A 1 326 ? 0.975 -10.734 11.711 1.00 86.19 326 PHE A CA 1
ATOM 2486 C C . PHE A 1 326 ? 0.279 -12.094 11.895 1.00 86.19 326 PHE A C 1
ATOM 2488 O O . PHE A 1 326 ? 0.744 -12.941 12.657 1.00 86.19 326 PHE A O 1
ATOM 2495 N N . ARG A 1 327 ? -0.790 -12.350 11.130 1.00 85.38 327 ARG A N 1
ATOM 2496 C CA . ARG A 1 327 ? -1.544 -13.615 11.187 1.00 85.38 327 ARG A CA 1
ATOM 2497 C C . ARG A 1 327 ? -0.914 -14.790 10.437 1.00 85.38 327 ARG A C 1
ATOM 2499 O O . ARG A 1 327 ? -1.335 -15.926 10.647 1.00 85.38 327 ARG A O 1
ATOM 2506 N N . ARG A 1 328 ? 0.108 -14.575 9.602 1.00 74.81 328 ARG A N 1
ATOM 2507 C CA . ARG A 1 328 ? 0.764 -15.616 8.774 1.00 74.81 328 ARG A CA 1
ATOM 2508 C C . ARG A 1 328 ? 1.675 -16.588 9.549 1.00 74.81 328 ARG A C 1
ATOM 2510 O O . ARG A 1 328 ? 2.511 -17.253 8.946 1.00 74.81 328 ARG A O 1
ATOM 2517 N N . SER A 1 329 ? 1.454 -16.731 10.856 1.00 56.25 329 SER A N 1
ATOM 2518 C CA . SER A 1 329 ? 2.388 -17.262 11.856 1.00 56.25 329 SER A CA 1
ATOM 2519 C C . SER A 1 329 ? 3.570 -16.319 12.100 1.00 56.25 329 SER A C 1
ATOM 2521 O O . SER A 1 329 ? 4.395 -16.077 11.226 1.00 56.25 329 SER A O 1
ATOM 2523 N N . LEU A 1 330 ? 3.659 -15.832 13.339 1.00 52.88 330 LEU A N 1
ATOM 2524 C CA . LEU A 1 330 ? 4.594 -14.827 13.875 1.00 52.88 330 LEU A CA 1
ATOM 2525 C C . LEU A 1 330 ? 6.096 -15.190 13.804 1.00 52.88 330 LEU A C 1
ATOM 2527 O O . LEU A 1 330 ? 6.928 -14.498 14.387 1.00 52.88 330 LEU A O 1
ATOM 2531 N N . ILE A 1 331 ? 6.445 -16.315 13.176 1.00 60.69 331 ILE A N 1
ATOM 2532 C CA . ILE A 1 331 ? 7.782 -16.910 13.197 1.00 60.69 331 ILE A CA 1
ATOM 2533 C C . ILE A 1 331 ? 8.073 -17.533 11.825 1.00 60.69 331 ILE A C 1
ATOM 2535 O O . ILE A 1 331 ? 7.885 -18.733 11.620 1.00 60.69 331 ILE A O 1
ATOM 2539 N N . VAL A 1 332 ? 8.583 -16.735 10.883 1.00 61.09 332 VAL A N 1
ATOM 2540 C CA . VAL A 1 332 ? 9.428 -17.314 9.823 1.00 61.09 332 VAL A CA 1
ATOM 2541 C C . VAL A 1 332 ? 10.763 -17.765 10.441 1.00 61.09 332 VAL A C 1
ATOM 2543 O O . VAL A 1 332 ? 11.217 -17.161 11.417 1.00 61.09 332 VAL A O 1
ATOM 2546 N N . PRO A 1 333 ? 11.433 -18.805 9.912 1.00 61.19 333 PRO A N 1
ATOM 2547 C CA . PRO A 1 333 ? 12.808 -19.117 10.304 1.00 61.19 333 PRO A CA 1
ATOM 2548 C C . PRO A 1 333 ? 13.694 -17.859 10.219 1.00 61.19 333 PRO A C 1
ATOM 2550 O O . PRO A 1 333 ? 13.599 -17.107 9.249 1.00 61.19 333 PRO A O 1
ATOM 2553 N N . GLY A 1 334 ? 14.485 -17.588 11.262 1.00 59.69 334 GLY A N 1
ATOM 2554 C CA . GLY A 1 334 ? 15.231 -16.332 11.435 1.00 59.69 334 GLY A CA 1
ATOM 2555 C C . GLY A 1 334 ? 14.558 -15.266 12.318 1.00 59.69 334 GLY A C 1
ATOM 2556 O O . GLY A 1 334 ? 15.246 -14.429 12.903 1.00 59.69 334 GLY A O 1
ATOM 2557 N N . MET A 1 335 ? 13.227 -15.282 12.483 1.00 61.34 335 MET A N 1
ATOM 2558 C CA . MET A 1 335 ? 12.506 -14.169 13.134 1.00 61.34 335 MET A CA 1
ATOM 2559 C C . MET A 1 335 ? 12.677 -14.091 14.662 1.00 61.34 335 MET A C 1
ATOM 2561 O O . MET A 1 335 ? 12.496 -13.019 15.232 1.00 61.34 335 MET A O 1
ATOM 2565 N N . LEU A 1 336 ? 13.046 -15.203 15.312 1.00 61.47 336 LEU A N 1
ATOM 2566 C CA . LEU A 1 336 ? 13.291 -15.291 16.761 1.00 61.47 336 LEU A CA 1
ATOM 2567 C C . LEU A 1 336 ? 14.758 -15.563 17.137 1.00 61.47 336 LEU A C 1
ATOM 2569 O O . LEU A 1 336 ? 15.059 -15.738 18.315 1.00 61.47 336 LEU A O 1
ATOM 2573 N N . GLU A 1 337 ? 15.690 -15.587 16.181 1.00 59.09 337 GLU A N 1
ATOM 2574 C CA . GLU A 1 337 ? 17.101 -15.929 16.454 1.00 59.09 337 GLU A CA 1
ATOM 2575 C C . GLU A 1 337 ? 17.813 -14.941 17.394 1.00 59.09 337 GLU A C 1
ATOM 2577 O O . GLU A 1 337 ? 18.845 -15.272 17.973 1.00 59.09 337 GLU A O 1
ATOM 2582 N N . LYS A 1 338 ? 17.263 -13.734 17.578 1.00 56.19 338 LYS A N 1
ATOM 2583 C CA . LYS A 1 338 ? 17.758 -12.704 18.508 1.00 56.19 338 LYS A CA 1
ATOM 2584 C C . LYS A 1 338 ? 16.710 -12.361 19.580 1.00 56.19 338 LYS A C 1
ATOM 2586 O O . LYS A 1 338 ? 16.716 -11.259 20.138 1.00 56.19 338 LYS A O 1
ATOM 2591 N N . PHE A 1 339 ? 15.794 -13.283 19.880 1.00 51.34 339 PHE A N 1
ATOM 2592 C CA . PHE A 1 339 ? 14.901 -13.191 21.038 1.00 51.34 339 PHE A CA 1
ATOM 2593 C C . PHE A 1 339 ? 15.726 -13.103 22.348 1.00 51.34 339 PHE A C 1
ATOM 2595 O O . PHE A 1 339 ? 16.736 -13.798 22.458 1.00 51.34 339 PHE A O 1
ATOM 2602 N N . PRO A 1 340 ? 15.359 -12.262 23.341 1.00 54.47 340 PRO A N 1
ATOM 2603 C CA . PRO A 1 340 ? 14.153 -11.428 23.433 1.00 54.47 340 PRO A CA 1
ATOM 2604 C C . PRO A 1 340 ? 14.251 -10.052 22.751 1.00 54.47 340 PRO A C 1
ATOM 2606 O O . PRO A 1 340 ? 13.247 -9.349 22.654 1.00 54.47 340 PRO A O 1
ATOM 2609 N N . THR A 1 341 ? 15.421 -9.649 22.241 1.00 55.50 341 THR A N 1
ATOM 2610 C CA . THR A 1 341 ? 15.643 -8.281 21.717 1.00 55.50 341 THR A CA 1
ATOM 2611 C C . THR A 1 341 ? 14.796 -7.918 20.489 1.00 55.50 341 THR A C 1
ATOM 2613 O O . THR A 1 341 ? 14.625 -6.737 20.202 1.00 55.50 341 THR A O 1
ATOM 2616 N N . GLN A 1 342 ? 14.220 -8.904 19.795 1.00 56.47 342 GLN A N 1
ATOM 2617 C CA . GLN A 1 342 ? 13.294 -8.702 18.674 1.00 56.47 342 GLN A CA 1
ATOM 2618 C C . GLN A 1 342 ? 11.820 -8.538 19.089 1.00 56.47 342 GLN A C 1
ATOM 2620 O O . GLN A 1 342 ? 11.038 -8.028 18.293 1.00 56.47 342 GLN A O 1
ATOM 2625 N N . LEU A 1 343 ? 11.408 -8.912 20.310 1.00 52.75 343 LEU A N 1
ATOM 2626 C CA . LEU A 1 343 ? 9.976 -8.990 20.653 1.00 52.75 343 LEU A CA 1
ATOM 2627 C C . LEU A 1 343 ? 9.272 -7.618 20.663 1.00 52.75 343 LEU A C 1
ATOM 2629 O O . LEU A 1 343 ? 8.094 -7.526 20.342 1.00 52.75 343 LEU A O 1
ATOM 2633 N N . HIS A 1 344 ? 10.001 -6.539 20.965 1.00 50.34 344 HIS A N 1
ATOM 2634 C CA . HIS A 1 344 ? 9.491 -5.162 20.890 1.00 50.34 344 HIS A CA 1
ATOM 2635 C C . HIS A 1 344 ? 9.651 -4.523 19.492 1.00 50.34 344 HIS A C 1
ATOM 2637 O O . HIS A 1 344 ? 9.260 -3.376 19.290 1.00 50.34 344 HIS A O 1
ATOM 2643 N N . LYS A 1 345 ? 10.223 -5.251 18.522 1.00 55.97 345 LYS A N 1
ATOM 2644 C CA . LYS A 1 345 ? 10.422 -4.841 17.120 1.00 55.97 345 LYS A CA 1
ATOM 2645 C C . LYS A 1 345 ? 9.756 -5.841 16.170 1.00 55.97 345 LYS A C 1
ATOM 2647 O O . LYS A 1 345 ? 10.389 -6.378 15.267 1.00 55.97 345 LYS A O 1
ATOM 2652 N N . VAL A 1 346 ? 8.466 -6.099 16.405 1.00 54.75 346 VAL A N 1
ATOM 2653 C CA . VAL A 1 346 ? 7.650 -7.070 15.645 1.00 54.75 346 VAL A CA 1
ATOM 2654 C C . VAL A 1 346 ? 7.649 -6.773 14.136 1.00 54.75 346 VAL A C 1
ATOM 2656 O O . VAL A 1 346 ? 7.570 -7.690 13.320 1.00 54.75 346 VAL A O 1
ATOM 2659 N N . LEU A 1 347 ? 7.789 -5.498 13.761 1.00 67.62 347 LEU A N 1
ATOM 2660 C CA . LEU A 1 347 ? 8.014 -5.067 12.385 1.00 67.62 347 LEU A CA 1
ATOM 2661 C C . LEU A 1 347 ? 9.526 -5.003 12.106 1.00 67.62 347 LEU A C 1
ATOM 2663 O O . LEU A 1 347 ? 10.255 -4.208 12.704 1.00 67.62 347 LEU A O 1
ATOM 2667 N N . SER A 1 348 ? 10.000 -5.859 11.198 1.00 80.12 348 SER A N 1
ATOM 2668 C CA . SER A 1 348 ? 11.344 -5.769 10.625 1.00 80.12 348 SER A CA 1
ATOM 2669 C C . SER A 1 348 ? 11.344 -4.885 9.386 1.00 80.12 348 SER A C 1
ATOM 2671 O O . SER A 1 348 ? 10.301 -4.666 8.772 1.00 80.12 348 SER A O 1
ATOM 2673 N N . LEU A 1 349 ? 12.525 -4.438 8.957 1.00 87.88 349 LEU A N 1
ATOM 2674 C CA . LEU A 1 349 ? 12.640 -3.661 7.721 1.00 87.88 349 LEU A CA 1
ATOM 2675 C C . LEU A 1 349 ? 12.126 -4.443 6.494 1.00 87.88 349 LEU A C 1
ATOM 2677 O O . LEU A 1 349 ? 11.562 -3.865 5.576 1.00 87.88 349 LEU A O 1
ATOM 2681 N N . GLN A 1 350 ? 12.255 -5.769 6.495 1.00 89.81 350 GLN A N 1
ATOM 2682 C CA . GLN A 1 350 ? 11.746 -6.639 5.437 1.00 89.81 350 GLN A CA 1
ATOM 2683 C C . GLN A 1 350 ? 10.214 -6.776 5.464 1.00 89.81 350 GLN A C 1
ATOM 2685 O O . GLN A 1 350 ? 9.595 -6.886 4.404 1.00 89.81 350 GLN A O 1
ATOM 2690 N N . THR A 1 351 ? 9.595 -6.736 6.651 1.00 90.06 351 THR A N 1
ATOM 2691 C CA . THR A 1 351 ? 8.133 -6.648 6.792 1.00 90.06 351 THR A CA 1
ATOM 2692 C C . THR A 1 351 ? 7.622 -5.360 6.140 1.00 90.06 351 THR A C 1
ATOM 2694 O O . THR A 1 351 ? 6.678 -5.421 5.350 1.00 90.06 351 THR A O 1
ATOM 2697 N N . GLU A 1 352 ? 8.307 -4.234 6.381 1.00 93.25 352 GLU A N 1
ATOM 2698 C CA . GLU A 1 352 ? 8.041 -2.947 5.721 1.00 93.25 352 GLU A CA 1
ATOM 2699 C C . GLU A 1 352 ? 8.255 -3.027 4.208 1.00 93.25 352 GLU A C 1
ATOM 2701 O O . GLU A 1 352 ? 7.348 -2.689 3.455 1.00 93.25 352 GLU A O 1
ATOM 2706 N N . TYR A 1 353 ? 9.399 -3.541 3.736 1.00 95.38 353 TYR A N 1
ATOM 2707 C CA . TYR A 1 353 ? 9.660 -3.727 2.303 1.00 95.38 353 TYR A CA 1
ATOM 2708 C C . TYR A 1 353 ? 8.527 -4.489 1.613 1.00 95.38 353 TYR A C 1
ATOM 2710 O O . TYR A 1 353 ? 8.041 -4.055 0.570 1.00 95.38 353 TYR A O 1
ATOM 2718 N N . GLN A 1 354 ? 8.071 -5.604 2.192 1.00 95.44 354 GLN A N 1
ATOM 2719 C CA . GLN A 1 354 ? 6.981 -6.372 1.601 1.00 95.44 354 GLN A CA 1
ATOM 2720 C C . GLN A 1 354 ? 5.665 -5.583 1.577 1.00 95.44 354 GLN A C 1
ATOM 2722 O O . GLN A 1 354 ? 4.951 -5.661 0.575 1.00 95.44 354 GLN A O 1
ATOM 2727 N N . THR A 1 355 ? 5.341 -4.826 2.629 1.00 95.81 355 THR A N 1
ATOM 2728 C CA . THR A 1 355 ? 4.128 -3.996 2.662 1.00 95.81 355 THR A CA 1
ATOM 2729 C C . THR A 1 355 ? 4.202 -2.864 1.642 1.00 95.81 355 THR A C 1
ATOM 2731 O O . THR A 1 355 ? 3.324 -2.785 0.789 1.00 95.81 355 THR A O 1
ATOM 2734 N N . HIS A 1 356 ? 5.280 -2.077 1.636 1.00 97.62 356 HIS A N 1
ATOM 2735 C CA . HIS A 1 356 ? 5.513 -0.991 0.676 1.00 97.62 356 HIS A CA 1
ATOM 2736 C C . HIS A 1 356 ? 5.484 -1.471 -0.779 1.00 97.62 356 HIS A C 1
ATOM 2738 O O . HIS A 1 356 ? 4.797 -0.881 -1.606 1.00 97.62 356 HIS A O 1
ATOM 2744 N N . ILE A 1 357 ? 6.153 -2.580 -1.115 1.00 98.50 357 ILE A N 1
ATOM 2745 C CA . ILE A 1 357 ? 6.089 -3.149 -2.474 1.00 98.50 357 ILE A CA 1
ATOM 2746 C C . ILE A 1 357 ? 4.659 -3.591 -2.822 1.00 98.50 357 ILE A C 1
ATOM 2748 O O . ILE A 1 357 ? 4.192 -3.380 -3.944 1.00 98.50 357 ILE A O 1
ATOM 2752 N N . THR A 1 358 ? 3.946 -4.197 -1.871 1.00 98.19 358 THR A N 1
ATOM 2753 C CA . THR A 1 358 ? 2.563 -4.650 -2.078 1.00 98.19 358 THR A CA 1
ATOM 2754 C C . THR A 1 358 ? 1.600 -3.469 -2.230 1.00 98.19 358 THR A C 1
ATOM 2756 O O . THR A 1 358 ? 0.683 -3.534 -3.046 1.00 98.19 358 THR A O 1
ATOM 2759 N N . GLU A 1 359 ? 1.845 -2.355 -1.542 1.00 98.12 359 GLU A N 1
ATOM 2760 C CA . GLU A 1 359 ? 1.152 -1.083 -1.752 1.00 98.12 359 GLU A CA 1
ATOM 2761 C C . GLU A 1 359 ? 1.385 -0.543 -3.169 1.00 98.12 359 GLU A C 1
ATOM 2763 O O . GLU A 1 359 ? 0.427 -0.211 -3.867 1.00 98.12 359 GLU A O 1
ATOM 2768 N N . GLN A 1 360 ? 2.627 -0.558 -3.665 1.00 98.56 360 GLN A N 1
ATOM 2769 C CA . GLN A 1 360 ? 2.900 -0.121 -5.038 1.00 98.56 360 GLN A CA 1
ATOM 2770 C C . GLN A 1 360 ? 2.243 -1.037 -6.087 1.00 98.56 360 GLN A C 1
ATOM 2772 O O . GLN A 1 360 ? 1.816 -0.556 -7.136 1.00 98.56 360 GLN A O 1
ATOM 2777 N N . ARG A 1 361 ? 2.055 -2.335 -5.797 1.00 98.56 361 ARG A N 1
ATOM 2778 C CA . ARG A 1 361 ? 1.207 -3.231 -6.613 1.00 98.56 361 ARG A CA 1
ATOM 2779 C C . ARG A 1 361 ? -0.278 -2.831 -6.561 1.00 98.56 361 ARG A C 1
ATOM 2781 O O . ARG A 1 361 ? -0.949 -2.880 -7.589 1.00 98.56 361 ARG A O 1
ATOM 2788 N N . TYR A 1 362 ? -0.792 -2.402 -5.407 1.00 98.69 362 TYR A N 1
ATOM 2789 C CA . TYR A 1 362 ? -2.168 -1.904 -5.276 1.00 98.69 362 TYR A CA 1
ATOM 2790 C C . TYR A 1 362 ? -2.387 -0.627 -6.101 1.00 98.69 362 TYR A C 1
ATOM 2792 O O . TYR A 1 362 ? -3.357 -0.546 -6.859 1.00 98.69 362 TYR A O 1
ATOM 2800 N N . VAL A 1 363 ? -1.462 0.337 -6.016 1.00 98.69 363 VAL A N 1
ATOM 2801 C CA . VAL A 1 363 ? -1.472 1.575 -6.820 1.00 98.69 363 VAL A CA 1
ATOM 2802 C C . VAL A 1 363 ? -1.368 1.265 -8.319 1.00 98.69 363 VAL A C 1
ATOM 2804 O O . VAL A 1 363 ? -2.114 1.844 -9.113 1.00 98.69 363 VAL A O 1
ATOM 2807 N N . HIS A 1 364 ? -0.515 0.307 -8.707 1.00 98.69 364 HIS A N 1
ATOM 2808 C CA . HIS A 1 364 ? -0.375 -0.172 -10.089 1.00 98.69 364 HIS A CA 1
ATOM 2809 C C . HIS A 1 364 ? -1.705 -0.660 -10.665 1.00 98.69 364 HIS A C 1
ATOM 2811 O O . HIS A 1 364 ? -2.145 -0.163 -11.702 1.00 98.69 364 HIS A O 1
ATOM 2817 N N . GLU A 1 365 ? -2.373 -1.590 -9.978 1.00 98.62 365 GLU A N 1
ATOM 2818 C CA . GLU A 1 365 ? -3.656 -2.145 -10.426 1.00 98.62 365 GLU A CA 1
ATOM 2819 C C . GLU A 1 365 ? -4.790 -1.105 -10.380 1.00 98.62 365 GLU A C 1
ATOM 2821 O O . GLU A 1 365 ? -5.657 -1.106 -11.255 1.00 98.62 365 GLU A O 1
ATOM 2826 N N . LYS A 1 366 ? -4.754 -0.151 -9.436 1.00 98.25 366 LYS A N 1
ATOM 2827 C CA . LYS A 1 366 ? -5.714 0.965 -9.376 1.00 98.25 366 LYS A CA 1
ATOM 2828 C C . LYS A 1 366 ? -5.608 1.873 -10.606 1.00 98.25 366 LYS A C 1
ATOM 2830 O O . LYS A 1 366 ? -6.623 2.154 -11.237 1.00 98.25 366 LYS A O 1
ATOM 2835 N N . LEU A 1 367 ? -4.393 2.274 -10.992 1.00 98.19 367 LEU A N 1
ATOM 2836 C CA . LEU A 1 367 ? -4.153 3.093 -12.192 1.00 98.19 367 LEU A CA 1
ATOM 2837 C C . LEU A 1 367 ? -4.353 2.336 -13.512 1.00 98.19 367 LEU A C 1
ATOM 2839 O O . LEU A 1 367 ? -4.618 2.956 -14.541 1.00 98.19 367 LEU A O 1
ATOM 2843 N N . LYS A 1 368 ? -4.204 1.009 -13.492 1.00 97.81 368 LYS A N 1
ATOM 2844 C CA . LYS A 1 368 ? -4.476 0.124 -14.629 1.00 97.81 368 LYS A CA 1
ATOM 2845 C C . LYS A 1 368 ? -5.972 -0.001 -14.910 1.00 97.81 368 LYS A C 1
ATOM 2847 O O . LYS A 1 368 ? -6.365 0.019 -16.073 1.00 97.81 368 LYS A O 1
ATOM 2852 N N . ALA A 1 369 ? -6.784 -0.122 -13.858 1.00 97.94 369 ALA A N 1
ATOM 2853 C CA . ALA A 1 369 ? -8.240 -0.177 -13.960 1.00 97.94 369 ALA A CA 1
ATOM 2854 C C . ALA A 1 369 ? -8.852 1.194 -14.298 1.00 97.94 369 ALA A C 1
ATOM 2856 O O . ALA A 1 369 ? -9.738 1.274 -15.145 1.00 97.94 369 ALA A O 1
ATOM 2857 N N . ASP A 1 370 ? -8.360 2.267 -13.672 1.00 97.75 370 ASP A N 1
ATOM 2858 C CA . ASP A 1 370 ? -8.802 3.640 -13.920 1.00 97.75 370 ASP A CA 1
ATOM 2859 C C . ASP A 1 370 ? -7.603 4.616 -13.920 1.00 97.75 370 ASP A C 1
ATOM 2861 O O . ASP A 1 370 ? -7.109 5.011 -12.858 1.00 97.75 370 ASP A O 1
ATOM 2865 N N . PRO A 1 371 ? -7.145 5.088 -15.097 1.00 96.62 371 PRO A N 1
ATOM 2866 C CA . PRO A 1 371 ? -6.080 6.088 -15.183 1.00 96.62 371 PRO A CA 1
ATOM 2867 C C . PRO A 1 371 ? -6.425 7.424 -14.500 1.00 96.62 371 PRO A C 1
ATOM 2869 O O . PRO A 1 371 ? -5.523 8.172 -14.102 1.00 96.62 371 PRO A O 1
ATOM 2872 N N . SER A 1 372 ? -7.713 7.748 -14.343 1.00 96.38 372 SER A N 1
ATOM 2873 C CA . SER A 1 372 ? -8.178 8.975 -13.688 1.00 96.38 372 SER A CA 1
ATOM 2874 C C . SER A 1 372 ? -8.155 8.889 -12.155 1.00 96.38 372 SER A C 1
ATOM 2876 O O . SER A 1 372 ? -8.060 9.937 -11.504 1.00 96.38 372 SER A O 1
ATOM 2878 N N . ALA A 1 373 ? -8.091 7.672 -11.592 1.00 96.00 373 ALA A N 1
ATOM 2879 C CA . ALA A 1 373 ? -8.270 7.351 -10.176 1.00 96.00 373 ALA A CA 1
ATOM 2880 C C . ALA A 1 373 ? -7.593 8.344 -9.228 1.00 96.00 373 ALA A C 1
ATOM 2882 O O . ALA A 1 373 ? -6.436 8.740 -9.414 1.00 96.00 373 ALA A O 1
ATOM 2883 N N . GLN A 1 374 ? -8.295 8.767 -8.181 1.00 94.19 374 GLN A N 1
ATOM 2884 C CA . GLN A 1 374 ? -7.724 9.703 -7.219 1.00 94.19 374 GLN A CA 1
ATOM 2885 C C . GLN A 1 374 ? -6.604 9.021 -6.416 1.00 94.19 374 GLN A C 1
ATOM 2887 O O . GLN A 1 374 ? -6.768 7.912 -5.911 1.00 94.19 374 GLN A O 1
ATOM 2892 N N . LEU A 1 375 ? -5.457 9.702 -6.363 1.00 95.88 375 LEU A N 1
ATOM 2893 C CA . LEU A 1 375 ? -4.258 9.360 -5.598 1.00 95.88 375 LEU A CA 1
ATOM 2894 C C . LEU A 1 375 ? -3.702 10.668 -5.041 1.00 95.88 375 LEU A C 1
ATOM 2896 O O . LEU A 1 375 ? -3.761 11.696 -5.731 1.00 95.88 375 LEU A O 1
ATOM 2900 N N . LYS A 1 376 ? -3.131 10.625 -3.842 1.00 95.31 376 LYS A N 1
ATOM 2901 C CA . LYS A 1 376 ? -2.398 11.752 -3.260 1.00 95.31 376 LYS A CA 1
ATOM 2902 C C . LYS A 1 376 ? -1.063 11.960 -3.976 1.00 95.31 376 LYS A C 1
ATOM 2904 O O . LYS A 1 376 ? -0.568 11.097 -4.700 1.00 95.31 376 LYS A O 1
ATOM 2909 N N . SER A 1 377 ? -0.467 13.131 -3.765 1.00 94.56 377 SER A N 1
ATOM 2910 C CA . SER A 1 377 ? 0.828 13.489 -4.353 1.00 94.56 377 SER A CA 1
ATOM 2911 C C . SER A 1 377 ? 1.955 12.551 -3.911 1.00 94.56 377 SER A C 1
ATOM 2913 O O . SER A 1 377 ? 2.748 12.146 -4.756 1.00 94.56 377 SER A O 1
ATOM 2915 N N . TYR A 1 378 ? 2.005 12.171 -2.627 1.00 94.69 378 TYR A N 1
ATOM 2916 C CA . TYR A 1 378 ? 3.024 11.245 -2.123 1.00 94.69 378 TYR A CA 1
ATOM 2917 C C . TYR A 1 378 ? 2.826 9.822 -2.663 1.00 94.69 378 TYR A C 1
ATOM 2919 O O . TYR A 1 378 ? 3.784 9.256 -3.170 1.00 94.69 378 TYR A O 1
ATOM 2927 N N . GLU A 1 379 ? 1.590 9.306 -2.687 1.00 96.62 379 GLU A N 1
ATOM 2928 C CA . GLU A 1 379 ? 1.251 7.974 -3.229 1.00 96.62 379 GLU A CA 1
ATOM 2929 C C . GLU A 1 379 ? 1.744 7.824 -4.684 1.00 96.62 379 GLU A C 1
ATOM 2931 O O . GLU A 1 379 ? 2.378 6.836 -5.045 1.00 96.62 379 GLU A O 1
ATOM 2936 N N . LEU A 1 380 ? 1.534 8.846 -5.527 1.00 97.56 380 LEU A N 1
ATOM 2937 C CA . LEU A 1 380 ? 2.051 8.849 -6.902 1.00 97.56 380 LEU A CA 1
ATOM 2938 C C . LEU A 1 380 ? 3.582 9.026 -6.970 1.00 97.56 380 LEU A C 1
ATOM 2940 O O . LEU A 1 380 ? 4.218 8.467 -7.860 1.00 97.56 380 LEU A O 1
ATOM 2944 N N . SER A 1 381 ? 4.179 9.797 -6.058 1.00 97.44 381 SER A N 1
ATOM 2945 C CA . SER A 1 381 ? 5.629 10.043 -6.016 1.00 97.44 381 SER A CA 1
ATOM 2946 C C . SER A 1 381 ? 6.426 8.818 -5.553 1.00 97.44 381 SER A C 1
ATOM 2948 O O . SER A 1 381 ? 7.512 8.554 -6.074 1.00 97.44 381 SER A O 1
ATOM 2950 N N . GLU A 1 382 ? 5.907 8.063 -4.587 1.00 97.56 382 GLU A N 1
ATOM 2951 C CA . GLU A 1 382 ? 6.498 6.807 -4.118 1.00 97.56 382 GLU A CA 1
ATOM 2952 C C . GLU A 1 382 ? 6.361 5.722 -5.184 1.00 97.56 382 GLU A C 1
ATOM 2954 O O . GLU A 1 382 ? 7.351 5.063 -5.507 1.00 97.56 382 GLU A O 1
ATOM 2959 N N . TYR A 1 383 ? 5.203 5.642 -5.845 1.00 98.69 383 TYR A N 1
ATOM 2960 C CA . TYR A 1 383 ? 5.003 4.781 -7.007 1.00 98.69 383 TYR A CA 1
ATOM 2961 C C . TYR A 1 383 ? 5.974 5.109 -8.155 1.00 98.69 383 TYR A C 1
ATOM 2963 O O . TYR A 1 383 ? 6.647 4.220 -8.674 1.00 98.69 383 TYR A O 1
ATOM 2971 N N . GLU A 1 384 ? 6.143 6.386 -8.520 1.00 98.44 384 GLU A N 1
ATOM 2972 C CA . GLU A 1 384 ? 7.137 6.797 -9.525 1.00 98.44 384 GLU A CA 1
ATOM 2973 C C . GLU A 1 384 ? 8.581 6.467 -9.116 1.00 98.44 384 GLU A C 1
ATOM 2975 O O . GLU A 1 384 ? 9.392 6.107 -9.974 1.00 98.44 384 GLU A O 1
ATOM 2980 N N . SER A 1 385 ? 8.898 6.544 -7.821 1.00 98.31 385 SER A N 1
ATOM 2981 C CA . SER A 1 385 ? 10.212 6.173 -7.283 1.00 98.31 385 SER A CA 1
ATOM 2982 C C . SER A 1 385 ? 10.450 4.663 -7.377 1.00 98.31 385 SER A C 1
ATOM 2984 O O . SER A 1 385 ? 11.506 4.242 -7.851 1.00 98.31 385 SER A O 1
ATOM 2986 N N . PHE A 1 386 ? 9.443 3.860 -7.023 1.00 98.56 386 PHE A N 1
ATOM 2987 C CA . PHE A 1 386 ? 9.440 2.404 -7.166 1.00 98.56 386 PHE A CA 1
ATOM 2988 C C . PHE A 1 386 ? 9.651 1.961 -8.616 1.00 98.56 386 PHE A C 1
ATOM 2990 O O . PHE A 1 386 ? 10.501 1.110 -8.858 1.00 98.56 386 PHE A O 1
ATOM 2997 N N . LEU A 1 387 ? 8.938 2.544 -9.592 1.00 98.62 387 LEU A N 1
ATOM 2998 C CA . LEU A 1 387 ? 9.096 2.197 -11.017 1.00 98.62 387 LEU A CA 1
ATOM 2999 C C . LEU A 1 387 ? 10.470 2.593 -11.585 1.00 98.62 387 LEU A C 1
ATOM 3001 O O . LEU A 1 387 ? 10.967 1.952 -12.515 1.00 98.62 387 LEU A O 1
ATOM 3005 N N . LYS A 1 388 ? 11.074 3.664 -11.056 1.00 98.38 388 LYS A N 1
ATOM 3006 C CA . LYS A 1 388 ? 12.353 4.197 -11.536 1.00 98.38 388 LYS A CA 1
ATOM 3007 C C . LYS A 1 388 ? 13.515 3.276 -11.185 1.00 98.38 388 LYS A C 1
ATOM 3009 O O . LYS A 1 388 ? 14.279 2.897 -12.075 1.00 98.38 388 LYS A O 1
ATOM 3014 N N . ASP A 1 389 ? 13.656 2.936 -9.911 1.00 98.12 389 ASP A N 1
ATOM 3015 C CA . ASP A 1 389 ? 14.784 2.165 -9.393 1.00 98.12 389 ASP A CA 1
ATOM 3016 C C . ASP A 1 389 ? 14.363 1.436 -8.110 1.00 98.12 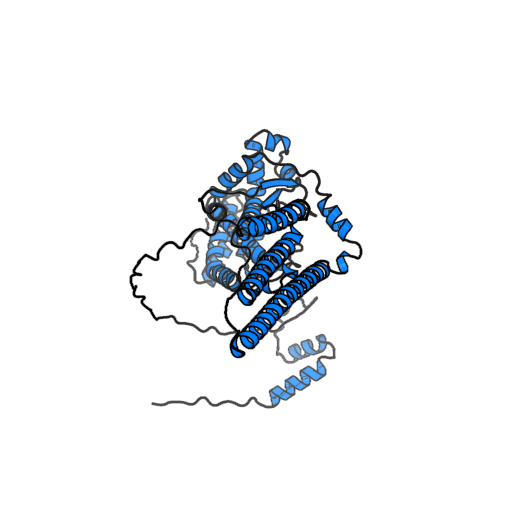389 ASP A C 1
ATOM 3018 O O . ASP A 1 389 ? 14.228 2.039 -7.044 1.00 98.12 389 ASP A O 1
ATOM 3022 N N . PHE A 1 390 ? 14.146 0.126 -8.232 1.00 98.19 390 PHE A N 1
ATOM 3023 C CA . PHE A 1 390 ? 13.706 -0.737 -7.139 1.00 98.19 390 PHE A CA 1
ATOM 3024 C C . PHE A 1 390 ? 14.687 -0.768 -5.956 1.00 98.19 390 PHE A C 1
ATOM 3026 O O . PHE A 1 390 ? 14.249 -0.736 -4.807 1.00 98.19 390 PHE A O 1
ATOM 3033 N N . GLU A 1 391 ? 16.002 -0.773 -6.196 1.00 98.06 391 GLU A N 1
ATOM 3034 C CA . GLU A 1 391 ? 16.986 -0.801 -5.104 1.00 98.06 391 GLU A CA 1
ATOM 3035 C C . GLU A 1 391 ? 17.084 0.565 -4.416 1.00 98.06 391 GLU A C 1
ATOM 3037 O O . GLU A 1 391 ? 17.149 0.636 -3.188 1.00 98.06 391 GLU A O 1
ATOM 3042 N N . ALA A 1 392 ? 17.025 1.664 -5.178 1.00 97.56 392 ALA A N 1
ATOM 3043 C CA . ALA A 1 392 ? 16.961 3.004 -4.596 1.00 97.56 392 ALA A CA 1
ATOM 3044 C C . ALA A 1 392 ? 15.658 3.231 -3.808 1.00 97.56 392 ALA A C 1
ATOM 3046 O O . ALA A 1 392 ? 15.686 3.903 -2.778 1.00 97.56 392 ALA A O 1
ATOM 3047 N N . PHE A 1 393 ? 14.537 2.644 -4.241 1.00 98.12 393 PHE A N 1
ATOM 3048 C CA . PHE A 1 393 ? 13.270 2.648 -3.505 1.00 98.12 393 PHE A CA 1
ATOM 3049 C C . PHE A 1 393 ? 13.384 1.899 -2.169 1.00 98.12 393 PHE A C 1
ATOM 3051 O O . PHE A 1 393 ? 13.089 2.480 -1.123 1.00 98.12 393 PHE A O 1
ATOM 3058 N N . LEU A 1 394 ? 13.907 0.665 -2.169 1.00 96.88 394 LEU A N 1
ATOM 3059 C CA . LEU A 1 394 ? 14.184 -0.085 -0.935 1.00 96.88 394 LEU A CA 1
ATOM 3060 C C . LEU A 1 394 ? 15.123 0.688 0.002 1.00 96.88 394 LEU A C 1
ATOM 3062 O O . LEU A 1 394 ? 14.867 0.795 1.202 1.00 96.88 394 LEU A O 1
ATOM 3066 N N . LYS A 1 395 ? 16.171 1.310 -0.549 1.00 96.50 395 LYS A N 1
ATOM 3067 C CA . LYS A 1 395 ? 17.096 2.140 0.227 1.00 96.50 395 LYS A CA 1
ATOM 3068 C C . LYS A 1 395 ? 16.446 3.424 0.754 1.00 96.50 395 LYS A C 1
ATOM 3070 O O . LYS A 1 395 ? 16.827 3.904 1.820 1.00 96.50 395 LYS A O 1
ATOM 3075 N N . GLY A 1 396 ? 15.454 3.966 0.049 1.00 96.38 396 GLY A N 1
ATOM 3076 C CA . GLY A 1 396 ? 14.613 5.073 0.505 1.00 96.38 396 GLY A CA 1
ATOM 3077 C C . GLY A 1 396 ? 13.780 4.703 1.733 1.00 96.38 396 GLY A C 1
ATOM 3078 O O . GLY A 1 396 ? 13.761 5.465 2.698 1.00 96.38 396 GLY A O 1
ATOM 3079 N N . ILE A 1 397 ? 13.181 3.505 1.737 1.00 95.12 397 ILE A N 1
ATOM 3080 C CA . ILE A 1 397 ? 12.475 2.953 2.904 1.00 95.12 397 ILE A CA 1
ATOM 3081 C C . ILE A 1 397 ? 13.460 2.787 4.070 1.00 95.12 397 ILE A C 1
ATOM 3083 O O . ILE A 1 397 ? 13.216 3.335 5.141 1.00 95.12 397 ILE A O 1
ATOM 3087 N N . GLU A 1 398 ? 14.602 2.117 3.866 1.00 93.12 398 GLU A N 1
ATOM 3088 C CA . GLU A 1 398 ? 15.632 1.923 4.905 1.00 93.12 398 GLU A CA 1
ATOM 3089 C C . GLU A 1 398 ? 16.115 3.244 5.521 1.00 93.12 398 GLU A C 1
ATOM 3091 O O . GLU A 1 398 ? 16.264 3.351 6.736 1.00 93.12 398 GLU A O 1
ATOM 3096 N N . ASN A 1 399 ? 16.355 4.260 4.693 1.00 93.56 399 ASN A N 1
ATOM 3097 C CA . ASN A 1 399 ? 16.866 5.553 5.139 1.00 93.56 399 ASN A CA 1
ATOM 3098 C C . ASN A 1 399 ? 15.780 6.468 5.742 1.00 93.56 399 ASN A C 1
ATOM 3100 O O . ASN A 1 399 ? 16.113 7.554 6.226 1.00 93.56 399 ASN A O 1
ATOM 3104 N N . SER A 1 400 ? 14.499 6.078 5.708 1.00 91.44 400 SER A N 1
ATOM 3105 C CA . SER A 1 400 ? 13.403 6.912 6.207 1.00 91.44 400 SER A CA 1
ATOM 3106 C C . SER A 1 400 ? 13.541 7.174 7.711 1.00 91.44 400 SER A C 1
ATOM 3108 O O . SER A 1 400 ? 14.080 6.358 8.466 1.00 91.44 400 SER A O 1
ATOM 3110 N N . HIS A 1 401 ? 13.018 8.311 8.184 1.00 87.00 401 HIS A N 1
ATOM 3111 C CA . HIS A 1 401 ? 13.016 8.615 9.618 1.00 87.00 401 HIS A CA 1
ATOM 3112 C C . HIS A 1 401 ? 12.331 7.504 10.435 1.00 87.00 401 HIS A C 1
ATOM 3114 O O . HIS A 1 401 ? 12.780 7.194 11.541 1.00 87.00 401 HIS A O 1
ATOM 3120 N N . THR A 1 402 ? 11.272 6.911 9.877 1.00 84.88 402 THR A N 1
ATOM 3121 C CA . THR A 1 402 ? 10.447 5.866 10.491 1.00 84.88 402 THR A CA 1
ATOM 3122 C C . THR A 1 402 ? 11.197 4.540 10.616 1.00 84.88 402 THR A C 1
ATOM 3124 O O . THR A 1 402 ? 11.193 3.943 11.691 1.00 84.88 402 THR A O 1
ATOM 3127 N N . TYR A 1 403 ? 11.875 4.090 9.552 1.00 87.56 403 TYR A N 1
ATOM 3128 C CA . TYR A 1 403 ? 12.350 2.703 9.447 1.00 87.56 403 TYR A CA 1
ATOM 3129 C C . TYR A 1 403 ? 13.856 2.514 9.673 1.00 87.56 403 TYR A C 1
ATOM 3131 O O . TYR A 1 403 ? 14.283 1.395 9.951 1.00 87.56 403 TYR A O 1
ATOM 3139 N N . ARG A 1 404 ? 14.668 3.583 9.684 1.00 85.50 404 ARG A N 1
ATOM 3140 C CA . ARG A 1 404 ? 16.137 3.527 9.900 1.00 85.50 404 ARG A CA 1
ATOM 3141 C C . ARG A 1 404 ? 16.623 2.845 11.189 1.00 85.50 404 ARG A C 1
ATOM 3143 O O . ARG A 1 404 ? 17.817 2.603 11.344 1.00 85.50 404 ARG A O 1
ATOM 3150 N N . TYR A 1 405 ? 15.724 2.565 12.135 1.00 82.88 405 TYR A N 1
ATOM 3151 C CA . TYR A 1 405 ? 16.014 1.877 13.402 1.00 82.88 405 TYR A CA 1
ATOM 3152 C C . TYR A 1 405 ? 15.401 0.466 13.503 1.00 82.88 405 TYR A C 1
ATOM 3154 O O . TYR A 1 405 ? 15.520 -0.195 14.550 1.00 82.88 405 TYR A O 1
ATOM 3162 N N . PHE A 1 406 ? 14.737 0.001 12.441 1.00 83.50 406 PHE A N 1
ATOM 3163 C CA . PHE A 1 406 ? 14.147 -1.332 12.353 1.00 83.50 406 PHE A CA 1
ATOM 3164 C C . PHE A 1 406 ? 15.262 -2.360 12.137 1.00 83.50 406 PHE A C 1
ATOM 3166 O O . PHE A 1 406 ? 16.284 -2.088 11.507 1.00 83.50 406 PHE A O 1
ATOM 3173 N N . SER A 1 407 ? 15.107 -3.555 12.704 1.00 81.56 407 SER A N 1
ATOM 3174 C CA . SER A 1 407 ? 16.104 -4.613 12.533 1.00 81.56 407 SER A CA 1
ATOM 3175 C C . SER A 1 407 ? 15.941 -5.303 11.185 1.00 81.56 407 SER A C 1
ATOM 3177 O O . SER A 1 407 ? 14.827 -5.679 10.820 1.00 81.56 407 SER A O 1
ATOM 3179 N N . ASN A 1 408 ? 17.063 -5.560 10.514 1.00 82.38 408 ASN A N 1
ATOM 3180 C CA . ASN A 1 408 ? 17.111 -6.494 9.397 1.00 82.38 408 ASN A CA 1
ATOM 3181 C C . ASN A 1 408 ? 16.927 -7.938 9.889 1.00 82.38 408 ASN A C 1
ATOM 3183 O O . ASN A 1 408 ? 17.641 -8.395 10.789 1.00 82.38 408 ASN A O 1
ATOM 3187 N N . ILE A 1 409 ? 15.974 -8.638 9.277 1.00 75.38 409 ILE A N 1
ATOM 3188 C CA . ILE A 1 409 ? 15.748 -10.079 9.384 1.00 75.38 409 ILE A CA 1
ATOM 3189 C C . ILE A 1 409 ? 16.076 -10.676 8.019 1.00 75.38 409 ILE A C 1
ATOM 3191 O O . ILE A 1 409 ? 15.274 -10.625 7.088 1.00 75.38 409 ILE A O 1
ATOM 3195 N N . ASP A 1 410 ? 17.287 -11.206 7.927 1.00 74.38 410 ASP A N 1
ATOM 3196 C CA . ASP A 1 410 ? 17.840 -11.822 6.728 1.00 74.38 410 ASP A CA 1
ATOM 3197 C C . ASP A 1 410 ? 17.351 -13.276 6.653 1.00 74.38 410 ASP A C 1
ATOM 3199 O O . ASP A 1 410 ? 17.973 -14.190 7.193 1.00 74.38 410 ASP A O 1
ATOM 3203 N N . SER A 1 411 ? 16.141 -13.474 6.123 1.00 81.69 411 SER A N 1
ATOM 3204 C CA . SER A 1 411 ? 15.514 -14.794 6.018 1.00 81.69 411 SER A CA 1
ATOM 3205 C C . SER A 1 411 ? 15.313 -15.198 4.565 1.00 81.69 411 SER A C 1
ATOM 3207 O O . SER A 1 411 ? 14.923 -14.381 3.729 1.00 81.69 411 SER A O 1
ATOM 3209 N N . LYS A 1 412 ? 15.466 -16.499 4.289 1.00 86.25 412 LYS A N 1
ATOM 3210 C CA . LYS A 1 412 ? 15.261 -17.086 2.953 1.00 86.25 412 LYS A CA 1
ATOM 3211 C C . LYS A 1 412 ? 13.928 -16.708 2.312 1.00 86.25 412 LYS A C 1
ATOM 3213 O O . LYS A 1 412 ? 13.857 -16.531 1.106 1.00 86.25 412 LYS A O 1
ATOM 3218 N N . TYR A 1 413 ? 12.876 -16.540 3.116 1.00 85.69 413 TYR A N 1
ATOM 3219 C CA . TYR A 1 413 ? 11.578 -16.062 2.635 1.00 85.69 413 TYR A CA 1
ATOM 3220 C C . TYR A 1 413 ? 11.670 -14.657 2.019 1.00 85.69 413 TYR A C 1
ATOM 3222 O O . TYR A 1 413 ? 11.146 -14.430 0.931 1.00 85.69 413 TYR A O 1
ATOM 3230 N N . TYR A 1 414 ? 12.348 -13.722 2.691 1.00 88.75 414 TYR A N 1
ATOM 3231 C CA . TYR A 1 414 ? 12.508 -12.360 2.191 1.00 88.75 414 TYR A CA 1
ATOM 3232 C C . TYR A 1 414 ? 13.552 -12.259 1.073 1.00 88.75 414 TYR A C 1
ATOM 3234 O O . TYR A 1 414 ? 13.345 -11.477 0.147 1.00 88.75 414 TYR A O 1
ATOM 3242 N N . GLU A 1 415 ? 14.608 -13.079 1.095 1.00 91.06 415 GLU A N 1
ATOM 3243 C CA . GLU A 1 415 ? 15.527 -13.234 -0.043 1.00 91.06 415 GLU A CA 1
ATOM 3244 C C . GLU A 1 415 ? 14.766 -13.661 -1.309 1.00 91.06 415 GLU A C 1
ATOM 3246 O O . GLU A 1 415 ? 14.854 -12.982 -2.334 1.00 91.06 415 GLU A O 1
ATOM 3251 N N . SER A 1 416 ? 13.971 -14.738 -1.228 1.00 92.25 416 SER A N 1
ATOM 3252 C CA . SER A 1 416 ? 13.162 -15.242 -2.346 1.00 92.25 416 SER A CA 1
ATOM 3253 C C . SER A 1 416 ? 12.129 -14.219 -2.813 1.00 92.25 416 SER A C 1
ATOM 3255 O O . SER A 1 416 ? 12.064 -13.929 -4.004 1.00 92.25 416 SER A O 1
ATOM 3257 N N . PHE A 1 417 ? 11.384 -13.604 -1.889 1.00 93.69 417 PHE A N 1
ATOM 3258 C CA . PHE A 1 417 ? 10.406 -12.565 -2.218 1.00 93.69 417 PHE A CA 1
ATOM 3259 C C . PHE A 1 417 ? 11.048 -11.384 -2.967 1.00 93.69 417 PHE A C 1
ATOM 3261 O O . PHE A 1 417 ? 10.555 -10.978 -4.016 1.00 93.69 417 PHE A O 1
ATOM 3268 N N . LEU A 1 418 ? 12.176 -10.849 -2.486 1.00 96.19 418 LEU A N 1
ATOM 3269 C CA . LEU A 1 418 ? 12.852 -9.741 -3.166 1.00 96.19 418 LEU A CA 1
ATOM 3270 C C . LEU A 1 418 ? 13.487 -10.170 -4.499 1.00 96.19 418 LEU A C 1
ATOM 3272 O O . LEU A 1 418 ? 13.563 -9.357 -5.417 1.00 96.19 418 LEU A O 1
ATOM 3276 N N . ALA A 1 419 ? 13.929 -11.424 -4.639 1.00 97.50 419 ALA A N 1
ATOM 3277 C CA . ALA A 1 419 ? 14.401 -11.965 -5.914 1.00 97.50 419 ALA A CA 1
ATOM 3278 C C . ALA A 1 419 ? 13.268 -12.072 -6.954 1.00 97.50 419 ALA A C 1
ATOM 3280 O O . ALA A 1 419 ? 13.458 -11.655 -8.097 1.00 97.50 419 ALA A O 1
ATOM 3281 N N . GLU A 1 420 ? 12.083 -12.547 -6.555 1.00 97.56 420 GLU A N 1
ATOM 3282 C CA . GLU A 1 420 ? 10.882 -12.566 -7.402 1.00 97.56 420 GLU A CA 1
ATOM 3283 C C . GLU A 1 420 ? 10.490 -11.155 -7.860 1.00 97.56 420 GLU A C 1
ATOM 3285 O O . GLU A 1 420 ? 10.231 -10.940 -9.044 1.00 97.56 420 GLU A O 1
ATOM 3290 N N . GLU A 1 421 ? 10.488 -10.173 -6.949 1.00 97.75 421 GLU A N 1
ATOM 3291 C CA . GLU A 1 421 ? 10.157 -8.784 -7.292 1.00 97.75 421 GLU A CA 1
ATOM 3292 C C . GLU A 1 421 ? 11.162 -8.173 -8.271 1.00 97.75 421 GLU A C 1
ATOM 3294 O O . GLU A 1 421 ? 10.744 -7.540 -9.240 1.00 97.75 421 GLU A O 1
ATOM 3299 N N . ARG A 1 422 ? 12.469 -8.407 -8.076 1.00 97.94 422 ARG A N 1
ATOM 3300 C CA . ARG A 1 422 ? 13.525 -7.977 -9.012 1.00 97.94 422 ARG A CA 1
ATOM 3301 C C . ARG A 1 422 ? 13.323 -8.564 -10.403 1.00 97.94 422 ARG A C 1
ATOM 3303 O O . ARG A 1 422 ? 13.380 -7.824 -11.382 1.00 97.94 422 ARG A O 1
ATOM 3310 N N . ALA A 1 423 ? 13.053 -9.868 -10.490 1.00 98.00 423 ALA A N 1
ATOM 3311 C CA . ALA A 1 423 ? 12.909 -10.582 -11.758 1.00 98.00 423 ALA A CA 1
ATOM 3312 C C . ALA A 1 423 ? 11.765 -10.036 -12.634 1.00 98.00 423 ALA A C 1
ATOM 3314 O O . ALA A 1 423 ? 11.862 -10.059 -13.859 1.00 98.00 423 ALA A O 1
ATOM 3315 N N . ILE A 1 424 ? 10.698 -9.513 -12.019 1.00 98.00 424 ILE A N 1
ATOM 3316 C CA . ILE A 1 424 ? 9.528 -8.955 -12.722 1.00 98.00 424 ILE A CA 1
ATOM 3317 C C . ILE A 1 424 ? 9.475 -7.418 -12.716 1.00 98.00 424 ILE A C 1
ATOM 3319 O O . ILE A 1 424 ? 8.571 -6.834 -13.323 1.00 98.00 424 ILE A O 1
ATOM 3323 N N . HIS A 1 425 ? 10.419 -6.749 -12.045 1.00 98.25 425 HIS A N 1
ATOM 3324 C CA . HIS A 1 425 ? 10.386 -5.301 -11.842 1.00 98.25 425 HIS A CA 1
ATOM 3325 C C . HIS A 1 425 ? 10.413 -4.528 -13.165 1.00 98.25 425 HIS A C 1
ATOM 3327 O O . HIS A 1 425 ? 9.608 -3.618 -13.331 1.00 98.25 425 HIS A O 1
ATOM 3333 N N . ASP A 1 426 ? 11.255 -4.910 -14.131 1.00 98.38 426 ASP A N 1
ATOM 3334 C CA . ASP A 1 426 ? 11.349 -4.206 -15.418 1.00 98.38 426 ASP A CA 1
ATOM 3335 C C . ASP A 1 426 ? 10.043 -4.268 -16.224 1.00 98.38 426 ASP A C 1
ATOM 3337 O O . ASP A 1 426 ? 9.591 -3.247 -16.744 1.00 98.38 426 ASP A O 1
ATOM 3341 N N . ALA A 1 427 ? 9.383 -5.429 -16.265 1.00 98.44 427 ALA A N 1
ATOM 3342 C CA . ALA A 1 427 ? 8.088 -5.578 -16.929 1.00 98.44 427 ALA A CA 1
ATOM 3343 C C . ALA A 1 427 ? 6.998 -4.737 -16.245 1.00 98.44 427 ALA A C 1
ATOM 3345 O O . ALA A 1 427 ? 6.221 -4.051 -16.917 1.00 98.44 427 ALA A O 1
ATOM 3346 N N . ARG A 1 428 ? 6.984 -4.718 -14.905 1.00 97.94 428 ARG A N 1
ATOM 3347 C CA . ARG A 1 428 ? 6.072 -3.870 -14.125 1.00 97.94 428 ARG A CA 1
ATOM 3348 C C . ARG A 1 428 ? 6.377 -2.380 -14.304 1.00 97.94 428 ARG A C 1
ATOM 3350 O O . ARG A 1 428 ? 5.443 -1.594 -14.406 1.00 97.94 428 ARG A O 1
ATOM 3357 N N . ALA A 1 429 ? 7.648 -1.990 -14.399 1.00 98.50 429 ALA A N 1
ATOM 3358 C CA . ALA A 1 429 ? 8.077 -0.614 -14.640 1.00 98.50 429 ALA A CA 1
ATOM 3359 C C . ALA A 1 429 ? 7.576 -0.095 -15.997 1.00 98.50 429 ALA A C 1
ATOM 3361 O O . ALA A 1 429 ? 7.042 1.012 -16.070 1.00 98.50 429 ALA A O 1
ATOM 3362 N N . VAL A 1 430 ? 7.670 -0.912 -17.055 1.00 98.50 430 VAL A N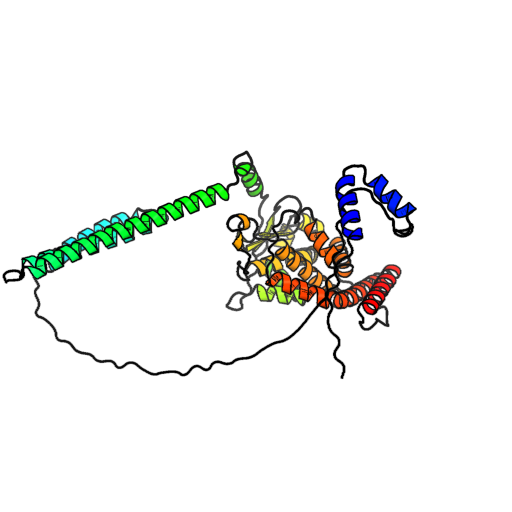 1
ATOM 3363 C CA . VAL A 1 430 ? 7.106 -0.587 -18.377 1.00 98.50 430 VAL A CA 1
ATOM 3364 C C . VAL A 1 430 ? 5.593 -0.372 -18.290 1.00 98.50 430 VAL A C 1
ATOM 3366 O O . VAL A 1 430 ? 5.115 0.691 -18.682 1.00 98.50 430 VAL A O 1
ATOM 3369 N N . GLU A 1 431 ? 4.830 -1.327 -17.743 1.00 98.31 431 GLU A N 1
ATOM 3370 C CA . GLU A 1 431 ? 3.367 -1.189 -17.621 1.00 98.31 431 GLU A CA 1
ATOM 3371 C C . GLU A 1 431 ? 2.971 -0.002 -16.722 1.00 98.31 431 GLU A C 1
ATOM 3373 O O . GLU A 1 431 ? 2.066 0.764 -17.059 1.00 98.31 431 GLU A O 1
ATOM 3378 N N . GLY A 1 432 ? 3.683 0.213 -15.615 1.00 98.31 432 GLY A N 1
ATOM 3379 C CA . GLY A 1 432 ? 3.412 1.299 -14.680 1.00 98.31 432 GLY A CA 1
ATOM 3380 C C . GLY A 1 432 ? 3.649 2.682 -15.287 1.00 98.31 432 GLY A C 1
ATOM 3381 O O . GLY A 1 432 ? 2.825 3.581 -15.103 1.00 98.31 432 GLY A O 1
ATOM 3382 N N . TYR A 1 433 ? 4.704 2.847 -16.091 1.00 98.62 433 TYR A N 1
ATOM 3383 C CA . TYR A 1 433 ? 4.928 4.081 -16.843 1.00 98.62 433 TYR A CA 1
ATOM 3384 C C . TYR A 1 433 ? 3.876 4.313 -17.939 1.00 98.62 433 TYR A C 1
ATOM 3386 O O . TYR A 1 433 ? 3.492 5.463 -18.158 1.00 98.62 433 TYR A O 1
ATOM 3394 N N . LEU A 1 434 ? 3.335 3.260 -18.568 1.00 98.25 434 LEU A N 1
ATOM 3395 C CA . LEU A 1 434 ? 2.175 3.389 -19.464 1.00 98.25 434 LEU A CA 1
ATOM 3396 C C . LEU A 1 434 ? 0.913 3.831 -18.705 1.00 98.25 434 LEU A C 1
ATOM 3398 O O . LEU A 1 434 ? 0.174 4.687 -19.189 1.00 98.25 434 LEU A O 1
ATOM 3402 N N . ASN A 1 435 ? 0.683 3.318 -17.494 1.00 97.94 435 ASN A N 1
ATOM 3403 C CA . ASN A 1 435 ? -0.441 3.741 -16.653 1.00 97.94 435 ASN A CA 1
ATOM 3404 C C . ASN A 1 435 ? -0.316 5.219 -16.234 1.00 97.94 435 ASN A C 1
ATOM 3406 O O . ASN A 1 435 ? -1.295 5.964 -16.302 1.00 97.94 435 ASN A O 1
ATOM 3410 N N . ILE A 1 436 ? 0.894 5.688 -15.901 1.00 98.25 436 ILE A N 1
ATOM 3411 C CA . ILE A 1 436 ? 1.155 7.117 -15.645 1.00 98.25 436 ILE A CA 1
ATOM 3412 C C . ILE A 1 436 ? 0.973 7.952 -16.922 1.00 98.25 436 ILE A C 1
ATOM 3414 O O . ILE A 1 436 ? 0.413 9.046 -16.851 1.00 98.25 436 ILE A O 1
ATOM 3418 N N . ALA A 1 437 ? 1.380 7.448 -18.093 1.00 98.06 437 ALA A N 1
ATOM 3419 C CA . ALA A 1 437 ? 1.185 8.148 -19.361 1.00 98.06 437 ALA A CA 1
ATOM 3420 C C . ALA A 1 437 ? -0.307 8.348 -19.685 1.00 98.06 437 ALA A C 1
ATOM 3422 O O . ALA A 1 437 ? -0.727 9.473 -19.964 1.00 98.06 437 ALA A O 1
ATOM 3423 N N . ARG A 1 438 ? -1.123 7.292 -19.547 1.00 97.69 438 ARG A N 1
ATOM 3424 C CA . ARG A 1 438 ? -2.593 7.348 -19.679 1.00 97.69 438 ARG A CA 1
ATOM 3425 C C . ARG A 1 438 ? -3.220 8.315 -18.678 1.00 97.69 438 ARG A C 1
ATOM 3427 O O . ARG A 1 438 ? -4.039 9.145 -19.061 1.00 97.69 438 ARG A O 1
ATOM 3434 N N . ARG A 1 439 ? -2.799 8.264 -17.408 1.00 96.88 439 ARG A N 1
ATOM 3435 C CA . ARG A 1 439 ? -3.244 9.192 -16.353 1.00 96.88 439 ARG A CA 1
ATOM 3436 C C . ARG A 1 439 ? -2.949 10.645 -16.703 1.00 96.88 439 ARG A C 1
ATOM 3438 O O . ARG A 1 439 ? -3.799 11.512 -16.523 1.00 96.88 439 ARG A O 1
ATOM 3445 N N . ALA A 1 440 ? -1.735 10.917 -17.170 1.00 97.00 440 ALA A N 1
ATOM 3446 C CA . ALA A 1 440 ? -1.317 12.254 -17.551 1.00 97.00 440 ALA A CA 1
ATOM 3447 C C . ALA A 1 440 ? -2.110 12.760 -18.765 1.00 97.00 440 ALA A C 1
ATOM 3449 O O . ALA A 1 440 ? -2.560 13.904 -18.743 1.00 97.00 440 ALA A O 1
ATOM 3450 N N . ALA A 1 441 ? -2.362 11.908 -19.765 1.00 96.25 441 ALA A N 1
ATOM 3451 C CA . ALA A 1 441 ? -3.216 12.233 -20.908 1.00 96.25 441 ALA A CA 1
ATOM 3452 C C . ALA A 1 441 ? -4.666 12.532 -20.481 1.00 96.25 441 ALA A C 1
ATOM 3454 O O . ALA A 1 441 ? -5.196 13.579 -20.840 1.00 96.25 441 ALA A O 1
ATOM 3455 N N . ALA A 1 442 ? -5.266 11.696 -19.624 1.00 95.62 442 ALA A N 1
ATOM 3456 C CA . ALA A 1 442 ? -6.610 11.909 -19.069 1.00 95.62 442 ALA A CA 1
ATOM 3457 C C . ALA A 1 442 ? -6.743 13.203 -18.236 1.00 95.62 442 ALA A C 1
ATOM 3459 O O . ALA A 1 442 ? -7.844 13.716 -18.053 1.00 95.62 442 ALA A O 1
ATOM 3460 N N . LYS A 1 443 ? -5.623 13.753 -17.744 1.00 95.88 443 LYS A N 1
ATOM 3461 C CA . LYS A 1 443 ? -5.545 15.048 -17.045 1.00 95.88 443 LYS A CA 1
ATOM 3462 C C . LYS A 1 443 ? -5.008 16.189 -17.925 1.00 95.88 443 LYS A C 1
ATOM 3464 O O . LYS A 1 443 ? -4.565 17.203 -17.391 1.00 95.88 443 LYS A O 1
ATOM 3469 N N . ASN A 1 444 ? -5.009 16.031 -19.253 1.00 96.31 444 ASN A N 1
ATOM 3470 C CA . ASN A 1 444 ? -4.500 16.999 -20.241 1.00 96.31 444 ASN A CA 1
ATOM 3471 C C . ASN A 1 444 ? -3.023 17.422 -20.042 1.00 96.31 444 ASN A C 1
ATOM 3473 O O . ASN A 1 444 ? -2.571 18.445 -20.556 1.00 96.31 444 ASN A O 1
ATOM 3477 N N . SER A 1 445 ? -2.228 16.618 -19.332 1.00 96.44 445 SER A N 1
ATOM 3478 C CA . SER A 1 445 ? -0.801 16.847 -19.078 1.00 96.44 445 SER A CA 1
ATOM 3479 C C . SER A 1 445 ? 0.063 16.159 -20.143 1.00 96.44 445 SER A C 1
ATOM 3481 O O . SER A 1 445 ? 0.820 15.222 -19.871 1.00 96.44 445 SER A O 1
ATOM 3483 N N . PHE A 1 446 ? -0.053 16.623 -21.392 1.00 95.88 446 PHE A N 1
ATOM 3484 C CA . PHE A 1 446 ? 0.596 16.013 -22.564 1.00 95.88 446 PHE A CA 1
ATOM 3485 C C . PHE A 1 446 ? 2.115 15.825 -22.415 1.00 95.88 446 PHE A C 1
ATOM 3487 O O . PHE A 1 446 ? 2.664 14.821 -22.867 1.00 95.88 446 PHE A O 1
ATOM 3494 N N . TRP A 1 447 ? 2.808 16.758 -21.752 1.00 97.06 447 TRP A N 1
ATOM 3495 C CA . TRP A 1 447 ? 4.257 16.670 -21.533 1.00 97.06 447 TRP A CA 1
ATOM 3496 C C . TRP A 1 447 ? 4.638 15.518 -20.592 1.00 97.06 447 TRP A C 1
ATOM 3498 O O . TRP A 1 447 ? 5.511 14.716 -20.928 1.00 97.06 447 TRP A O 1
ATOM 3508 N N . LYS A 1 448 ? 3.933 15.370 -19.459 1.00 96.69 448 LYS A N 1
ATOM 3509 C CA . LYS A 1 448 ? 4.126 14.240 -18.536 1.00 96.69 448 LYS A CA 1
ATOM 3510 C C . LYS A 1 448 ? 3.770 12.920 -19.223 1.00 96.69 448 LYS A C 1
ATOM 3512 O O . LYS A 1 448 ? 4.530 11.965 -19.102 1.00 96.69 448 LYS A O 1
ATOM 3517 N N . ALA A 1 449 ? 2.692 12.892 -20.012 1.00 97.00 449 ALA A N 1
ATOM 3518 C CA . ALA A 1 449 ? 2.294 11.711 -20.777 1.00 97.00 449 ALA A CA 1
ATOM 3519 C C . ALA A 1 449 ? 3.389 11.261 -21.760 1.00 97.00 449 ALA A C 1
ATOM 3521 O O . ALA A 1 449 ? 3.774 10.091 -21.777 1.00 97.00 449 ALA A O 1
ATOM 3522 N N . LYS A 1 450 ? 3.959 12.208 -22.519 1.00 97.25 450 LYS A N 1
ATOM 3523 C CA . LYS A 1 450 ? 5.066 11.962 -23.454 1.00 97.25 450 LYS A CA 1
ATOM 3524 C C . LYS A 1 450 ? 6.327 11.449 -22.750 1.00 97.25 450 LYS A C 1
ATOM 3526 O O . LYS A 1 450 ? 6.963 10.532 -23.263 1.00 97.25 450 LYS A O 1
ATOM 3531 N N . ILE A 1 451 ? 6.687 12.014 -21.595 1.00 97.81 451 ILE A N 1
ATOM 3532 C CA . ILE A 1 451 ? 7.875 11.594 -20.832 1.00 97.81 451 ILE A CA 1
ATOM 3533 C C . ILE A 1 451 ? 7.695 10.204 -20.228 1.00 97.81 451 ILE A C 1
ATOM 3535 O O . ILE A 1 451 ? 8.564 9.356 -20.410 1.00 97.81 451 ILE A O 1
ATOM 3539 N N . SER A 1 452 ? 6.564 9.927 -19.576 1.00 97.88 452 SER A N 1
ATOM 3540 C CA . SER A 1 452 ? 6.301 8.596 -19.025 1.00 97.88 452 SER A CA 1
ATOM 3541 C C . SER A 1 452 ? 6.256 7.530 -20.125 1.00 97.88 452 SER A C 1
ATOM 3543 O O . SER A 1 452 ? 6.833 6.460 -19.956 1.00 97.88 452 SER A O 1
ATOM 3545 N N . PHE A 1 453 ? 5.700 7.837 -21.302 1.00 98.25 453 PHE A N 1
ATOM 3546 C CA . PHE A 1 453 ? 5.780 6.926 -22.447 1.00 98.25 453 PHE A CA 1
ATOM 3547 C C . PHE A 1 453 ? 7.217 6.711 -22.956 1.00 98.25 453 PHE A C 1
ATOM 3549 O O . PHE A 1 453 ? 7.594 5.585 -23.283 1.00 98.25 453 PHE A O 1
ATOM 3556 N N . ALA A 1 454 ? 8.044 7.762 -22.997 1.00 98.00 454 ALA A N 1
ATOM 3557 C CA . ALA A 1 454 ? 9.453 7.637 -23.366 1.00 98.00 454 ALA A CA 1
ATOM 3558 C C . ALA A 1 454 ? 10.220 6.731 -22.385 1.00 98.00 454 ALA A C 1
ATOM 3560 O O . ALA A 1 454 ? 10.924 5.827 -22.834 1.00 98.00 454 ALA A O 1
ATOM 3561 N N . TRP A 1 455 ? 10.009 6.891 -21.073 1.00 98.38 455 TRP A N 1
ATOM 3562 C CA . TRP A 1 455 ? 10.582 6.009 -20.048 1.00 98.38 455 TRP A CA 1
ATOM 3563 C C . TRP A 1 455 ? 10.100 4.559 -20.178 1.00 98.38 455 TRP A C 1
ATOM 3565 O O . TRP A 1 455 ? 10.910 3.643 -20.047 1.00 98.38 455 TRP A O 1
ATOM 3575 N N . ALA A 1 456 ? 8.824 4.323 -20.508 1.00 98.31 456 ALA A N 1
ATOM 3576 C CA . ALA A 1 456 ? 8.321 2.975 -20.786 1.00 98.31 456 ALA A CA 1
ATOM 3577 C C . ALA A 1 456 ? 9.061 2.322 -21.970 1.00 98.31 456 ALA A C 1
ATOM 3579 O O . ALA A 1 456 ? 9.463 1.162 -21.884 1.00 98.31 456 ALA A O 1
ATOM 3580 N N . LYS A 1 457 ? 9.294 3.067 -23.060 1.00 98.38 457 LYS A N 1
ATOM 3581 C CA . LYS A 1 457 ? 10.045 2.575 -24.228 1.00 98.38 457 LYS A CA 1
ATOM 3582 C C . LYS A 1 457 ? 11.522 2.329 -23.927 1.00 98.38 457 LYS A C 1
ATOM 3584 O O . LYS A 1 457 ? 12.049 1.302 -24.344 1.00 98.38 457 LYS A O 1
ATOM 3589 N N . GLU A 1 458 ? 12.177 3.242 -23.213 1.00 98.12 458 GLU A N 1
ATOM 3590 C CA . GLU A 1 458 ? 13.577 3.108 -22.795 1.00 98.12 458 GLU A CA 1
ATOM 3591 C C . GLU A 1 458 ? 13.765 1.880 -21.893 1.00 98.12 458 GLU A C 1
ATOM 3593 O O . GLU A 1 458 ? 14.645 1.051 -22.139 1.00 98.12 458 GLU A O 1
ATOM 3598 N N . ARG A 1 459 ? 12.887 1.714 -20.893 1.00 98.12 459 ARG A N 1
ATOM 3599 C CA . ARG A 1 459 ? 12.921 0.573 -19.973 1.00 98.12 459 ARG A CA 1
ATOM 3600 C C . ARG A 1 459 ? 12.681 -0.745 -20.704 1.00 98.12 459 ARG A C 1
ATOM 3602 O O . ARG A 1 459 ? 13.429 -1.690 -20.474 1.00 98.12 459 ARG A O 1
ATOM 3609 N N . ALA A 1 460 ? 11.709 -0.785 -21.619 1.00 98.31 460 ALA A N 1
ATOM 3610 C CA . ALA A 1 460 ? 11.430 -1.969 -22.428 1.00 98.31 460 ALA A CA 1
ATOM 3611 C C . ALA A 1 460 ? 12.630 -2.357 -23.304 1.00 98.31 460 ALA A C 1
ATOM 3613 O O . ALA A 1 460 ? 13.059 -3.507 -23.274 1.00 98.31 460 ALA A O 1
ATOM 3614 N N . ALA A 1 461 ? 13.220 -1.391 -24.018 1.00 98.19 461 ALA A N 1
ATOM 3615 C CA . ALA A 1 461 ? 14.384 -1.625 -24.869 1.00 98.19 461 ALA A CA 1
ATOM 3616 C C . ALA A 1 461 ? 15.599 -2.135 -24.073 1.00 98.19 461 ALA A C 1
ATOM 3618 O O . ALA A 1 461 ? 16.243 -3.093 -24.494 1.00 98.19 461 ALA A O 1
ATOM 3619 N N . ARG A 1 462 ? 15.883 -1.547 -22.901 1.00 97.81 462 ARG A N 1
ATOM 3620 C CA . ARG A 1 462 ? 16.979 -1.986 -22.018 1.00 97.81 462 ARG A CA 1
ATOM 3621 C C . ARG A 1 462 ? 16.775 -3.403 -21.473 1.00 97.81 462 ARG A C 1
ATOM 3623 O O . ARG A 1 462 ? 17.749 -4.133 -21.330 1.00 97.81 462 ARG A O 1
ATOM 3630 N N . ALA A 1 463 ? 15.533 -3.774 -21.171 1.00 97.19 463 ALA A N 1
ATOM 3631 C CA . ALA A 1 463 ? 15.175 -5.071 -20.600 1.00 97.19 463 ALA A CA 1
ATOM 3632 C C . ALA A 1 463 ? 14.913 -6.172 -21.651 1.00 97.19 463 ALA A C 1
ATOM 3634 O O . ALA A 1 463 ? 14.565 -7.291 -21.284 1.00 97.19 463 ALA A O 1
ATOM 3635 N N . GLY A 1 464 ? 15.028 -5.873 -22.952 1.00 97.94 464 GLY A N 1
ATOM 3636 C CA . GLY A 1 464 ? 14.690 -6.819 -24.025 1.00 97.94 464 GLY A CA 1
ATOM 3637 C C . GLY A 1 464 ? 13.191 -7.142 -24.131 1.00 97.94 464 GLY A C 1
ATOM 3638 O O . GLY A 1 464 ? 12.817 -8.174 -24.684 1.00 97.94 464 GLY A O 1
ATOM 3639 N N . LEU A 1 465 ? 12.327 -6.277 -23.593 1.00 98.00 465 LEU A N 1
ATOM 3640 C CA . LEU A 1 465 ? 10.872 -6.440 -23.588 1.00 98.00 465 LEU A CA 1
ATOM 3641 C C . LEU A 1 465 ? 10.228 -5.823 -24.846 1.00 98.00 465 LEU A C 1
ATOM 3643 O O . LEU A 1 465 ? 10.808 -4.920 -25.457 1.00 98.00 465 LEU A O 1
ATOM 3647 N N . PRO A 1 466 ? 8.999 -6.236 -25.219 1.00 98.06 466 PRO A N 1
ATOM 3648 C CA . PRO A 1 466 ? 8.260 -5.626 -26.323 1.00 98.06 466 PRO A CA 1
ATOM 3649 C C . PRO A 1 466 ? 8.117 -4.107 -26.149 1.00 98.06 466 PRO A C 1
ATOM 3651 O O . PRO A 1 466 ? 7.507 -3.632 -25.191 1.00 98.06 466 PRO A O 1
ATOM 3654 N N . ILE A 1 467 ? 8.677 -3.337 -27.086 1.00 98.06 467 ILE A N 1
ATOM 3655 C CA . ILE A 1 467 ? 8.667 -1.871 -27.030 1.00 98.06 467 ILE A CA 1
ATOM 3656 C C . ILE A 1 467 ? 7.244 -1.358 -27.317 1.00 98.06 467 ILE A C 1
ATOM 3658 O O . ILE A 1 467 ? 6.714 -1.623 -28.400 1.00 98.06 467 ILE A O 1
ATOM 3662 N N . PRO A 1 468 ? 6.629 -0.570 -26.412 1.00 97.19 468 PRO A N 1
ATOM 3663 C CA . PRO A 1 468 ? 5.311 0.013 -26.646 1.00 97.19 468 PRO A CA 1
ATOM 3664 C C . PRO A 1 468 ? 5.264 0.892 -27.909 1.00 97.19 468 PRO A C 1
ATOM 3666 O O . PRO A 1 468 ? 6.072 1.811 -28.084 1.00 97.19 468 PRO A O 1
ATOM 3669 N N . SER A 1 469 ? 4.299 0.619 -28.793 1.00 94.94 469 SER A N 1
ATOM 3670 C CA . SER A 1 469 ? 4.154 1.291 -30.095 1.00 94.94 469 SER A CA 1
ATOM 3671 C C . SER A 1 469 ? 3.183 2.477 -30.090 1.00 94.94 469 SER A C 1
ATOM 3673 O O . SER A 1 469 ? 3.327 3.376 -30.916 1.00 94.94 469 SER A O 1
ATOM 3675 N N . LYS A 1 470 ? 2.226 2.515 -29.152 1.00 90.69 470 LYS A N 1
ATOM 3676 C CA . LYS A 1 470 ? 1.233 3.592 -28.985 1.00 90.69 470 LYS A CA 1
ATOM 3677 C C . LYS A 1 470 ? 1.324 4.206 -27.581 1.00 90.69 470 LYS A C 1
ATOM 3679 O O . LYS A 1 470 ? 1.543 3.447 -26.637 1.00 90.69 470 LYS A O 1
ATOM 3684 N N . PRO A 1 471 ? 1.178 5.539 -27.439 1.00 69.25 471 PRO A N 1
ATOM 3685 C CA . PRO A 1 471 ? 1.490 6.243 -26.196 1.00 69.25 471 PRO A CA 1
ATOM 3686 C C . PRO A 1 471 ? 0.473 6.032 -25.070 1.00 69.25 471 PRO A C 1
ATOM 3688 O O . PRO A 1 471 ? 0.863 5.955 -23.904 1.00 69.25 471 PRO A O 1
ATOM 3691 N N . TYR A 1 472 ? -0.807 5.944 -25.423 1.00 68.12 472 TYR A N 1
ATOM 3692 C CA . TYR A 1 472 ? -1.951 5.725 -24.542 1.00 68.12 472 TYR A CA 1
ATOM 3693 C C . TYR A 1 472 ? -3.133 5.244 -25.389 1.00 68.12 472 TYR A C 1
ATOM 3695 O O . TYR A 1 472 ? -3.196 5.655 -26.573 1.00 68.12 472 TYR A O 1
#